Protein AF-A0AAD3D1R9-F1 (afdb_monomer_lite)

Radius of gyration: 35.79 Å; chains: 1; bounding box: 88×107×90 Å

InterPro domains:
  IPR001841 Zinc finger, RING-type [PS50089] (328-414)
  IPR001841 Zinc finger, RING-type [SM00184] (328-413)
  IPR013083 Zinc finger, RING/FYVE/PHD-type [G3DSA:3.30.40.10] (314-422)

pLDDT: mean 73.77, std 19.17, range [31.97, 97.19]

Organism: NCBI:txid426638

Sequence (422 aa):
MFNSDSSNQNRDSNSTNEAVETVLVRDETSRLLDETVQNYTEDTTEENIHIREIIRDIERGLDDVHVIPVGNNDTADQAATTFNSISYDDDDISRSVHRIRFIFYSLFIPLVPITIYLTLTFISLVINAMKSDSCSHPLRWFVLTMVTLLTYIPNHQRIKVYFFEEGDRYSPLAAKLFDNIFYFSILMFCFYELTLKQICAEDLTSFQDKDVSTCQVTCPDLYESFLNFDFLVRLFILMLLTPLILMPFVVLYLMRRIQIDGVDFRVRDRHEYMAGGALVKDVMKGLREVTFRTINVDGEAKLEVTEKNKGGDGSEEKLVDGDFVKECCICMMEFDLENGSKTENRKRFRNPFANPRDINGNSITATNDCIVMTKCGHFFHKACIGGWVGGRNWEYETSTENARARRNCCPLCREDLIEPES

Foldseek 3Di:
DDDDDDDDDDDDDPPVPVVVVVVVVVVVVVVVVVVVVVVLVVDPDPVSVVVVVVVVVVVVVVVVPPPDPDPDDDCVVVVVVVVVVPPPPVVVVVVVVVVVVVVVCVLCVVLVVLVVVLVVLLVQLLVLLVPCPQPPDCLSVLNVVVVVCVVCVVCVVVVLCVVQVPDPDDDVVVSVVSVVVNVVVVVVSVVVVVVSVVQQVVQFDCDPNDGHGPCCVRRVSNVVSVVSSVVSVVVSVVSVVVCVVCVVVVVVVVVVVCVVVVVVVLVVVVVVCVPDFDFLLQLLVLWWWWAWEFDQDPNDTFIFIFTDDPDDPDGDRDGDRCPDDQAAPQQRDGQDYPPPPPDPDPPPDDRPLQPPDDPPPDDPPPPFSTWIAAPVGDIHRSVRVSCQQQNSPRDVPDPRRRPGTPAQADPPPRHGRRDPDD

Structure (mmCIF, N/CA/C/O backbone):
data_AF-A0AAD3D1R9-F1
#
_entry.id   AF-A0AAD3D1R9-F1
#
loop_
_atom_site.group_PDB
_atom_site.id
_atom_site.type_symbol
_atom_site.label_atom_id
_atom_site.label_alt_id
_atom_site.label_comp_id
_atom_site.label_asym_id
_atom_site.label_entity_id
_atom_site.label_seq_id
_atom_site.pdbx_PDB_ins_code
_atom_site.Cartn_x
_atom_site.Cartn_y
_atom_site.Cartn_z
_atom_site.occupancy
_atom_site.B_iso_or_equiv
_atom_site.auth_seq_id
_atom_site.auth_comp_id
_atom_site.auth_asym_id
_atom_site.auth_atom_id
_atom_site.pdbx_PDB_model_num
ATOM 1 N N . MET A 1 1 ? 6.794 76.095 14.545 1.00 34.56 1 MET A N 1
ATOM 2 C CA . MET A 1 1 ? 8.099 75.975 15.226 1.00 34.56 1 MET A CA 1
ATOM 3 C C . MET A 1 1 ? 8.687 74.626 14.829 1.00 34.56 1 MET A C 1
ATOM 5 O O . MET A 1 1 ? 8.022 73.632 15.064 1.00 34.56 1 MET A O 1
ATOM 9 N N . PHE A 1 2 ? 9.865 74.674 14.196 1.00 32.69 2 PHE A N 1
ATOM 10 C CA . PHE A 1 2 ? 10.802 73.616 13.769 1.00 32.69 2 PHE A CA 1
ATOM 11 C C . PHE A 1 2 ? 10.448 72.596 12.656 1.00 32.69 2 PHE A C 1
ATOM 13 O O . PHE A 1 2 ? 9.549 71.774 12.783 1.00 32.69 2 PHE A O 1
ATOM 20 N N . ASN A 1 3 ? 11.274 72.691 11.596 1.00 37.50 3 ASN A N 1
ATOM 21 C CA . ASN A 1 3 ? 11.689 71.701 10.582 1.00 37.50 3 ASN A CA 1
ATOM 22 C C . ASN A 1 3 ? 12.232 70.404 11.256 1.00 37.50 3 ASN A C 1
ATOM 24 O O . ASN A 1 3 ? 12.453 70.414 12.462 1.00 37.50 3 ASN A O 1
ATOM 28 N N . SER A 1 4 ? 12.549 69.267 10.620 1.00 38.22 4 SER A N 1
ATOM 29 C CA . SER A 1 4 ? 13.162 68.996 9.304 1.00 38.22 4 SER A CA 1
ATOM 30 C C . SER A 1 4 ? 13.265 67.469 9.092 1.00 38.22 4 SER A C 1
ATOM 32 O O . SER A 1 4 ? 13.394 66.737 10.066 1.00 38.22 4 SER A O 1
ATOM 34 N N . ASP A 1 5 ? 13.275 67.061 7.821 1.00 40.81 5 ASP A N 1
ATOM 35 C CA . ASP A 1 5 ? 14.106 66.045 7.144 1.00 40.81 5 ASP A CA 1
ATOM 36 C C . ASP A 1 5 ? 14.375 64.612 7.663 1.00 40.81 5 ASP A C 1
ATOM 38 O O . ASP A 1 5 ? 14.822 64.356 8.776 1.00 40.81 5 ASP A O 1
ATOM 42 N N . SER A 1 6 ? 14.359 63.732 6.648 1.00 39.41 6 SER A N 1
ATOM 43 C CA . SER A 1 6 ? 15.202 62.547 6.397 1.00 39.41 6 SER A CA 1
ATOM 44 C C . SER A 1 6 ? 14.738 61.164 6.881 1.00 39.41 6 SER A C 1
ATOM 46 O O . SER A 1 6 ? 14.691 60.851 8.063 1.00 39.41 6 SER A O 1
ATOM 48 N N . SER A 1 7 ? 14.489 60.271 5.917 1.00 31.97 7 SER A N 1
ATOM 49 C CA . SER A 1 7 ? 15.114 58.936 5.880 1.00 31.97 7 SER A CA 1
ATOM 50 C C . SER A 1 7 ? 14.788 58.220 4.566 1.00 31.97 7 SER A C 1
ATOM 52 O O . SER A 1 7 ? 13.658 57.850 4.267 1.00 31.97 7 SER A O 1
ATOM 54 N N . ASN A 1 8 ? 15.842 58.048 3.777 1.00 42.78 8 ASN A N 1
ATOM 55 C CA . ASN A 1 8 ? 15.955 57.167 2.631 1.00 42.78 8 ASN A CA 1
ATOM 56 C C . ASN A 1 8 ? 17.060 56.176 3.022 1.00 42.78 8 ASN A C 1
ATOM 58 O O . ASN A 1 8 ? 18.161 56.656 3.277 1.00 42.78 8 ASN A O 1
ATOM 62 N N . GLN A 1 9 ? 16.769 54.873 3.150 1.00 40.47 9 GLN A N 1
ATOM 63 C CA . GLN A 1 9 ? 17.690 53.728 2.962 1.00 40.47 9 GLN A CA 1
ATOM 64 C C . GLN A 1 9 ? 17.132 52.416 3.552 1.00 40.47 9 GLN A C 1
ATOM 66 O O . GLN A 1 9 ? 16.494 52.411 4.600 1.00 40.47 9 GLN A O 1
ATOM 71 N N . ASN A 1 10 ? 17.493 51.315 2.883 1.00 36.78 10 ASN A N 1
ATOM 72 C CA . ASN A 1 10 ? 17.459 49.904 3.295 1.00 36.78 10 ASN A CA 1
ATOM 73 C C . ASN A 1 10 ? 16.172 49.096 3.062 1.00 36.78 10 ASN A C 1
ATOM 75 O O . ASN A 1 10 ? 15.409 48.779 3.972 1.00 36.78 10 ASN A O 1
ATOM 79 N N . ARG A 1 11 ? 16.041 48.614 1.824 1.00 43.62 11 ARG A N 1
ATOM 80 C CA . ARG A 1 11 ? 15.469 47.303 1.497 1.00 43.62 11 ARG A CA 1
ATOM 81 C C . ARG A 1 11 ? 16.503 46.602 0.626 1.00 43.62 11 ARG A C 1
ATOM 83 O O . ARG A 1 11 ? 16.672 47.058 -0.490 1.00 43.62 11 ARG A O 1
ATOM 90 N N . ASP A 1 12 ? 17.221 45.630 1.190 1.00 44.50 12 ASP A N 1
ATOM 91 C CA . ASP A 1 12 ? 17.898 44.512 0.505 1.00 44.50 12 ASP A CA 1
ATOM 92 C C . ASP A 1 12 ? 18.728 43.728 1.539 1.00 44.50 12 ASP A C 1
ATOM 94 O O . ASP A 1 12 ? 19.914 43.978 1.737 1.00 44.50 12 ASP A O 1
ATOM 98 N N . SER A 1 13 ? 18.090 42.805 2.268 1.00 45.66 13 SER A N 1
ATOM 99 C CA . SER A 1 13 ? 18.801 41.882 3.176 1.00 45.66 13 SER A CA 1
ATOM 100 C C . SER A 1 13 ? 18.066 40.566 3.482 1.00 45.66 13 SER A C 1
ATOM 102 O O . SER A 1 13 ? 18.458 39.854 4.398 1.00 45.66 13 SER A O 1
ATOM 104 N N . ASN A 1 14 ? 17.039 40.185 2.706 1.00 45.72 14 ASN A N 1
ATOM 105 C CA . ASN A 1 14 ? 16.250 38.972 2.985 1.00 45.72 14 ASN A CA 1
ATOM 106 C C . ASN A 1 14 ? 16.492 37.773 2.045 1.00 45.72 14 ASN A C 1
ATOM 108 O O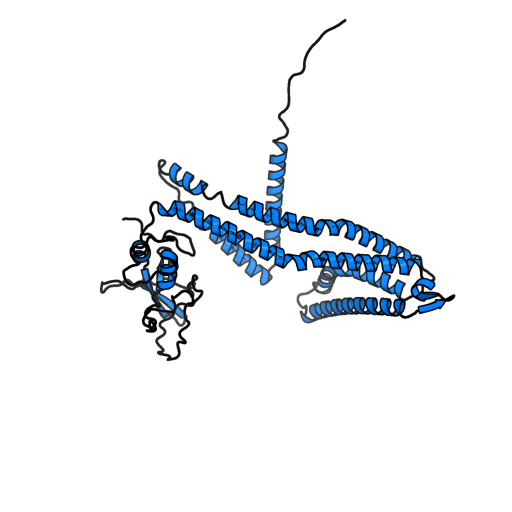 . ASN A 1 14 ? 15.925 36.721 2.306 1.00 45.72 14 ASN A O 1
ATOM 112 N N . SER A 1 15 ? 17.325 37.865 0.999 1.00 45.44 15 SER A N 1
ATOM 113 C CA . SER A 1 15 ? 17.552 36.731 0.073 1.00 45.44 15 SER A CA 1
ATOM 114 C C . SER A 1 15 ? 18.752 35.840 0.420 1.00 45.44 15 SER A C 1
ATOM 116 O O . SER A 1 15 ? 18.894 34.760 -0.145 1.00 45.44 15 SER A O 1
ATOM 118 N N . THR A 1 16 ? 19.615 36.246 1.354 1.00 46.03 16 THR A N 1
ATOM 119 C CA . THR A 1 16 ? 20.814 35.475 1.725 1.00 46.03 16 THR A CA 1
ATOM 120 C C . THR A 1 16 ? 20.561 34.426 2.808 1.00 46.03 16 THR A C 1
ATOM 122 O O . THR A 1 16 ? 21.351 33.498 2.932 1.00 46.03 16 THR A O 1
ATOM 125 N N . ASN A 1 17 ? 19.463 34.522 3.566 1.00 42.97 17 ASN A N 1
ATOM 126 C CA . ASN A 1 17 ? 19.202 33.597 4.676 1.00 42.97 17 ASN A CA 1
ATOM 127 C C . ASN A 1 17 ? 18.567 32.266 4.224 1.00 42.97 17 ASN A C 1
ATOM 129 O O . ASN A 1 17 ? 18.918 31.230 4.776 1.00 42.97 17 ASN A O 1
ATOM 133 N N . GLU A 1 18 ? 17.740 32.247 3.170 1.00 44.84 18 GLU A N 1
ATOM 134 C CA . GLU A 1 18 ? 17.166 30.994 2.628 1.00 44.84 18 GLU A CA 1
ATOM 135 C C . GLU A 1 18 ? 18.213 30.111 1.919 1.00 44.84 18 GLU A C 1
ATOM 137 O O . GLU A 1 18 ? 18.127 28.882 1.948 1.00 44.84 18 GLU A O 1
ATOM 142 N N . ALA A 1 19 ? 19.241 30.720 1.318 1.00 44.38 19 ALA A N 1
ATOM 143 C CA . ALA A 1 19 ? 20.332 29.989 0.672 1.00 44.38 19 ALA A CA 1
ATOM 144 C C . ALA A 1 19 ? 21.275 29.314 1.687 1.00 44.38 19 ALA A C 1
ATOM 146 O O . ALA A 1 19 ? 21.849 28.270 1.397 1.00 44.38 19 ALA A O 1
ATOM 147 N N . VAL A 1 20 ? 21.426 29.883 2.888 1.00 45.50 20 VAL A N 1
ATOM 148 C CA . VAL A 1 20 ? 22.268 29.298 3.947 1.00 45.50 20 VAL A CA 1
ATOM 149 C C . VAL A 1 20 ? 21.544 28.147 4.651 1.00 45.50 20 VAL A C 1
ATOM 151 O O . VAL A 1 20 ? 22.162 27.133 4.969 1.00 45.50 20 VAL A O 1
ATOM 154 N N . GLU A 1 21 ? 20.226 28.253 4.827 1.00 42.41 21 GLU A N 1
ATOM 155 C CA . GLU A 1 21 ? 19.416 27.212 5.470 1.00 42.41 21 GLU A CA 1
ATOM 156 C C . GLU A 1 21 ? 19.272 25.959 4.582 1.00 42.41 21 GLU A C 1
ATOM 158 O O . GLU A 1 21 ? 19.353 24.832 5.068 1.00 42.41 21 GLU A O 1
ATOM 163 N N . THR A 1 22 ? 19.182 26.128 3.259 1.00 43.22 22 THR A N 1
ATOM 164 C CA . THR A 1 22 ? 19.143 25.005 2.300 1.00 43.22 22 THR A CA 1
ATOM 165 C C . THR A 1 22 ? 20.480 24.271 2.148 1.00 43.22 22 THR A C 1
ATOM 167 O O . THR A 1 22 ? 20.484 23.064 1.898 1.00 43.22 22 THR A O 1
ATOM 170 N N . VAL A 1 23 ? 21.612 24.954 2.343 1.00 41.94 23 VAL A N 1
ATOM 171 C CA . VAL A 1 23 ? 22.947 24.327 2.335 1.00 41.94 23 VAL A CA 1
ATOM 172 C C . VAL A 1 23 ? 23.183 23.509 3.608 1.00 41.94 23 VAL A C 1
ATOM 174 O O . VAL A 1 23 ? 23.689 22.393 3.516 1.00 41.94 23 VAL A O 1
ATOM 177 N N . LEU A 1 24 ? 22.743 24.002 4.771 1.00 43.62 24 LEU A N 1
ATOM 178 C CA . LEU A 1 24 ? 22.872 23.278 6.043 1.00 43.62 24 LEU A CA 1
ATOM 179 C C . LEU A 1 24 ? 22.027 21.996 6.083 1.00 43.62 24 LEU A C 1
ATOM 181 O O . LEU A 1 24 ? 22.507 20.964 6.547 1.00 43.62 24 LEU A O 1
ATOM 185 N N . VAL A 1 25 ? 20.810 22.021 5.527 1.00 47.47 25 VAL A N 1
ATOM 186 C CA . VAL A 1 25 ? 19.957 20.819 5.454 1.00 47.47 25 VAL A CA 1
ATOM 187 C C . VAL A 1 25 ? 20.572 19.750 4.547 1.00 47.47 25 VAL A C 1
ATOM 189 O O . VAL A 1 25 ? 20.484 18.566 4.861 1.00 47.47 25 VAL A O 1
ATOM 192 N N . ARG A 1 26 ? 21.230 20.152 3.448 1.00 45.44 26 ARG A N 1
ATOM 193 C CA . ARG A 1 26 ? 21.881 19.219 2.517 1.00 45.44 26 ARG A CA 1
ATOM 194 C C . ARG A 1 26 ? 23.069 18.504 3.166 1.00 45.44 26 ARG A C 1
ATOM 196 O O . ARG A 1 26 ? 23.186 17.287 3.008 1.00 45.44 26 ARG A O 1
ATOM 203 N N . ASP A 1 27 ? 23.885 19.235 3.920 1.00 56.38 27 ASP A N 1
ATOM 204 C CA . ASP A 1 27 ? 25.045 18.690 4.636 1.00 56.38 27 ASP A CA 1
ATOM 205 C C . ASP A 1 27 ? 24.617 17.693 5.725 1.00 56.38 27 ASP A C 1
ATOM 207 O O . ASP A 1 27 ? 25.198 16.616 5.861 1.00 56.38 27 ASP A O 1
ATOM 211 N N . GLU A 1 28 ? 23.524 17.985 6.435 1.00 60.53 28 GLU A N 1
ATOM 212 C CA . GLU A 1 28 ? 23.005 17.105 7.485 1.00 60.53 28 GLU A CA 1
ATOM 213 C C . GLU A 1 28 ? 22.354 15.832 6.920 1.00 60.53 28 GLU A C 1
ATOM 215 O O . GLU A 1 28 ? 22.561 14.745 7.462 1.00 60.53 28 GLU A O 1
ATOM 220 N N . THR A 1 29 ? 21.665 15.909 5.773 1.00 54.97 29 THR A N 1
ATOM 221 C CA . THR A 1 29 ? 21.208 14.699 5.062 1.00 54.97 29 THR A CA 1
ATOM 222 C C . THR A 1 29 ? 22.351 13.851 4.518 1.00 54.97 29 THR A C 1
ATOM 224 O O . THR A 1 29 ? 22.242 12.628 4.556 1.00 54.97 29 THR A O 1
ATOM 227 N N . SER A 1 30 ? 23.441 14.462 4.039 1.00 60.06 30 SER A N 1
ATOM 228 C CA . SER A 1 30 ? 24.607 13.710 3.560 1.00 60.06 30 SER A CA 1
ATOM 229 C C . SER A 1 30 ? 25.298 12.993 4.719 1.00 60.06 30 SER A C 1
ATOM 231 O O . SER A 1 30 ? 25.608 11.811 4.618 1.00 60.06 30 SER A O 1
ATOM 233 N N . ARG A 1 31 ? 25.419 13.667 5.870 1.00 71.12 31 ARG A N 1
ATOM 234 C CA . ARG A 1 31 ? 25.980 13.079 7.089 1.00 71.12 31 ARG A CA 1
ATOM 235 C C . ARG A 1 31 ? 25.130 11.928 7.632 1.00 71.12 31 ARG A C 1
ATOM 237 O O . ARG A 1 31 ? 25.678 10.910 8.035 1.00 71.12 31 ARG A O 1
ATOM 244 N N . LEU A 1 32 ? 23.802 12.070 7.634 1.00 63.97 32 LEU A N 1
ATOM 245 C CA . LEU A 1 32 ? 22.886 11.002 8.054 1.00 63.97 32 LEU A CA 1
ATOM 246 C C . LEU A 1 32 ? 22.906 9.813 7.088 1.00 63.97 32 LEU A C 1
ATOM 248 O O . LEU A 1 32 ? 22.731 8.676 7.525 1.00 63.97 32 LEU A O 1
ATOM 252 N N . LEU A 1 33 ? 23.128 10.055 5.793 1.00 64.94 33 LEU A N 1
ATOM 253 C CA . LEU A 1 33 ? 23.292 8.993 4.805 1.00 64.94 33 LEU A CA 1
ATOM 254 C C . LEU A 1 33 ? 24.594 8.222 5.050 1.00 64.94 33 LEU A C 1
ATOM 256 O O . LEU A 1 33 ? 24.542 6.998 5.133 1.00 64.94 33 LEU A O 1
ATOM 260 N N . ASP A 1 34 ? 25.710 8.919 5.276 1.00 66.81 34 ASP A N 1
ATOM 261 C CA . ASP A 1 34 ? 27.001 8.300 5.608 1.00 66.81 34 ASP A CA 1
ATOM 262 C C . ASP A 1 34 ? 26.930 7.508 6.922 1.00 66.81 34 ASP A C 1
ATOM 264 O O . ASP A 1 34 ? 27.383 6.368 6.988 1.00 66.81 34 ASP A O 1
ATOM 268 N N . GLU A 1 35 ? 26.278 8.055 7.951 1.00 68.31 35 GLU A N 1
ATOM 269 C CA . GLU A 1 35 ? 26.090 7.398 9.254 1.00 68.31 35 GLU A CA 1
ATOM 270 C C . GLU A 1 35 ? 25.168 6.164 9.142 1.00 68.31 35 GLU A C 1
ATOM 272 O O . GLU A 1 35 ? 25.376 5.151 9.814 1.00 68.31 35 GLU A O 1
ATOM 277 N N . THR A 1 36 ? 24.182 6.195 8.236 1.00 60.88 36 THR A N 1
ATOM 278 C CA . THR A 1 36 ? 23.315 5.040 7.944 1.00 60.88 36 THR A CA 1
ATOM 279 C C . THR A 1 36 ? 24.064 3.966 7.156 1.00 60.88 36 THR A C 1
ATOM 281 O O . THR A 1 36 ? 23.976 2.790 7.501 1.00 60.88 36 THR A O 1
ATOM 284 N N . VAL A 1 37 ? 24.841 4.348 6.139 1.00 65.50 37 VAL A N 1
ATOM 285 C CA . VAL A 1 37 ? 25.687 3.421 5.370 1.00 65.50 37 VAL A CA 1
ATOM 286 C C . VAL A 1 37 ? 26.721 2.765 6.286 1.00 65.50 37 VAL A C 1
ATOM 288 O O . VAL A 1 37 ? 26.893 1.547 6.239 1.00 65.50 37 VAL A O 1
ATOM 291 N N . GLN A 1 38 ? 27.332 3.533 7.189 1.00 66.88 38 GLN A N 1
ATOM 292 C CA . GLN A 1 38 ? 28.323 3.027 8.133 1.00 66.88 38 GLN A CA 1
ATOM 293 C C . GLN A 1 38 ? 27.711 2.033 9.137 1.00 66.88 38 GLN A C 1
ATOM 295 O O . GLN A 1 38 ? 28.266 0.951 9.338 1.00 66.88 38 GLN A O 1
ATOM 300 N N . ASN A 1 39 ? 26.513 2.315 9.663 1.00 57.97 39 ASN A N 1
ATOM 301 C CA . ASN A 1 39 ? 25.787 1.380 10.532 1.00 57.97 39 ASN A CA 1
ATOM 302 C C . ASN A 1 39 ? 25.361 0.085 9.809 1.00 57.97 39 ASN A C 1
ATOM 304 O O . ASN A 1 39 ? 25.365 -0.982 10.417 1.00 57.97 39 ASN A O 1
ATOM 308 N N . TYR A 1 40 ? 25.054 0.136 8.507 1.00 51.97 40 TYR A N 1
ATOM 309 C CA . TYR A 1 40 ? 24.771 -1.067 7.705 1.00 51.97 40 TYR A CA 1
ATOM 310 C C . TYR A 1 40 ? 26.035 -1.874 7.349 1.00 51.97 40 TYR A C 1
ATOM 312 O O . TYR A 1 40 ? 25.955 -3.070 7.054 1.00 51.97 40 TYR A O 1
ATOM 320 N N . THR A 1 41 ? 27.224 -1.262 7.390 1.00 53.16 41 THR A N 1
ATOM 321 C CA . THR A 1 41 ? 28.493 -1.957 7.109 1.00 53.16 41 THR A CA 1
ATOM 322 C C . THR A 1 41 ? 29.071 -2.758 8.281 1.00 53.16 41 THR A C 1
ATOM 324 O O . THR A 1 41 ? 29.982 -3.560 8.057 1.00 53.16 41 THR A O 1
ATOM 327 N N . GLU A 1 42 ? 28.540 -2.635 9.497 1.00 54.47 42 GLU A N 1
ATOM 328 C CA . GLU A 1 42 ? 29.009 -3.434 10.645 1.00 54.47 42 GLU A CA 1
ATOM 329 C C . GLU A 1 42 ? 28.232 -4.745 10.852 1.00 54.47 42 GLU A C 1
ATOM 331 O O . GLU A 1 42 ? 28.746 -5.663 11.488 1.00 54.47 42 GLU A O 1
ATOM 336 N N . ASP A 1 43 ? 27.052 -4.895 10.243 1.00 47.97 43 ASP A N 1
ATOM 337 C CA . ASP A 1 43 ? 26.195 -6.067 10.435 1.00 47.97 43 ASP A CA 1
ATOM 338 C C . ASP A 1 43 ? 26.412 -7.123 9.327 1.00 47.97 43 ASP A C 1
ATOM 340 O O . ASP A 1 43 ? 26.145 -6.887 8.141 1.00 47.97 43 ASP A O 1
ATOM 344 N N . THR A 1 44 ? 26.963 -8.286 9.695 1.00 49.59 44 THR A N 1
ATOM 345 C CA . THR A 1 44 ? 27.395 -9.367 8.784 1.00 49.59 44 THR A CA 1
ATOM 346 C C . THR A 1 44 ? 26.300 -10.405 8.530 1.00 49.59 44 THR A C 1
ATOM 348 O O . THR A 1 44 ? 26.503 -11.603 8.733 1.00 49.59 44 THR A O 1
ATOM 351 N N . THR A 1 45 ? 25.127 -9.964 8.088 1.00 70.81 45 THR A N 1
ATOM 352 C CA . THR A 1 45 ? 24.066 -10.853 7.592 1.00 70.81 45 THR A CA 1
ATOM 353 C C . THR A 1 45 ? 24.191 -11.040 6.070 1.00 70.81 45 THR A C 1
ATOM 355 O O . THR A 1 45 ? 24.654 -10.145 5.363 1.00 70.81 45 THR A O 1
ATOM 358 N N . GLU A 1 46 ? 23.804 -12.208 5.536 1.00 58.12 46 GLU A N 1
ATOM 359 C CA . GLU A 1 46 ? 23.863 -12.520 4.087 1.00 58.12 46 GLU A CA 1
ATOM 360 C C . GLU A 1 46 ? 23.118 -11.488 3.217 1.00 58.12 46 GLU A C 1
ATOM 362 O O . GLU A 1 46 ? 23.529 -11.207 2.093 1.00 58.12 46 GLU A O 1
ATOM 367 N N . GLU A 1 47 ? 22.066 -10.862 3.750 1.00 55.88 47 GLU A N 1
ATOM 368 C CA . GLU A 1 47 ? 21.307 -9.802 3.072 1.00 55.88 47 GLU A CA 1
ATOM 369 C C . GLU A 1 47 ? 22.133 -8.511 2.897 1.00 55.88 47 GLU A C 1
ATOM 371 O O . GLU A 1 47 ? 22.081 -7.869 1.845 1.00 55.88 47 GLU A O 1
ATOM 376 N N . ASN A 1 48 ? 22.990 -8.176 3.869 1.00 54.75 48 ASN A N 1
ATOM 377 C CA . ASN A 1 48 ? 23.878 -7.011 3.796 1.00 54.75 48 ASN A CA 1
ATOM 378 C C . ASN A 1 48 ? 25.064 -7.217 2.843 1.00 54.75 48 ASN A C 1
ATOM 380 O O . ASN A 1 48 ? 25.627 -6.240 2.344 1.00 54.75 48 ASN A O 1
ATOM 384 N N . ILE A 1 49 ? 25.434 -8.467 2.544 1.00 68.56 49 ILE A N 1
ATOM 385 C CA . ILE A 1 49 ? 26.449 -8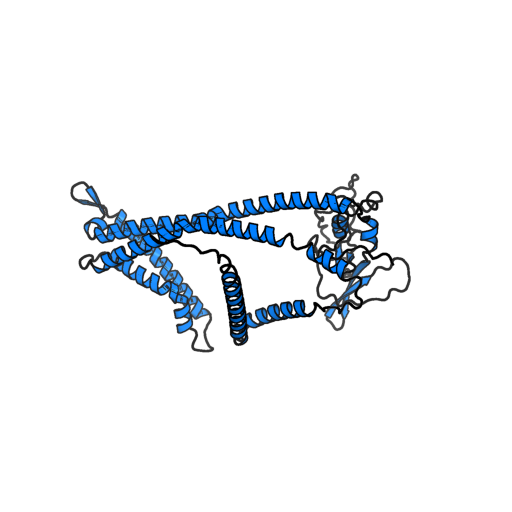.776 1.525 1.00 68.56 49 ILE A CA 1
ATOM 386 C C . ILE A 1 49 ? 25.931 -8.373 0.141 1.00 68.56 49 ILE A C 1
ATOM 388 O O . ILE A 1 49 ? 26.644 -7.697 -0.600 1.00 68.56 49 ILE A O 1
ATOM 392 N N . HIS A 1 50 ? 24.669 -8.686 -0.161 1.00 58.12 50 HIS A N 1
ATOM 393 C CA . HIS A 1 50 ? 24.064 -8.375 -1.455 1.00 58.12 50 HIS A CA 1
ATOM 394 C C . HIS A 1 50 ? 23.874 -6.863 -1.664 1.00 58.12 50 HIS A C 1
ATOM 396 O O . HIS A 1 50 ? 24.078 -6.359 -2.769 1.00 58.12 50 HIS A O 1
ATOM 402 N N . ILE A 1 51 ? 23.547 -6.122 -0.597 1.00 65.56 51 ILE A N 1
ATOM 403 C CA . ILE A 1 51 ? 23.468 -4.651 -0.623 1.00 65.56 51 ILE A CA 1
ATOM 404 C C . ILE A 1 51 ? 24.863 -4.031 -0.801 1.00 65.56 51 ILE A C 1
ATOM 406 O O . ILE A 1 51 ? 25.015 -3.104 -1.596 1.00 65.56 51 ILE A O 1
ATOM 410 N N . ARG A 1 52 ? 25.904 -4.563 -0.138 1.00 61.03 52 ARG A N 1
ATOM 411 C CA . ARG A 1 52 ? 27.293 -4.111 -0.361 1.00 61.03 52 ARG A CA 1
ATOM 412 C C . ARG A 1 52 ? 27.761 -4.353 -1.785 1.00 61.03 52 ARG A C 1
ATOM 414 O O . ARG A 1 52 ? 28.532 -3.551 -2.293 1.00 61.03 52 ARG A O 1
ATOM 421 N N . GLU A 1 53 ? 27.345 -5.445 -2.411 1.00 67.81 53 GLU A N 1
ATOM 422 C CA . GLU A 1 53 ? 27.717 -5.749 -3.793 1.00 67.81 53 GLU A CA 1
ATOM 423 C C . GLU A 1 53 ? 27.069 -4.758 -4.768 1.00 67.81 53 GLU A C 1
ATOM 425 O O . GLU A 1 53 ? 27.766 -4.191 -5.603 1.00 67.81 53 GLU A O 1
ATOM 430 N N . ILE A 1 54 ? 25.794 -4.415 -4.549 1.00 66.81 54 ILE A N 1
ATOM 431 C CA . ILE A 1 54 ? 25.081 -3.387 -5.326 1.00 66.81 54 ILE A CA 1
ATOM 432 C C . ILE A 1 54 ? 25.716 -1.999 -5.148 1.00 66.81 54 ILE A C 1
ATOM 434 O O . ILE A 1 54 ? 25.917 -1.293 -6.132 1.00 66.81 54 ILE A O 1
ATOM 438 N N . ILE A 1 55 ? 26.060 -1.600 -3.917 1.00 68.75 55 ILE A N 1
ATOM 439 C CA . ILE A 1 55 ? 26.722 -0.306 -3.661 1.00 68.75 55 ILE A CA 1
ATOM 440 C C . ILE A 1 55 ? 28.103 -0.271 -4.324 1.00 68.75 55 ILE A C 1
ATOM 442 O O . ILE A 1 55 ? 28.441 0.708 -4.983 1.00 68.75 55 ILE A O 1
ATOM 446 N N . ARG A 1 56 ? 28.872 -1.360 -4.227 1.00 68.69 56 ARG A N 1
ATOM 447 C CA . ARG A 1 56 ? 30.213 -1.455 -4.815 1.00 68.69 56 ARG A CA 1
ATOM 448 C C . ARG A 1 56 ? 30.179 -1.446 -6.348 1.00 68.69 56 ARG A C 1
ATOM 450 O O . ARG A 1 56 ? 31.096 -0.917 -6.966 1.00 68.69 56 ARG A O 1
ATOM 457 N N . ASP A 1 57 ? 29.131 -1.988 -6.965 1.00 61.59 57 ASP A N 1
ATOM 458 C CA . ASP A 1 57 ? 28.934 -1.918 -8.418 1.00 61.59 57 ASP A CA 1
ATOM 459 C C . ASP A 1 57 ? 28.468 -0.528 -8.879 1.00 61.59 57 ASP A C 1
ATOM 461 O O . ASP A 1 57 ? 28.863 -0.077 -9.955 1.00 61.59 57 ASP A O 1
ATOM 465 N N . ILE A 1 58 ? 27.709 0.197 -8.047 1.00 58.88 58 ILE A N 1
ATOM 466 C CA . ILE A 1 58 ? 27.375 1.610 -8.286 1.00 58.88 58 ILE A CA 1
ATOM 467 C C . ILE A 1 58 ? 28.634 2.485 -8.191 1.00 58.88 58 ILE A C 1
ATOM 469 O O . ILE A 1 58 ? 28.858 3.313 -9.071 1.00 58.88 58 ILE A O 1
ATOM 473 N N . GLU A 1 59 ? 29.479 2.280 -7.176 1.00 60.22 59 GLU A N 1
ATOM 474 C CA . GLU A 1 59 ? 30.743 3.014 -7.006 1.00 60.22 59 GLU A CA 1
ATOM 475 C C . GLU A 1 59 ? 31.724 2.740 -8.155 1.00 60.22 59 GLU A C 1
ATOM 477 O O . GLU A 1 59 ? 32.277 3.679 -8.722 1.00 60.22 59 GLU A O 1
ATOM 482 N N . ARG A 1 60 ? 31.865 1.480 -8.596 1.00 61.03 60 ARG A N 1
ATOM 483 C CA . ARG A 1 60 ? 32.671 1.144 -9.787 1.00 61.03 60 ARG A CA 1
ATOM 484 C C . ARG A 1 60 ? 32.126 1.781 -11.066 1.00 61.03 60 ARG A C 1
ATOM 486 O O . ARG A 1 60 ? 32.907 2.246 -11.888 1.00 61.03 60 ARG A O 1
ATOM 493 N N . GLY A 1 61 ? 30.802 1.847 -11.221 1.00 46.31 61 GLY A N 1
ATOM 494 C CA . GLY A 1 61 ? 30.169 2.536 -12.349 1.00 46.31 61 GLY A CA 1
ATOM 495 C C . GLY A 1 61 ? 30.364 4.059 -12.342 1.00 46.31 61 GLY A C 1
ATOM 496 O O . GLY A 1 61 ? 30.248 4.689 -13.392 1.00 46.31 61 GLY A O 1
ATOM 497 N N . LEU A 1 62 ? 30.667 4.650 -11.181 1.00 43.12 62 LEU A N 1
ATOM 498 C CA . LEU A 1 62 ? 30.956 6.078 -11.013 1.00 43.12 62 LEU A CA 1
ATOM 499 C C . LEU A 1 62 ? 32.448 6.406 -11.195 1.00 43.12 62 LEU A C 1
ATOM 501 O O . LEU A 1 62 ? 32.758 7.447 -11.775 1.00 43.12 62 LEU A O 1
ATOM 505 N N . ASP A 1 63 ? 33.353 5.518 -10.779 1.00 44.16 63 ASP A N 1
ATOM 506 C CA . ASP A 1 63 ? 34.806 5.701 -10.933 1.00 44.16 63 ASP A CA 1
ATOM 507 C C . ASP A 1 63 ? 35.311 5.443 -12.369 1.00 44.16 63 ASP A C 1
ATOM 509 O O . ASP A 1 63 ? 36.325 6.017 -12.774 1.00 44.16 63 ASP A O 1
ATOM 513 N N . ASP A 1 64 ? 34.579 4.673 -13.186 1.00 40.47 64 ASP A N 1
ATOM 514 C CA . ASP A 1 64 ? 34.882 4.483 -14.618 1.00 40.47 64 ASP A CA 1
ATOM 515 C C . ASP A 1 64 ? 34.512 5.697 -15.498 1.00 40.47 64 ASP A C 1
ATOM 517 O O . ASP A 1 64 ? 34.781 5.715 -16.706 1.00 40.47 64 ASP A O 1
ATOM 521 N N . VAL A 1 65 ? 33.979 6.776 -14.910 1.00 39.22 65 VAL A N 1
ATOM 522 C CA . VAL A 1 65 ? 33.922 8.091 -15.565 1.00 39.22 65 VAL A CA 1
ATOM 523 C C . VAL A 1 65 ? 35.308 8.736 -15.481 1.00 39.22 65 VAL A C 1
ATOM 525 O O . VAL A 1 65 ? 35.552 9.713 -14.772 1.00 39.22 65 VAL A O 1
ATOM 528 N N . HIS A 1 66 ? 36.250 8.178 -16.241 1.00 36.25 66 HIS A N 1
ATOM 529 C CA . HIS A 1 66 ? 37.548 8.792 -16.469 1.00 36.25 66 HIS A CA 1
ATOM 530 C C . HIS A 1 66 ? 37.350 10.171 -17.112 1.00 36.25 66 HIS A C 1
ATOM 532 O O . HIS A 1 66 ? 37.041 10.301 -18.298 1.00 36.25 66 HIS A O 1
ATOM 538 N N . VAL A 1 67 ? 37.570 11.221 -16.320 1.00 40.91 67 VAL A N 1
ATOM 539 C CA . VAL A 1 67 ? 37.777 12.586 -16.805 1.00 40.91 67 VAL A CA 1
ATOM 540 C C . VAL A 1 67 ? 39.027 12.569 -17.683 1.00 40.91 67 VAL A C 1
ATOM 542 O O . VAL A 1 67 ? 40.154 12.616 -17.192 1.00 40.91 67 VAL A O 1
ATOM 545 N N . ILE A 1 68 ? 38.831 12.456 -18.997 1.00 35.84 68 ILE A N 1
ATOM 546 C CA . ILE A 1 68 ? 39.895 12.622 -19.986 1.00 35.84 68 ILE A CA 1
ATOM 547 C C . ILE A 1 68 ? 40.381 14.074 -19.865 1.00 35.84 68 ILE A C 1
ATOM 549 O O . ILE A 1 68 ? 39.580 14.990 -20.073 1.00 35.84 68 ILE A O 1
ATOM 553 N N . PRO A 1 69 ? 41.660 14.336 -19.537 1.00 40.28 69 PRO A N 1
ATOM 554 C CA . PRO A 1 69 ? 42.182 15.692 -19.563 1.00 40.28 69 PRO A CA 1
ATOM 555 C C . PRO A 1 69 ? 42.231 16.150 -21.024 1.00 40.28 69 PRO A C 1
ATOM 557 O O . PRO A 1 69 ? 43.097 15.739 -21.796 1.00 40.28 69 PRO A O 1
ATOM 560 N N . VAL A 1 70 ? 41.263 16.978 -21.417 1.00 40.09 70 VAL A N 1
ATOM 561 C CA . VAL A 1 70 ? 41.215 17.594 -22.744 1.00 40.09 70 VAL A CA 1
ATOM 562 C C . VAL A 1 70 ? 42.344 18.615 -22.830 1.00 40.09 70 VAL A C 1
ATOM 564 O O . VAL A 1 70 ? 42.280 19.704 -22.262 1.00 40.09 70 VAL A O 1
ATOM 567 N N . GLY A 1 71 ? 43.409 18.232 -23.527 1.00 44.34 71 GLY A N 1
ATOM 568 C CA . GLY A 1 71 ? 44.430 19.151 -23.997 1.00 44.34 71 GLY A CA 1
ATOM 569 C C . GLY A 1 71 ? 43.928 19.953 -25.200 1.00 44.34 71 GLY A C 1
ATOM 570 O O . GLY A 1 71 ? 43.407 19.382 -26.154 1.00 44.34 71 GLY A O 1
ATOM 571 N N . ASN A 1 72 ? 44.205 21.258 -25.152 1.00 46.19 72 ASN A N 1
ATOM 572 C CA . ASN A 1 72 ? 44.091 22.296 -26.186 1.00 46.19 72 ASN A CA 1
ATOM 573 C C . ASN A 1 72 ? 42.764 23.082 -26.254 1.00 46.19 72 ASN A C 1
ATOM 575 O O . ASN A 1 72 ? 41.676 22.563 -26.481 1.00 46.19 72 ASN A O 1
ATOM 579 N N . ASN A 1 73 ? 42.927 24.399 -26.087 1.00 52.34 73 ASN A N 1
ATOM 580 C CA . ASN A 1 73 ? 41.951 25.388 -25.620 1.00 52.34 73 ASN A CA 1
ATOM 581 C C . ASN A 1 73 ? 40.921 25.903 -26.642 1.00 52.34 73 ASN A C 1
ATOM 583 O O . ASN A 1 73 ? 40.190 26.824 -26.305 1.00 52.34 73 ASN A O 1
ATOM 587 N N . ASP A 1 74 ? 40.794 25.323 -27.838 1.00 52.22 74 ASP A N 1
ATOM 588 C CA . ASP A 1 74 ? 39.964 25.938 -28.896 1.00 52.22 74 ASP A CA 1
ATOM 589 C C . ASP A 1 74 ? 38.743 25.099 -29.329 1.00 52.22 74 ASP A C 1
ATOM 591 O O . ASP A 1 74 ? 37.989 25.504 -30.210 1.00 52.22 74 ASP A O 1
ATOM 595 N N . THR A 1 75 ? 38.493 23.945 -28.696 1.00 50.75 75 THR A N 1
ATOM 596 C CA . THR A 1 75 ? 37.304 23.091 -28.961 1.00 50.75 75 THR A CA 1
ATOM 597 C C . THR A 1 75 ? 36.394 22.875 -27.743 1.00 50.75 75 THR A C 1
ATOM 599 O O . THR A 1 75 ? 35.294 22.336 -27.880 1.00 50.75 75 THR A O 1
ATOM 602 N N . ALA A 1 76 ? 36.789 23.361 -26.561 1.00 46.69 76 ALA A N 1
ATOM 603 C CA . ALA A 1 76 ? 36.032 23.206 -25.316 1.00 46.69 76 ALA A CA 1
ATOM 604 C C . ALA A 1 76 ? 34.702 23.991 -25.301 1.00 46.69 76 ALA A C 1
ATOM 606 O O . ALA A 1 76 ? 33.715 23.509 -24.745 1.00 46.69 76 ALA A O 1
ATOM 607 N N . ASP A 1 77 ? 34.626 25.136 -25.988 1.00 47.69 77 ASP A N 1
ATOM 608 C CA . ASP A 1 77 ? 33.410 25.967 -26.015 1.00 47.69 77 ASP A CA 1
ATOM 609 C C . ASP A 1 77 ? 32.266 25.361 -26.857 1.00 47.69 77 ASP A C 1
ATOM 611 O O . ASP A 1 77 ? 31.093 25.656 -26.613 1.00 47.69 77 ASP A O 1
ATOM 615 N N . GLN A 1 78 ? 32.563 24.459 -27.804 1.00 48.59 78 GLN A N 1
ATOM 616 C CA . GLN A 1 78 ? 31.539 23.759 -28.603 1.00 48.59 78 GLN A CA 1
ATOM 617 C C . GLN A 1 78 ? 31.053 22.449 -27.955 1.00 48.59 78 GLN A C 1
ATOM 619 O O . GLN A 1 78 ? 29.882 22.083 -28.088 1.00 48.59 78 GLN A O 1
ATOM 624 N N . ALA A 1 79 ? 31.900 21.766 -27.179 1.00 47.41 79 ALA A N 1
ATOM 625 C CA . ALA A 1 79 ? 31.484 20.592 -26.406 1.00 47.41 79 ALA A CA 1
ATOM 626 C C . ALA A 1 79 ? 30.665 20.983 -25.157 1.00 47.41 79 ALA A C 1
ATOM 628 O O . ALA A 1 79 ? 29.657 20.340 -24.852 1.00 47.41 79 ALA A O 1
ATOM 629 N N . ALA A 1 80 ? 31.024 22.087 -24.487 1.00 45.38 80 ALA A N 1
ATOM 630 C CA . ALA A 1 80 ? 30.298 22.601 -23.322 1.00 45.38 80 ALA A CA 1
ATOM 631 C C . ALA A 1 80 ? 28.907 23.176 -23.667 1.00 45.38 80 ALA A C 1
ATOM 633 O O . ALA A 1 80 ? 27.996 23.147 -22.839 1.00 45.38 80 ALA A O 1
ATOM 634 N N . THR A 1 81 ? 28.698 23.655 -24.897 1.00 48.78 81 THR A N 1
ATOM 635 C CA . THR A 1 81 ? 27.377 24.121 -25.362 1.00 48.78 81 THR A CA 1
ATOM 636 C C . THR A 1 81 ? 26.445 22.979 -25.769 1.00 48.78 81 THR A C 1
ATOM 638 O O . THR A 1 81 ? 25.231 23.116 -25.634 1.00 48.78 81 THR A O 1
ATOM 641 N N . THR A 1 82 ? 26.982 21.824 -26.176 1.00 47.12 82 THR A N 1
ATOM 642 C CA . THR A 1 82 ? 26.165 20.661 -26.562 1.00 47.12 82 THR A CA 1
ATOM 643 C C . THR A 1 82 ? 25.644 19.898 -25.332 1.00 47.12 82 THR A C 1
ATOM 645 O O . THR A 1 82 ? 24.478 19.504 -25.305 1.00 47.12 82 THR A O 1
ATOM 648 N N . PHE A 1 83 ? 26.438 19.790 -24.257 1.00 40.03 83 PHE A N 1
ATOM 649 C CA . PHE A 1 83 ? 26.017 19.131 -23.007 1.00 40.03 83 PHE A CA 1
ATOM 650 C C . PHE A 1 83 ? 25.034 19.948 -22.148 1.00 40.03 83 PHE A C 1
ATOM 652 O O . PHE A 1 83 ? 24.233 19.365 -21.423 1.00 40.03 83 PHE A O 1
ATOM 659 N N . ASN A 1 84 ? 25.008 21.277 -22.282 1.00 41.69 84 ASN A N 1
ATOM 660 C CA . ASN A 1 84 ? 24.046 22.137 -21.576 1.00 41.69 84 ASN A CA 1
ATOM 661 C C . ASN A 1 84 ? 22.636 22.156 -22.204 1.00 41.69 84 ASN A C 1
ATOM 663 O O . ASN A 1 84 ? 21.749 22.838 -21.696 1.00 41.69 84 ASN A O 1
ATOM 667 N N . SER A 1 85 ? 22.402 21.421 -23.297 1.00 46.44 85 SER A N 1
ATOM 668 C CA . SER A 1 85 ? 21.091 21.364 -23.965 1.00 46.44 85 SER A CA 1
ATOM 669 C C . SER A 1 85 ? 20.196 20.202 -23.507 1.00 46.44 85 SER A C 1
ATOM 671 O O . SER A 1 85 ? 19.010 20.184 -23.828 1.00 46.44 85 SER A O 1
ATOM 673 N N . ILE A 1 86 ? 20.715 19.285 -22.679 1.00 45.81 86 ILE A N 1
ATOM 674 C CA . ILE A 1 86 ? 19.963 18.156 -22.096 1.00 45.81 86 ILE A CA 1
ATOM 675 C C . ILE A 1 86 ? 19.503 18.494 -20.661 1.00 45.81 86 ILE A C 1
ATOM 677 O O . ILE A 1 86 ? 19.446 17.636 -19.792 1.00 45.81 86 ILE A O 1
ATOM 681 N N . SER A 1 87 ? 19.190 19.762 -20.368 1.00 51.00 87 SER A N 1
ATOM 682 C CA . SER A 1 87 ? 18.633 20.171 -19.063 1.00 51.00 87 SER A CA 1
ATOM 683 C C . SER A 1 87 ? 17.109 20.367 -19.086 1.00 51.00 87 SER A C 1
ATOM 685 O O . SER A 1 87 ? 16.547 20.904 -18.136 1.00 51.00 87 SER A O 1
ATOM 687 N N . TYR A 1 88 ? 16.435 19.994 -20.180 1.00 51.28 88 TYR A N 1
ATOM 688 C CA . TYR A 1 88 ? 15.012 20.296 -20.389 1.00 51.28 88 TYR A CA 1
ATOM 689 C C . TYR A 1 88 ? 14.038 19.197 -19.920 1.00 51.28 88 TYR A C 1
ATOM 691 O O . TYR A 1 88 ? 12.847 19.480 -19.826 1.00 51.28 88 TYR A O 1
ATOM 699 N N . ASP A 1 89 ? 14.505 17.991 -19.571 1.00 58.41 89 ASP A N 1
ATOM 700 C CA . ASP A 1 89 ? 13.622 16.874 -19.170 1.00 58.41 89 ASP A CA 1
ATOM 701 C C . ASP A 1 89 ? 13.386 16.760 -17.648 1.00 58.41 89 ASP A C 1
ATOM 703 O O . ASP A 1 89 ? 12.323 16.300 -17.217 1.00 58.41 89 ASP A O 1
ATOM 707 N N . ASP A 1 90 ? 14.314 17.231 -16.810 1.00 65.56 90 ASP A N 1
ATOM 708 C CA . ASP A 1 90 ? 14.177 17.107 -15.349 1.00 65.56 90 ASP A CA 1
ATOM 709 C C . ASP A 1 90 ? 13.049 17.985 -14.782 1.00 65.56 90 ASP A C 1
ATOM 711 O O . ASP A 1 90 ? 12.340 17.583 -13.852 1.00 65.56 90 ASP A O 1
ATOM 715 N N . ASP A 1 91 ? 12.805 19.151 -15.384 1.00 75.88 91 ASP A N 1
ATOM 716 C CA . ASP A 1 91 ? 11.757 20.079 -14.951 1.00 75.88 91 ASP A CA 1
ATOM 717 C C . ASP A 1 91 ? 10.345 19.511 -15.157 1.00 75.88 91 ASP A C 1
ATOM 719 O O . ASP A 1 91 ? 9.459 19.700 -14.313 1.00 75.88 91 ASP A O 1
ATOM 723 N N . ASP A 1 92 ? 10.105 18.790 -16.253 1.00 72.81 92 ASP A N 1
ATOM 724 C CA . ASP A 1 92 ? 8.780 18.249 -16.564 1.00 72.81 92 ASP A CA 1
ATOM 725 C C . ASP A 1 92 ? 8.478 16.959 -15.791 1.00 72.81 92 ASP A C 1
ATOM 727 O O . ASP A 1 92 ? 7.333 16.753 -15.345 1.00 72.81 92 ASP A O 1
ATOM 731 N N . ILE A 1 93 ? 9.501 16.138 -15.529 1.00 73.19 93 ILE A N 1
ATOM 732 C CA . ILE A 1 93 ? 9.400 15.009 -14.595 1.00 73.19 93 ILE A CA 1
ATOM 733 C C . ILE A 1 93 ? 9.127 15.540 -13.182 1.00 73.19 93 ILE A C 1
ATOM 735 O O . ILE A 1 93 ? 8.161 15.106 -12.543 1.00 73.19 93 ILE A O 1
ATOM 739 N N . SER A 1 94 ? 9.892 16.536 -12.724 1.00 77.56 94 SER A N 1
ATOM 740 C CA . SER A 1 94 ? 9.718 17.172 -11.412 1.00 77.56 94 SER A CA 1
ATOM 741 C C . SER A 1 94 ? 8.309 17.753 -11.233 1.00 77.56 94 SER A C 1
ATOM 743 O O . SER A 1 94 ? 7.616 17.440 -10.255 1.00 77.56 94 SER A O 1
ATOM 745 N N . ARG A 1 95 ? 7.796 18.500 -12.223 1.00 81.75 95 ARG A N 1
ATOM 746 C CA . ARG A 1 95 ? 6.408 19.007 -12.208 1.00 81.75 95 ARG A CA 1
ATOM 747 C C . ARG A 1 95 ? 5.376 17.887 -12.162 1.00 81.75 95 ARG A C 1
ATOM 749 O O . ARG A 1 95 ? 4.349 18.029 -11.493 1.00 81.75 95 ARG A O 1
ATOM 756 N N . SER A 1 96 ? 5.603 16.789 -12.878 1.00 76.81 96 SER A N 1
ATOM 757 C CA . SER A 1 96 ? 4.675 15.654 -12.902 1.00 76.81 96 SER A CA 1
ATOM 758 C C . SER A 1 96 ? 4.633 14.937 -11.555 1.00 76.81 96 SER A C 1
ATOM 760 O O . SER A 1 96 ? 3.543 14.711 -11.024 1.00 76.81 96 SER A O 1
ATOM 762 N N . VAL A 1 97 ? 5.792 14.685 -10.946 1.00 80.75 97 VAL A N 1
ATOM 763 C CA . VAL A 1 97 ? 5.897 14.128 -9.590 1.00 80.75 97 VAL A CA 1
ATOM 764 C C . VAL A 1 97 ? 5.228 15.053 -8.572 1.00 80.75 97 VAL A C 1
ATOM 766 O O . VAL A 1 97 ? 4.446 14.585 -7.743 1.00 80.75 97 VAL A O 1
ATOM 769 N N . HIS A 1 98 ? 5.449 16.367 -8.664 1.00 86.12 98 HIS A N 1
ATOM 770 C CA . HIS A 1 98 ? 4.822 17.333 -7.761 1.00 86.12 98 HIS A CA 1
ATOM 771 C C . HIS A 1 98 ? 3.290 17.338 -7.885 1.00 86.12 98 HIS A C 1
ATOM 773 O O . HIS A 1 98 ? 2.582 17.397 -6.877 1.00 86.12 98 HIS A O 1
ATOM 779 N N . ARG A 1 99 ? 2.747 17.234 -9.105 1.00 85.94 99 ARG A N 1
ATOM 780 C CA . ARG A 1 99 ? 1.293 17.120 -9.325 1.00 85.94 99 ARG A CA 1
ATOM 781 C C . ARG A 1 99 ? 0.730 15.829 -8.738 1.00 85.94 99 ARG A C 1
ATOM 783 O O . ARG A 1 99 ? -0.322 15.869 -8.108 1.00 85.94 99 ARG A O 1
ATOM 790 N N . ILE A 1 100 ? 1.431 14.706 -8.903 1.00 84.00 100 ILE A N 1
ATOM 791 C CA . ILE A 1 100 ? 1.028 13.418 -8.321 1.00 84.00 100 ILE A CA 1
ATOM 792 C C . ILE A 1 100 ? 1.012 13.511 -6.794 1.00 84.00 100 ILE A C 1
ATOM 794 O O . ILE A 1 100 ? 0.000 13.184 -6.175 1.00 84.00 100 ILE A O 1
ATOM 798 N N . ARG A 1 101 ? 2.089 14.028 -6.189 1.00 87.88 101 ARG A N 1
ATOM 799 C CA . ARG A 1 101 ? 2.169 14.261 -4.740 1.00 87.88 101 ARG A CA 1
ATOM 800 C C . ARG A 1 101 ? 1.016 15.138 -4.259 1.00 87.88 101 ARG A C 1
ATOM 802 O O . ARG A 1 101 ? 0.359 14.780 -3.291 1.00 87.88 101 ARG A O 1
ATOM 809 N N . PHE A 1 102 ? 0.709 16.227 -4.965 1.00 91.81 102 PHE A N 1
ATOM 810 C CA . PHE A 1 102 ? -0.406 17.114 -4.621 1.00 91.81 102 PHE A CA 1
ATOM 811 C C . PHE A 1 102 ? -1.775 16.416 -4.674 1.00 91.81 102 PHE A C 1
ATOM 813 O O . PHE A 1 102 ? -2.605 16.632 -3.790 1.00 91.81 102 PHE A O 1
ATOM 820 N N . ILE A 1 103 ? -2.009 15.550 -5.668 1.00 88.56 103 ILE A N 1
ATOM 821 C CA . ILE A 1 103 ? -3.240 14.746 -5.758 1.00 88.56 103 ILE A CA 1
ATOM 822 C C . ILE A 1 103 ? -3.338 13.799 -4.562 1.00 88.56 103 ILE A C 1
ATOM 824 O O . ILE A 1 103 ? -4.382 13.750 -3.915 1.00 88.56 103 ILE A O 1
ATOM 828 N N . PHE A 1 104 ? -2.253 13.097 -4.226 1.00 87.06 104 PHE A N 1
ATOM 829 C CA . PHE A 1 104 ? -2.226 12.236 -3.046 1.00 87.06 104 PHE A CA 1
ATOM 830 C C . PHE A 1 104 ? -2.474 13.038 -1.767 1.00 87.06 104 PHE A C 1
ATOM 832 O O . PHE A 1 104 ? -3.386 12.694 -1.023 1.00 87.06 104 PHE A O 1
ATOM 839 N N . TYR A 1 105 ? -1.766 14.146 -1.537 1.00 91.62 105 TYR A N 1
ATOM 840 C CA . TYR A 1 105 ? -2.016 15.005 -0.375 1.00 91.62 105 TYR A CA 1
ATOM 841 C C . TYR A 1 105 ? -3.476 15.452 -0.298 1.00 91.62 105 TYR A C 1
ATOM 843 O O . TYR A 1 105 ? -4.082 15.347 0.761 1.00 91.62 105 TYR A O 1
ATOM 851 N N . SER A 1 106 ? -4.078 15.854 -1.418 1.00 91.31 106 SER A N 1
ATOM 852 C CA . SER A 1 106 ? -5.491 16.252 -1.468 1.00 91.31 106 SER A CA 1
ATOM 853 C C . SER A 1 106 ? -6.443 15.116 -1.084 1.00 91.31 106 SER A C 1
ATOM 855 O O . SER A 1 106 ? -7.445 15.360 -0.415 1.00 91.31 106 SER A O 1
ATOM 857 N N . LEU A 1 107 ? -6.117 13.874 -1.454 1.00 89.12 107 LEU A N 1
ATOM 858 C CA . LEU A 1 107 ? -6.869 12.687 -1.040 1.00 89.12 107 LEU A CA 1
ATOM 859 C C . LEU A 1 107 ? -6.675 12.357 0.449 1.00 89.12 107 LEU A C 1
ATOM 861 O O . LEU A 1 107 ? -7.594 11.831 1.073 1.00 89.12 107 LEU A O 1
ATOM 865 N N . PHE A 1 108 ? -5.510 12.677 1.024 1.00 90.12 108 PHE A N 1
ATOM 866 C CA . PHE A 1 108 ? -5.189 12.398 2.428 1.00 90.12 108 PHE A CA 1
ATOM 867 C C . PHE A 1 108 ? -5.585 13.519 3.406 1.00 90.12 108 PHE A C 1
ATOM 869 O O . PHE A 1 108 ? -5.743 13.247 4.593 1.00 90.12 108 PHE A O 1
ATOM 876 N N . ILE A 1 109 ? -5.806 14.758 2.954 1.00 94.31 109 ILE A N 1
ATOM 877 C CA . ILE A 1 109 ? -6.200 15.887 3.824 1.00 94.31 109 ILE A CA 1
ATOM 878 C C . ILE A 1 109 ? -7.427 15.568 4.707 1.00 94.31 109 ILE A C 1
ATOM 880 O O . ILE A 1 109 ? -7.362 15.843 5.907 1.00 94.31 109 ILE A O 1
ATOM 884 N N . PRO A 1 110 ? -8.514 14.948 4.200 1.00 92.62 110 PRO A N 1
ATOM 885 C CA . PRO A 1 110 ? -9.677 14.601 5.024 1.00 92.62 110 PRO A CA 1
ATOM 886 C C . PRO A 1 110 ? -9.394 13.580 6.138 1.00 92.62 110 PRO A C 1
ATOM 888 O O . PRO A 1 110 ? -10.143 13.523 7.115 1.00 92.62 110 PRO A O 1
ATOM 891 N N . LEU A 1 111 ? -8.311 12.795 6.041 1.00 92.44 111 LEU A N 1
ATOM 892 C CA . LEU A 1 111 ? -7.940 11.830 7.081 1.00 92.44 111 LEU A CA 1
ATOM 893 C C . LEU A 1 111 ? -7.480 12.515 8.366 1.00 92.44 111 LEU A C 1
ATOM 895 O O . LEU A 1 111 ? -7.714 11.967 9.441 1.00 92.44 111 LEU A O 1
ATOM 899 N N . VAL A 1 112 ? -6.895 13.713 8.293 1.00 94.06 112 VAL A N 1
ATOM 900 C CA . VAL A 1 112 ? -6.413 14.440 9.479 1.00 94.06 112 VAL A CA 1
ATOM 901 C C . VAL A 1 112 ? -7.547 14.766 10.464 1.00 94.06 112 VAL A C 1
ATOM 903 O O . VAL A 1 112 ? -7.474 14.299 11.603 1.00 94.06 112 VAL A O 1
ATOM 906 N N . PRO A 1 113 ? -8.619 15.496 10.086 1.00 96.06 113 PRO A N 1
ATOM 907 C CA . PRO A 1 113 ? -9.699 15.800 11.020 1.00 96.06 113 PRO A CA 1
ATOM 908 C C . PRO A 1 113 ? -10.395 14.531 11.518 1.00 96.06 113 PRO A C 1
ATOM 910 O O . PRO A 1 113 ? -10.701 14.438 12.703 1.00 96.06 113 PRO A O 1
ATOM 913 N N . ILE A 1 114 ? -10.595 13.524 10.663 1.00 94.50 114 ILE A N 1
ATOM 914 C CA . ILE A 1 114 ? -11.253 12.278 11.082 1.00 94.50 114 ILE A CA 1
ATOM 915 C C . ILE A 1 114 ? -10.385 11.484 12.056 1.00 94.50 114 ILE A C 1
ATOM 917 O O . ILE A 1 114 ? -10.924 10.928 13.004 1.00 94.50 114 ILE A O 1
ATOM 921 N N . THR A 1 115 ? -9.059 11.503 11.914 1.00 93.56 115 THR A N 1
ATOM 922 C CA . THR A 1 115 ? -8.148 10.910 12.907 1.00 93.56 115 THR A CA 1
ATOM 923 C C . THR A 1 115 ? -8.249 11.634 14.253 1.00 93.56 115 THR A C 1
ATOM 925 O O . THR A 1 115 ? -8.295 10.993 15.303 1.00 93.56 115 THR A O 1
ATOM 928 N N . ILE A 1 116 ? -8.363 12.966 14.249 1.00 96.31 116 ILE A N 1
ATOM 929 C CA . ILE A 1 116 ? -8.581 13.744 15.479 1.00 96.31 116 ILE A CA 1
ATOM 930 C C . ILE A 1 116 ? -9.931 13.373 16.118 1.00 96.31 116 ILE A C 1
ATOM 932 O O . ILE A 1 116 ? -9.987 13.063 17.304 1.00 96.31 116 ILE A O 1
ATOM 936 N N . TYR A 1 117 ? -11.021 13.309 15.351 1.00 97.00 117 TYR A N 1
ATOM 937 C CA . TYR A 1 117 ? -12.323 12.880 15.883 1.00 97.00 117 TYR A CA 1
ATOM 938 C C . TYR A 1 117 ? -12.318 11.428 16.381 1.00 97.00 117 TYR A C 1
ATOM 940 O O . TYR A 1 117 ? -12.909 11.125 17.420 1.00 97.00 117 TYR A O 1
ATOM 948 N N . LEU A 1 118 ? -11.626 10.530 15.681 1.00 95.81 118 LEU A N 1
ATOM 949 C CA . LEU A 1 118 ? -11.484 9.129 16.068 1.00 95.81 118 LEU A CA 1
ATOM 950 C C . LEU A 1 118 ? -10.733 8.991 17.399 1.00 95.81 118 LEU A C 1
ATOM 952 O O . LEU A 1 118 ? -11.155 8.239 18.273 1.00 95.81 118 LEU A O 1
ATOM 956 N N . THR A 1 119 ? -9.656 9.754 17.591 1.00 95.38 119 THR A N 1
ATOM 957 C CA . THR A 1 119 ? -8.909 9.749 18.860 1.00 95.38 119 THR A CA 1
ATOM 958 C C . THR A 1 119 ? -9.731 10.334 20.009 1.00 95.38 119 THR A C 1
ATOM 960 O O . THR A 1 119 ? -9.753 9.751 21.091 1.00 95.38 119 THR A O 1
ATOM 963 N N . LEU A 1 120 ? -10.474 11.422 19.784 1.00 97.19 120 LEU A N 1
ATOM 964 C CA . LEU A 1 120 ? -11.360 12.005 20.800 1.00 97.19 120 LEU A CA 1
ATOM 965 C C . LEU A 1 120 ? -12.490 11.049 21.212 1.00 97.19 120 LEU A C 1
ATOM 967 O O . LEU A 1 120 ? -12.747 10.876 22.405 1.00 97.19 120 LEU A O 1
ATOM 971 N N . THR A 1 121 ? -13.142 10.394 20.248 1.00 96.69 121 THR A N 1
ATOM 972 C CA . THR A 1 121 ? -14.201 9.409 20.538 1.00 96.69 121 THR A CA 1
ATOM 973 C C . THR A 1 121 ? -13.654 8.152 21.200 1.00 96.69 121 THR A C 1
ATOM 975 O O . THR A 1 121 ? -14.284 7.640 22.123 1.00 96.69 121 THR A O 1
ATOM 978 N N . PHE A 1 122 ? -12.453 7.706 20.826 1.00 96.69 122 PHE A N 1
ATOM 979 C CA . PHE A 1 122 ? -11.758 6.625 21.521 1.00 96.69 122 PHE A CA 1
ATOM 980 C C . PHE A 1 122 ? -11.448 6.978 22.983 1.00 96.69 122 PHE A C 1
ATOM 982 O O . PHE A 1 122 ? -11.745 6.194 23.882 1.00 96.69 122 PHE A O 1
ATOM 989 N N . ILE A 1 123 ? -10.913 8.174 23.251 1.00 96.81 123 ILE A N 1
ATOM 990 C CA . ILE A 1 123 ? -10.662 8.639 24.625 1.00 96.81 123 ILE A CA 1
ATOM 991 C C . ILE A 1 123 ? -11.973 8.686 25.416 1.00 96.81 123 ILE A C 1
ATOM 993 O O . ILE A 1 123 ? -12.027 8.205 26.549 1.00 96.81 123 ILE A O 1
ATOM 997 N N . SER A 1 124 ? -13.047 9.208 24.817 1.00 96.81 124 SER A N 1
ATOM 998 C CA . SER A 1 124 ? -14.365 9.235 25.455 1.00 96.81 124 SER A CA 1
ATOM 999 C C . SER A 1 124 ? -14.891 7.829 25.764 1.00 96.81 124 SER A C 1
ATOM 1001 O O . SER A 1 124 ? -15.420 7.604 26.853 1.00 96.81 124 SER A O 1
ATOM 1003 N N . LEU A 1 125 ? -14.713 6.876 24.844 1.00 96.12 125 LEU A N 1
ATOM 1004 C CA . LEU A 1 125 ? -15.077 5.471 25.029 1.00 96.12 125 LEU A CA 1
ATOM 1005 C C . LEU A 1 125 ? -14.329 4.851 26.218 1.00 96.12 125 LEU A C 1
ATOM 1007 O O . LEU A 1 125 ? -14.947 4.208 27.066 1.00 96.12 125 LEU A O 1
ATOM 1011 N N . VAL A 1 126 ? -13.019 5.091 26.325 1.00 96.19 126 VAL A N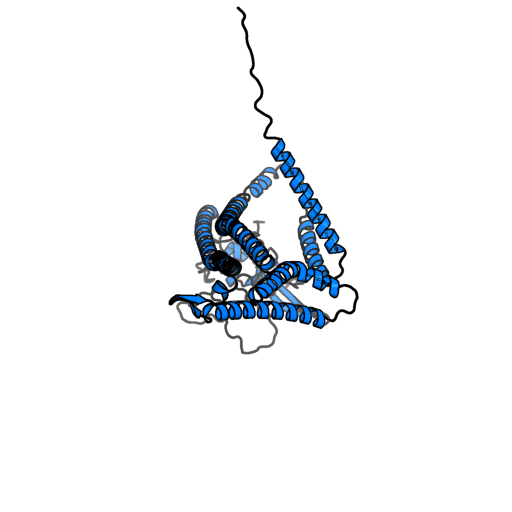 1
ATOM 1012 C CA . VAL A 1 126 ? -12.195 4.600 27.441 1.00 96.19 126 VAL A CA 1
ATOM 1013 C C . VAL A 1 126 ? -12.622 5.229 28.768 1.00 96.19 126 VAL A C 1
ATOM 1015 O O . VAL A 1 126 ? -12.790 4.512 29.754 1.00 96.19 126 VAL A O 1
ATOM 1018 N N . ILE A 1 127 ? -12.856 6.545 28.810 1.00 96.06 127 ILE A N 1
ATOM 1019 C CA . ILE A 1 127 ? -13.327 7.231 30.025 1.00 96.06 127 ILE A CA 1
ATOM 1020 C C . ILE A 1 127 ? -14.658 6.634 30.498 1.00 96.06 127 ILE A C 1
ATOM 1022 O O . ILE A 1 127 ? -14.816 6.357 31.689 1.00 96.06 127 ILE A O 1
ATOM 1026 N N . ASN A 1 128 ? -15.598 6.396 29.583 1.00 95.12 128 ASN A N 1
ATOM 1027 C CA . ASN A 1 128 ? -16.899 5.820 29.923 1.00 95.12 128 ASN A CA 1
ATOM 1028 C C . ASN A 1 128 ? -16.786 4.351 30.356 1.00 95.12 128 ASN A C 1
ATOM 1030 O O . ASN A 1 128 ? -17.477 3.940 31.288 1.00 95.12 128 ASN A O 1
ATOM 1034 N N . ALA A 1 129 ? -15.863 3.581 29.771 1.00 94.56 129 ALA A N 1
ATOM 1035 C CA . ALA A 1 129 ? -15.594 2.207 30.197 1.00 94.56 129 ALA A CA 1
ATOM 1036 C C . ALA A 1 129 ? -15.004 2.147 31.616 1.00 94.56 129 ALA A C 1
ATOM 1038 O O . ALA A 1 129 ? -15.312 1.228 32.375 1.00 94.56 129 ALA A O 1
ATOM 1039 N N . MET A 1 130 ? -14.186 3.136 31.987 1.00 94.00 130 MET A N 1
ATOM 1040 C CA . MET A 1 130 ? -13.572 3.227 33.314 1.00 94.00 130 MET A CA 1
ATOM 1041 C C . MET A 1 130 ? -14.530 3.753 34.388 1.00 94.00 130 MET A C 1
ATOM 1043 O O . MET A 1 130 ? -14.424 3.331 35.532 1.00 94.00 130 MET A O 1
ATOM 1047 N N . LYS A 1 131 ? -15.465 4.649 34.041 1.00 94.12 131 LYS A N 1
ATOM 1048 C CA . LYS A 1 131 ? -16.470 5.188 34.982 1.00 94.12 131 LYS A CA 1
ATOM 1049 C C . LYS A 1 131 ? -17.573 4.193 35.339 1.00 94.12 131 LYS A C 1
ATOM 1051 O O . LYS A 1 131 ? -18.241 4.355 36.356 1.00 94.12 131 LYS A O 1
ATOM 1056 N N . SER A 1 132 ? -17.823 3.213 34.477 1.00 86.19 132 SER A N 1
ATOM 1057 C CA . SER A 1 132 ? -18.969 2.323 34.612 1.00 86.19 132 SER A CA 1
ATOM 1058 C C . SER A 1 132 ? -18.658 1.138 35.533 1.00 86.19 132 SER A C 1
ATOM 1060 O O . SER A 1 132 ? -18.414 0.014 35.089 1.00 86.19 132 SER A O 1
ATOM 1062 N N . ASP A 1 133 ? -18.655 1.393 36.842 1.00 83.31 133 ASP A N 1
ATOM 1063 C CA . ASP A 1 133 ? -18.426 0.359 37.863 1.00 83.31 133 ASP A CA 1
ATOM 1064 C C . ASP A 1 133 ? -19.567 -0.664 37.941 1.00 83.31 133 ASP A C 1
ATOM 1066 O O . ASP A 1 133 ? -19.344 -1.822 38.289 1.00 83.31 133 ASP A O 1
ATOM 1070 N N . SER A 1 134 ? -20.782 -0.262 37.563 1.00 76.56 134 SER A N 1
ATOM 1071 C CA . SER A 1 134 ? -21.982 -1.104 37.564 1.00 76.56 134 SER A CA 1
ATOM 1072 C C . SER A 1 134 ? -22.206 -1.882 36.264 1.00 76.56 134 SER A C 1
ATOM 1074 O O . SER A 1 134 ? -23.042 -2.784 36.229 1.00 76.56 134 SER A O 1
ATOM 1076 N N . CYS A 1 135 ? -21.470 -1.572 35.196 1.00 76.88 135 CYS A N 1
ATOM 1077 C CA . CYS A 1 135 ? -21.609 -2.255 33.917 1.00 76.88 135 CYS A CA 1
ATOM 1078 C C . CYS A 1 135 ? -20.737 -3.517 33.911 1.00 76.88 135 CYS A C 1
ATOM 1080 O O . CYS A 1 135 ? -19.576 -3.495 33.501 1.00 76.88 135 CYS A O 1
ATOM 1082 N N . SER A 1 136 ? -21.309 -4.646 34.340 1.00 67.94 136 SER A N 1
ATOM 1083 C CA . SER A 1 136 ? -20.721 -5.990 34.176 1.00 67.94 136 SER A CA 1
ATOM 1084 C C . SER A 1 136 ? -20.754 -6.488 32.721 1.00 67.94 136 SER A C 1
ATOM 1086 O O . SER A 1 136 ? -20.430 -7.641 32.441 1.00 67.94 136 SER A O 1
ATOM 1088 N N . HIS A 1 137 ? -21.149 -5.623 31.786 1.00 78.38 137 HIS A N 1
ATOM 1089 C CA . HIS A 1 137 ? -21.375 -5.964 30.394 1.00 78.38 137 HIS A CA 1
ATOM 1090 C C . HIS A 1 137 ? -20.054 -6.310 29.673 1.00 78.38 137 HIS A C 1
ATOM 1092 O O . HIS A 1 137 ? -19.040 -5.634 29.892 1.00 78.38 137 HIS A O 1
ATOM 1098 N N . PRO A 1 138 ? -20.051 -7.285 28.740 1.00 89.62 138 PRO A N 1
ATOM 1099 C CA . PRO A 1 138 ? -18.887 -7.634 27.909 1.00 89.62 138 PRO A CA 1
ATOM 1100 C C . PRO A 1 138 ? -18.259 -6.445 27.157 1.00 89.62 138 PRO A C 1
ATOM 1102 O O . PRO A 1 138 ? -17.084 -6.479 26.801 1.00 89.62 138 PRO A O 1
ATOM 1105 N N . LEU A 1 139 ? -19.008 -5.352 26.984 1.00 89.12 139 LEU A N 1
ATOM 1106 C CA . LEU A 1 139 ? -18.545 -4.123 26.337 1.00 89.12 139 LEU A CA 1
ATOM 1107 C C . LEU A 1 139 ? -17.377 -3.453 27.083 1.00 89.12 139 LEU A C 1
ATOM 1109 O O . LEU A 1 139 ? -16.472 -2.921 26.445 1.00 89.12 139 LEU A O 1
ATOM 1113 N N . ARG A 1 140 ? -17.339 -3.515 28.420 1.00 90.94 140 ARG A N 1
ATOM 1114 C CA . ARG A 1 140 ? -16.210 -2.968 29.192 1.00 90.94 140 ARG A CA 1
ATOM 1115 C C . ARG A 1 140 ? -14.922 -3.745 28.917 1.00 90.94 140 ARG A C 1
ATOM 1117 O O . ARG A 1 140 ? -13.882 -3.143 28.664 1.00 90.94 140 ARG A O 1
ATOM 1124 N N . TRP A 1 141 ? -15.004 -5.076 28.931 1.00 91.25 141 TRP A N 1
ATOM 1125 C CA . TRP A 1 141 ? -13.873 -5.952 28.620 1.00 91.25 141 TRP A CA 1
ATOM 1126 C C . TRP A 1 141 ? -13.385 -5.754 27.192 1.00 91.25 141 TRP A C 1
ATOM 1128 O O . TRP A 1 141 ? -12.183 -5.635 26.984 1.00 91.25 141 TRP A O 1
ATOM 1138 N N . PHE A 1 142 ? -14.310 -5.613 26.240 1.00 93.06 142 PHE A N 1
ATOM 1139 C CA . PHE A 1 142 ? -13.981 -5.278 24.859 1.00 93.06 142 PHE A CA 1
ATOM 1140 C C . PHE A 1 142 ? -13.110 -4.019 24.759 1.00 93.06 142 PHE A C 1
ATOM 1142 O O . PHE A 1 142 ? -12.047 -4.057 24.142 1.00 93.06 142 PHE A O 1
ATOM 1149 N N . VAL A 1 143 ? -13.517 -2.920 25.408 1.00 94.00 143 VAL A N 1
ATOM 1150 C CA . VAL A 1 143 ? -12.760 -1.657 25.380 1.00 94.00 143 VAL A CA 1
ATOM 1151 C C . VAL A 1 143 ? -11.379 -1.818 26.018 1.00 94.00 143 VAL A C 1
ATOM 1153 O O . VAL A 1 143 ? -10.396 -1.323 25.470 1.00 94.00 143 VAL A O 1
ATOM 1156 N N . LEU A 1 144 ? -11.271 -2.543 27.136 1.00 93.06 144 LEU A N 1
ATOM 1157 C CA . LEU A 1 144 ? -9.979 -2.806 27.779 1.00 93.06 144 LEU A CA 1
ATOM 1158 C C . LEU A 1 144 ? -9.051 -3.631 26.878 1.00 93.06 144 LEU A C 1
ATOM 1160 O O . LEU A 1 144 ? -7.895 -3.254 26.690 1.00 93.06 144 LEU A O 1
ATOM 1164 N N . THR A 1 145 ? -9.560 -4.703 26.265 1.00 94.06 145 THR A N 1
ATOM 1165 C CA . THR A 1 145 ? -8.806 -5.502 25.291 1.00 94.06 145 THR A CA 1
ATOM 1166 C C . THR A 1 145 ? -8.389 -4.657 24.089 1.00 94.06 145 THR A C 1
ATOM 1168 O O . THR A 1 145 ? -7.254 -4.775 23.633 1.00 94.06 145 THR A O 1
ATOM 1171 N N . MET A 1 146 ? -9.253 -3.754 23.618 1.00 94.75 146 MET A N 1
ATOM 1172 C CA . MET A 1 146 ? -8.931 -2.831 22.530 1.00 94.75 146 MET A CA 1
ATOM 1173 C C . MET A 1 146 ? -7.773 -1.898 22.900 1.00 94.75 146 MET A C 1
ATOM 1175 O O . MET A 1 146 ? -6.851 -1.733 22.106 1.00 94.75 146 MET A O 1
ATOM 1179 N N . VAL A 1 147 ? -7.768 -1.335 24.115 1.00 96.06 147 VAL A N 1
ATOM 1180 C CA . VAL A 1 147 ? -6.648 -0.518 24.621 1.00 96.06 147 VAL A CA 1
ATOM 1181 C C . VAL A 1 147 ? -5.359 -1.341 24.681 1.00 96.06 147 VAL A C 1
ATOM 1183 O O . VAL A 1 147 ? -4.318 -0.866 24.232 1.00 96.06 147 VAL A O 1
ATOM 1186 N N . THR A 1 148 ? -5.414 -2.576 25.193 1.00 95.19 148 THR A N 1
ATOM 1187 C CA . THR A 1 148 ? -4.247 -3.474 25.239 1.00 95.19 148 THR A CA 1
ATOM 1188 C C . THR A 1 148 ? -3.718 -3.796 23.842 1.00 95.19 148 THR A C 1
ATOM 1190 O O . THR A 1 148 ? -2.510 -3.784 23.628 1.00 95.19 148 THR A O 1
ATOM 1193 N N . LEU A 1 149 ? -4.595 -4.045 22.869 1.00 94.25 149 LEU A N 1
ATOM 1194 C CA . LEU A 1 149 ? -4.181 -4.298 21.489 1.00 94.25 149 LEU A CA 1
ATOM 1195 C C . LEU A 1 149 ? -3.586 -3.048 20.837 1.00 94.25 149 LEU A C 1
ATOM 1197 O O . LEU A 1 149 ? -2.552 -3.148 20.184 1.00 94.25 149 LEU A O 1
ATOM 1201 N N . LEU A 1 150 ? -4.177 -1.870 21.048 1.00 92.62 150 LEU A N 1
ATOM 1202 C CA . LEU A 1 150 ? -3.668 -0.612 20.494 1.00 92.62 150 LEU A CA 1
ATOM 1203 C C . LEU A 1 150 ? -2.283 -0.242 21.034 1.00 92.62 150 LEU A C 1
ATOM 1205 O O . LEU A 1 150 ? -1.482 0.333 20.300 1.00 92.62 150 LEU A O 1
ATOM 1209 N N . THR A 1 151 ? -1.974 -0.583 22.285 1.00 94.31 151 THR A N 1
ATOM 1210 C CA . THR A 1 151 ? -0.625 -0.393 22.838 1.00 94.31 151 THR A CA 1
ATOM 1211 C C . THR A 1 151 ? 0.336 -1.498 22.406 1.00 94.31 151 THR A C 1
ATOM 1213 O O . THR A 1 151 ? 1.519 -1.229 22.194 1.00 94.31 151 THR A O 1
ATOM 1216 N N . TYR A 1 152 ? -0.152 -2.729 22.236 1.00 94.56 152 TYR A N 1
ATOM 1217 C CA . TYR A 1 152 ? 0.670 -3.873 21.854 1.00 94.56 152 TYR A CA 1
ATOM 1218 C C . TYR A 1 152 ? 1.062 -3.869 20.369 1.00 94.56 152 TYR A C 1
ATOM 1220 O O . TYR A 1 152 ? 2.233 -4.077 20.065 1.00 94.56 152 TYR A O 1
ATOM 1228 N N . ILE A 1 153 ? 0.131 -3.602 19.442 1.00 93.31 153 ILE A N 1
ATOM 1229 C CA . ILE A 1 153 ? 0.350 -3.704 17.984 1.00 93.31 153 ILE A CA 1
ATOM 1230 C C . ILE A 1 153 ? 1.584 -2.907 17.514 1.00 93.31 153 ILE A C 1
ATOM 1232 O O . ILE A 1 153 ? 2.442 -3.507 16.865 1.00 93.31 153 ILE A O 1
ATOM 1236 N N . PRO A 1 154 ? 1.762 -1.613 17.864 1.00 92.94 154 PRO A N 1
ATOM 1237 C CA . PRO A 1 154 ? 2.943 -0.847 17.449 1.00 92.94 154 PRO A CA 1
ATOM 1238 C C . PRO A 1 154 ? 4.253 -1.382 18.040 1.00 92.94 154 PRO A C 1
ATOM 1240 O O . PRO A 1 154 ? 5.325 -1.169 17.482 1.00 92.94 154 PRO A O 1
ATOM 1243 N N . ASN A 1 155 ? 4.171 -2.074 19.179 1.00 93.69 155 ASN A N 1
ATOM 1244 C CA . ASN A 1 155 ? 5.318 -2.615 19.898 1.00 93.69 155 ASN A CA 1
ATOM 1245 C C . ASN A 1 155 ? 5.574 -4.097 19.594 1.00 93.69 155 ASN A C 1
ATOM 1247 O O . ASN A 1 155 ? 6.584 -4.623 20.051 1.00 93.69 155 ASN A O 1
ATOM 1251 N N . HIS A 1 156 ? 4.721 -4.771 18.814 1.00 93.06 156 HIS A N 1
ATOM 1252 C CA . HIS A 1 156 ? 4.806 -6.215 18.583 1.00 93.06 156 HIS A CA 1
ATOM 1253 C C . HIS A 1 156 ? 6.180 -6.642 18.048 1.00 93.06 156 HIS A C 1
ATOM 1255 O O . HIS A 1 156 ? 6.758 -7.586 18.572 1.00 93.06 156 HIS A O 1
ATOM 1261 N N . GLN A 1 157 ? 6.745 -5.904 17.084 1.00 91.31 157 GLN A N 1
ATOM 1262 C CA . GLN A 1 157 ? 8.079 -6.198 16.543 1.00 91.31 157 GLN A CA 1
ATOM 1263 C C . GLN A 1 157 ? 9.183 -6.019 17.588 1.00 91.31 157 GLN A C 1
ATOM 1265 O O . GLN A 1 157 ? 10.039 -6.881 17.720 1.00 91.31 157 GLN A O 1
ATOM 1270 N N . ARG A 1 158 ? 9.139 -4.946 18.388 1.00 93.19 158 ARG A N 1
ATOM 1271 C CA . ARG A 1 158 ? 10.121 -4.725 19.464 1.00 93.19 158 ARG A CA 1
ATOM 1272 C C . ARG A 1 158 ? 10.035 -5.803 20.535 1.00 93.19 158 ARG A C 1
ATOM 1274 O O . ARG A 1 158 ? 11.054 -6.274 21.013 1.00 93.19 158 ARG A O 1
ATOM 1281 N N . ILE A 1 159 ? 8.816 -6.200 20.893 1.00 92.94 159 ILE A N 1
ATOM 1282 C CA . ILE A 1 159 ? 8.560 -7.270 21.857 1.00 92.94 159 ILE A CA 1
ATOM 1283 C C . ILE A 1 159 ? 9.061 -8.605 21.300 1.00 92.94 159 ILE A C 1
ATOM 1285 O O . ILE A 1 159 ? 9.714 -9.355 22.016 1.00 92.94 159 ILE A O 1
ATOM 1289 N N . LYS A 1 160 ? 8.796 -8.890 20.023 1.00 92.50 160 LYS A N 1
ATOM 1290 C CA . LYS A 1 160 ? 9.299 -10.077 19.329 1.00 92.50 160 LYS A CA 1
ATOM 1291 C C . LYS A 1 160 ? 10.824 -10.113 19.355 1.00 92.50 160 LYS A C 1
ATOM 1293 O O . LYS A 1 160 ? 11.385 -11.101 19.801 1.00 92.50 160 LYS A O 1
ATOM 1298 N N . VAL A 1 161 ? 11.473 -9.035 18.929 1.00 90.94 161 VAL A N 1
ATOM 1299 C CA . VAL A 1 161 ? 12.932 -8.896 18.959 1.00 90.94 161 VAL A CA 1
ATOM 1300 C C . VAL A 1 161 ? 13.444 -9.115 20.387 1.00 90.94 161 VAL A C 1
ATOM 1302 O O . VAL A 1 161 ? 14.202 -10.043 20.615 1.00 90.94 161 VAL A O 1
ATOM 1305 N N . TYR A 1 162 ? 12.892 -8.427 21.387 1.00 91.81 162 TYR A N 1
ATOM 1306 C CA . TYR A 1 162 ? 13.265 -8.624 22.793 1.00 91.81 162 TYR A CA 1
ATOM 1307 C C . TYR A 1 162 ? 13.156 -10.084 23.280 1.00 91.81 162 TYR A C 1
ATOM 1309 O O . TYR A 1 162 ? 14.022 -10.554 24.009 1.00 91.81 162 TYR A O 1
ATOM 1317 N N . PHE A 1 163 ? 12.119 -10.826 22.874 1.00 90.38 163 PHE A N 1
ATOM 1318 C CA . PHE A 1 163 ? 11.958 -12.237 23.249 1.00 90.38 163 PHE A CA 1
ATOM 1319 C C . PHE A 1 163 ? 12.827 -13.212 22.440 1.00 90.38 163 PHE A C 1
ATOM 1321 O O . PHE A 1 163 ? 13.016 -14.345 22.886 1.00 90.38 163 PHE A O 1
ATOM 1328 N N . PHE A 1 164 ? 13.296 -12.817 21.252 1.00 89.44 164 PHE A N 1
ATOM 1329 C CA . PHE A 1 164 ? 13.950 -13.707 20.288 1.00 89.44 164 PHE A CA 1
ATOM 1330 C C . PHE A 1 164 ? 15.332 -13.224 19.801 1.00 89.44 164 PHE A C 1
ATOM 1332 O O . PHE A 1 164 ? 15.837 -13.774 18.829 1.00 89.44 164 PHE A O 1
ATOM 1339 N N . GLU A 1 165 ? 15.946 -12.216 20.425 1.00 82.31 165 GLU A N 1
ATOM 1340 C CA . GLU A 1 165 ? 17.256 -11.662 20.025 1.00 82.31 165 GLU A CA 1
ATOM 1341 C C . GLU A 1 165 ? 18.408 -12.132 20.940 1.00 82.31 165 GLU A C 1
ATOM 1343 O O . GLU A 1 165 ? 19.561 -12.175 20.520 1.00 82.31 165 GLU A O 1
ATOM 1348 N N . GLU A 1 166 ? 18.133 -12.616 22.159 1.00 70.19 166 GLU A N 1
ATOM 1349 C CA . GLU A 1 166 ? 19.178 -13.124 23.067 1.00 70.19 166 GLU A CA 1
ATOM 1350 C C . GLU A 1 166 ? 19.588 -14.578 22.746 1.00 70.19 166 GLU A C 1
ATOM 1352 O O . GLU A 1 166 ? 19.115 -15.522 23.381 1.00 70.19 166 GLU A O 1
ATOM 1357 N N . GLY A 1 167 ? 20.442 -14.784 21.731 1.00 67.38 167 GLY A N 1
ATOM 1358 C CA . GLY A 1 167 ? 21.198 -16.034 21.522 1.00 67.38 167 GLY A CA 1
ATOM 1359 C C . GLY A 1 167 ? 21.216 -16.628 20.102 1.00 67.38 167 GLY A C 1
ATOM 1360 O O . GLY A 1 167 ? 20.191 -16.758 19.448 1.00 67.38 167 GLY A O 1
ATOM 1361 N N . ASP A 1 168 ? 22.376 -17.135 19.668 1.00 64.94 168 ASP A N 1
ATOM 1362 C CA . ASP A 1 168 ? 22.652 -17.745 18.343 1.00 64.94 168 ASP A CA 1
ATOM 1363 C C . ASP A 1 168 ? 21.861 -19.034 17.999 1.00 64.94 168 ASP A C 1
ATOM 1365 O O . ASP A 1 168 ? 22.233 -19.799 17.106 1.00 64.94 168 ASP A O 1
ATOM 1369 N N . ARG A 1 169 ? 20.786 -19.358 18.725 1.00 62.28 169 ARG A N 1
ATOM 1370 C CA . ARG A 1 169 ? 20.015 -20.604 18.552 1.00 62.28 169 ARG A CA 1
ATOM 1371 C C . ARG A 1 169 ? 18.514 -20.379 18.455 1.00 62.28 169 ARG A C 1
ATOM 1373 O O . ARG A 1 169 ? 17.736 -21.183 18.974 1.00 62.28 169 ARG A O 1
ATOM 1380 N N . TYR A 1 170 ? 18.076 -19.323 17.782 1.00 72.19 170 TYR A N 1
ATOM 1381 C CA . TYR A 1 170 ? 16.647 -19.164 17.546 1.00 72.19 170 TYR A CA 1
ATOM 1382 C C . TYR A 1 170 ? 16.157 -20.044 16.408 1.00 72.19 170 TYR A C 1
ATOM 1384 O O . TYR A 1 170 ? 16.610 -19.970 15.268 1.00 72.19 170 TYR A O 1
ATOM 1392 N N . SER A 1 171 ? 15.171 -20.885 16.732 1.00 79.88 171 SER A N 1
ATOM 1393 C CA . SER A 1 171 ? 14.426 -21.605 15.711 1.00 79.88 171 SER A CA 1
ATOM 1394 C C . SER A 1 171 ? 13.509 -20.606 14.987 1.00 79.88 171 SER A C 1
ATOM 1396 O O . SER A 1 171 ? 12.644 -20.002 15.633 1.00 79.88 171 SER A O 1
ATOM 1398 N N . PRO A 1 172 ? 13.612 -20.453 13.656 1.00 85.06 172 PRO A N 1
ATOM 1399 C CA . PRO A 1 172 ? 12.707 -19.592 12.887 1.00 85.06 172 PRO A CA 1
ATOM 1400 C C . PRO A 1 172 ? 11.236 -20.024 13.027 1.00 85.06 172 PRO A C 1
ATOM 1402 O O . PRO A 1 172 ? 10.320 -19.253 12.751 1.00 85.06 172 PRO A O 1
ATOM 1405 N N . LEU A 1 173 ? 10.995 -21.255 13.489 1.00 89.25 173 LEU A N 1
ATOM 1406 C CA . LEU A 1 173 ? 9.675 -21.785 13.804 1.00 89.25 173 LEU A CA 1
ATOM 1407 C C . LEU A 1 173 ? 9.011 -21.059 14.987 1.00 89.25 173 LEU A C 1
ATOM 1409 O O . LEU A 1 173 ? 7.821 -20.767 14.916 1.00 89.25 173 LEU A O 1
ATOM 1413 N N . ALA A 1 174 ? 9.756 -20.752 16.055 1.00 88.38 174 ALA A N 1
ATOM 1414 C CA . ALA A 1 174 ? 9.205 -20.111 17.252 1.00 88.38 174 ALA A CA 1
ATOM 1415 C C . ALA A 1 174 ? 8.771 -18.664 16.973 1.00 88.38 174 ALA A C 1
ATOM 1417 O O . ALA A 1 174 ? 7.663 -18.274 17.340 1.00 88.38 174 ALA A O 1
ATOM 1418 N N . ALA A 1 175 ? 9.593 -17.909 16.238 1.00 88.81 175 ALA A N 1
ATOM 1419 C CA . ALA A 1 175 ? 9.255 -16.557 15.798 1.00 88.81 175 ALA A CA 1
ATOM 1420 C C . ALA A 1 175 ? 8.009 -16.547 14.891 1.00 88.81 175 ALA A C 1
ATOM 1422 O O . ALA A 1 175 ? 7.109 -15.735 15.087 1.00 88.81 175 ALA A O 1
ATOM 1423 N N . LYS A 1 176 ? 7.905 -17.501 13.951 1.00 91.56 176 LYS A N 1
ATOM 1424 C CA . LYS A 1 176 ? 6.707 -17.666 13.106 1.00 91.56 176 LYS A CA 1
ATOM 1425 C C . LYS A 1 176 ? 5.466 -18.052 13.911 1.00 91.56 176 LYS A C 1
ATOM 1427 O O . LYS A 1 176 ? 4.375 -17.566 13.628 1.00 91.56 176 LYS A O 1
ATOM 1432 N N . LEU A 1 177 ? 5.604 -18.930 14.907 1.00 93.31 177 LEU A N 1
ATOM 1433 C CA . LEU A 1 177 ? 4.496 -19.299 15.789 1.00 93.31 177 LEU A CA 1
ATOM 1434 C C . LEU A 1 177 ? 4.004 -18.087 16.591 1.00 93.31 177 LEU A C 1
ATOM 1436 O O . LEU A 1 177 ? 2.797 -17.912 16.731 1.00 93.31 177 LEU A O 1
ATOM 1440 N N . PHE A 1 178 ? 4.918 -17.239 17.066 1.00 92.75 178 PHE A N 1
ATOM 1441 C CA . PHE A 1 178 ? 4.581 -16.002 17.769 1.00 92.75 178 PHE A CA 1
ATOM 1442 C C . PHE A 1 178 ? 3.779 -15.036 16.888 1.00 92.75 178 PHE A C 1
ATOM 1444 O O . PHE A 1 178 ? 2.725 -14.559 17.313 1.00 92.75 178 PHE A O 1
ATOM 1451 N N . ASP A 1 179 ? 4.212 -14.830 15.640 1.00 92.81 179 ASP A N 1
ATOM 1452 C CA . ASP A 1 179 ? 3.466 -14.031 14.660 1.00 92.81 179 ASP A CA 1
ATOM 1453 C C . ASP A 1 179 ? 2.066 -14.627 14.420 1.00 92.81 179 ASP A C 1
ATOM 1455 O O . ASP A 1 179 ? 1.061 -13.919 14.461 1.00 92.81 179 ASP A O 1
ATOM 1459 N N . ASN A 1 180 ? 1.969 -15.949 14.243 1.00 94.31 180 ASN A N 1
ATOM 1460 C CA . ASN A 1 180 ? 0.690 -16.631 14.026 1.00 94.31 180 ASN A CA 1
ATOM 1461 C C . ASN A 1 180 ? -0.268 -16.494 15.219 1.00 94.31 180 ASN A C 1
ATOM 1463 O O . ASN A 1 180 ? -1.464 -16.290 15.013 1.00 94.31 180 ASN A O 1
ATOM 1467 N N . ILE A 1 181 ? 0.232 -16.581 16.457 1.00 93.62 181 ILE A N 1
ATOM 1468 C CA . ILE A 1 181 ? -0.575 -16.361 17.668 1.00 93.62 181 ILE A CA 1
ATOM 1469 C C . ILE A 1 181 ? -1.081 -14.917 17.713 1.00 93.62 181 ILE A C 1
ATOM 1471 O O . ILE A 1 181 ? -2.245 -14.685 18.051 1.00 93.62 181 ILE A O 1
ATOM 1475 N N . PHE A 1 182 ? -0.244 -13.947 17.345 1.00 93.69 182 PHE A N 1
ATOM 1476 C CA . PHE A 1 182 ? -0.646 -12.547 17.258 1.00 93.69 182 PHE A CA 1
ATOM 1477 C C . PHE A 1 182 ? -1.745 -12.331 16.210 1.00 93.69 182 PHE A C 1
ATOM 1479 O O . PHE A 1 182 ? -2.794 -11.770 16.537 1.00 93.69 182 PHE A O 1
ATOM 1486 N N . TYR A 1 183 ? -1.570 -12.843 14.988 1.00 91.94 183 TYR A N 1
ATOM 1487 C CA . TYR A 1 183 ? -2.592 -12.746 13.942 1.00 91.94 183 TYR A CA 1
ATOM 1488 C C . TYR A 1 183 ? -3.894 -13.449 14.337 1.00 91.94 183 TYR A C 1
ATOM 1490 O O . TYR A 1 183 ? -4.977 -12.898 14.136 1.00 91.94 183 TYR A O 1
ATOM 1498 N N . PHE A 1 184 ? -3.803 -14.629 14.957 1.00 92.75 184 PHE A N 1
ATOM 1499 C CA . PHE A 1 184 ? -4.963 -15.334 15.497 1.00 92.75 184 PHE A CA 1
ATOM 1500 C C . PHE A 1 184 ? -5.679 -14.508 16.575 1.00 92.75 184 PHE A C 1
ATOM 1502 O O . PHE A 1 184 ? -6.904 -14.418 16.567 1.00 92.75 184 PHE A O 1
ATOM 1509 N N . SER A 1 185 ? -4.932 -13.842 17.460 1.00 91.06 185 SER A N 1
ATOM 1510 C CA . SER A 1 185 ? -5.492 -12.977 18.506 1.00 91.06 185 SER A CA 1
ATOM 1511 C C . SER A 1 185 ? -6.226 -11.766 17.924 1.00 91.06 185 SER A C 1
ATOM 1513 O O . SER A 1 185 ? -7.321 -11.441 18.381 1.00 91.06 185 SER A O 1
ATOM 1515 N N . ILE A 1 186 ? -5.674 -11.133 16.881 1.00 92.69 186 ILE A N 1
ATOM 1516 C CA . ILE A 1 186 ? -6.356 -10.049 16.154 1.00 92.69 186 ILE A CA 1
ATOM 1517 C C . ILE A 1 186 ? -7.649 -10.561 15.515 1.00 92.69 186 ILE A C 1
ATOM 1519 O O . ILE A 1 186 ? -8.695 -9.930 15.651 1.00 92.69 186 ILE A O 1
ATOM 1523 N N . LEU A 1 187 ? -7.604 -11.718 14.851 1.00 90.06 187 LEU A N 1
ATOM 1524 C CA . LEU A 1 187 ? -8.781 -12.294 14.201 1.00 90.06 187 LEU A CA 1
ATOM 1525 C C . LEU A 1 187 ? -9.880 -12.633 15.218 1.00 90.06 187 LEU A C 1
ATOM 1527 O O . LEU A 1 187 ? -11.051 -12.330 14.982 1.00 90.06 187 LEU A O 1
ATOM 1531 N N . MET A 1 188 ? -9.507 -13.192 16.371 1.00 90.62 188 MET A N 1
ATOM 1532 C CA . MET A 1 188 ? -10.433 -13.444 17.477 1.00 90.62 188 MET A CA 1
ATOM 1533 C C . MET A 1 188 ? -11.026 -12.150 18.042 1.00 90.62 188 MET A C 1
ATOM 1535 O O . MET A 1 188 ? -12.215 -12.122 18.353 1.00 90.62 188 MET A O 1
ATOM 1539 N N . PHE A 1 189 ? -10.242 -11.071 18.134 1.00 92.62 189 PHE A N 1
ATOM 1540 C CA . PHE A 1 189 ? -10.741 -9.761 18.557 1.00 92.62 189 PHE A CA 1
ATOM 1541 C C . PHE A 1 189 ? -11.782 -9.202 17.576 1.00 92.62 189 PHE A C 1
ATOM 1543 O O . PHE A 1 189 ? -12.859 -8.789 18.007 1.00 92.62 189 PHE A O 1
ATOM 1550 N N . CYS A 1 190 ? -11.524 -9.268 16.267 1.00 90.19 190 CYS A N 1
ATOM 1551 C CA . CYS A 1 190 ? -12.495 -8.857 15.248 1.00 90.19 190 CYS A CA 1
ATOM 1552 C C . CYS A 1 190 ? -13.771 -9.715 15.281 1.00 90.19 190 CYS A C 1
ATOM 1554 O O . CYS A 1 190 ? -14.881 -9.195 15.170 1.00 90.19 190 CYS A O 1
ATOM 1556 N N . PHE A 1 191 ? -13.637 -11.032 15.459 1.00 90.56 191 PHE A N 1
ATOM 1557 C CA . PHE A 1 191 ? -14.788 -11.925 15.600 1.00 90.56 191 PHE A CA 1
ATOM 1558 C C . PHE A 1 191 ? -15.621 -11.595 16.848 1.00 90.56 191 PHE A C 1
ATOM 1560 O O . PHE A 1 191 ? -16.855 -11.571 16.799 1.00 90.56 191 PHE A O 1
ATOM 1567 N N . TYR A 1 192 ? -14.949 -11.300 17.962 1.00 92.00 192 TYR A N 1
ATOM 1568 C CA . TYR A 1 192 ? -15.595 -10.900 19.205 1.00 92.00 192 TYR A CA 1
ATOM 1569 C C . TYR A 1 192 ? -16.333 -9.561 19.064 1.00 92.00 192 TYR A C 1
ATOM 1571 O O . TYR A 1 192 ? -17.464 -9.449 19.530 1.00 92.00 192 TYR A O 1
ATOM 1579 N N . GLU A 1 193 ? -15.763 -8.583 18.352 1.00 91.38 193 GLU A N 1
ATOM 1580 C CA . GLU A 1 193 ? -16.435 -7.319 18.019 1.00 91.38 193 GLU A CA 1
ATOM 1581 C C . GLU A 1 193 ? -17.746 -7.544 17.248 1.00 91.38 193 GLU A C 1
ATOM 1583 O O . GLU A 1 193 ? -18.786 -6.989 17.610 1.00 91.38 193 GLU A O 1
ATOM 1588 N N . LEU A 1 194 ? -17.712 -8.373 16.198 1.00 89.50 194 LEU A N 1
ATOM 1589 C CA . LEU A 1 194 ? -18.894 -8.697 15.391 1.00 89.50 194 LEU A CA 1
ATOM 1590 C C . LEU A 1 194 ? -19.973 -9.382 16.230 1.00 89.50 194 LEU A C 1
ATOM 1592 O O . LEU A 1 194 ? -21.140 -8.993 16.178 1.00 89.50 194 LEU A O 1
ATOM 1596 N N . THR A 1 195 ? -19.567 -10.358 17.042 1.00 90.38 195 THR A N 1
ATOM 1597 C CA . THR A 1 195 ? -20.472 -11.092 17.933 1.00 90.38 195 THR A CA 1
ATOM 1598 C C . THR A 1 195 ? -21.097 -10.158 18.969 1.00 90.38 195 THR A C 1
ATOM 1600 O O . THR A 1 195 ? -22.300 -10.214 19.203 1.00 90.38 195 THR A O 1
ATOM 1603 N N . LEU A 1 196 ? -20.312 -9.251 19.556 1.00 89.81 196 LEU A N 1
ATOM 1604 C CA . LEU A 1 196 ? -20.799 -8.271 20.525 1.00 89.81 196 LEU A CA 1
ATOM 1605 C C . LEU A 1 196 ? -21.825 -7.315 19.902 1.00 89.81 196 LEU A C 1
ATOM 1607 O O . LEU A 1 196 ? -22.864 -7.059 20.509 1.00 89.81 196 LEU A O 1
ATOM 1611 N N . LYS A 1 197 ? -21.563 -6.821 18.684 1.00 88.06 197 LYS A N 1
ATOM 1612 C CA . LYS A 1 197 ? -22.517 -5.987 17.935 1.00 88.06 197 LYS A CA 1
ATOM 1613 C C . LYS A 1 197 ? -23.811 -6.739 17.643 1.00 88.06 197 LYS A C 1
ATOM 1615 O O . LYS A 1 197 ? -24.881 -6.162 17.804 1.00 88.06 197 LYS A O 1
ATOM 1620 N N . GLN A 1 198 ? -23.715 -8.006 17.242 1.00 88.62 198 GLN A N 1
ATOM 1621 C CA . GLN A 1 198 ? -24.881 -8.839 16.966 1.00 88.62 198 GLN A CA 1
ATOM 1622 C C . GLN A 1 198 ? -25.708 -9.083 18.232 1.00 88.62 198 GLN A C 1
ATOM 1624 O O . GLN A 1 198 ? -26.909 -8.840 18.212 1.00 88.62 198 GLN A O 1
ATOM 1629 N N . ILE A 1 199 ? -25.070 -9.452 19.348 1.00 88.38 199 ILE A N 1
ATOM 1630 C CA . ILE A 1 199 ? -25.752 -9.643 20.637 1.00 88.38 199 ILE A CA 1
ATOM 1631 C C . ILE A 1 199 ? -26.454 -8.350 21.070 1.00 88.38 199 ILE A C 1
ATOM 1633 O O . ILE A 1 199 ? -27.628 -8.386 21.420 1.00 88.38 199 ILE A O 1
ATOM 1637 N N . CYS A 1 200 ? -25.782 -7.195 20.990 1.00 86.75 200 CYS A N 1
ATOM 1638 C CA . CYS A 1 200 ? -26.415 -5.918 21.329 1.00 86.75 200 CYS A CA 1
ATOM 1639 C C . CYS A 1 200 ? -27.561 -5.532 20.380 1.00 86.75 200 CYS A C 1
ATOM 1641 O O . CYS A 1 200 ? -28.469 -4.823 20.802 1.00 86.75 200 CYS A O 1
ATOM 1643 N N . ALA A 1 201 ? -27.524 -5.947 19.112 1.00 84.25 201 ALA A N 1
ATOM 1644 C CA . ALA A 1 201 ? -28.568 -5.629 18.141 1.00 84.25 201 ALA A CA 1
ATOM 1645 C C . ALA A 1 201 ? -29.790 -6.556 18.249 1.00 84.25 201 ALA A C 1
ATOM 1647 O O . ALA A 1 201 ? -30.913 -6.098 18.053 1.00 84.25 201 ALA A O 1
ATOM 1648 N N . GLU A 1 202 ? -29.575 -7.843 18.531 1.00 83.62 202 GLU A N 1
ATOM 1649 C CA . GLU A 1 202 ? -30.629 -8.864 18.594 1.00 83.62 202 GLU A CA 1
ATOM 1650 C C . GLU A 1 202 ? -31.334 -8.915 19.954 1.00 83.62 202 GLU A C 1
ATOM 1652 O O . GLU A 1 202 ? -32.504 -9.294 20.016 1.00 83.62 202 GLU A O 1
ATOM 1657 N N . ASP A 1 203 ? -30.661 -8.507 21.033 1.00 77.38 203 ASP A N 1
ATOM 1658 C CA . ASP A 1 203 ? -31.222 -8.495 22.387 1.00 77.38 203 ASP A CA 1
ATOM 1659 C C . ASP A 1 203 ? -32.115 -7.259 22.604 1.00 77.38 203 ASP A C 1
ATOM 1661 O O . ASP A 1 203 ? -31.794 -6.320 23.340 1.00 77.38 203 ASP A O 1
ATOM 1665 N N . LEU A 1 204 ? -33.227 -7.229 21.866 1.00 74.88 204 LEU A N 1
ATOM 1666 C CA . LEU A 1 204 ? -34.286 -6.235 21.996 1.00 74.88 204 LEU A CA 1
ATOM 1667 C C . LEU A 1 204 ? -35.185 -6.644 23.160 1.00 74.88 204 LEU A C 1
ATOM 1669 O O . LEU A 1 204 ? -35.917 -7.634 23.093 1.00 74.88 204 LEU A O 1
ATOM 1673 N N . THR A 1 205 ? -35.149 -5.861 24.233 1.00 65.75 205 THR A N 1
ATOM 1674 C CA . THR A 1 205 ? -36.086 -6.028 25.344 1.00 65.75 205 THR A CA 1
ATOM 1675 C C . THR A 1 205 ? -37.274 -5.100 25.128 1.00 65.75 205 THR A C 1
ATOM 1677 O O . THR A 1 205 ? -37.109 -3.904 24.881 1.00 65.75 205 THR A O 1
ATOM 1680 N N . SER A 1 206 ? -38.494 -5.639 25.213 1.00 59.56 206 SER A N 1
ATOM 1681 C CA . SER A 1 206 ? -39.710 -4.827 25.153 1.00 59.56 206 SER A CA 1
ATOM 1682 C C . SER A 1 206 ? -39.864 -4.065 26.474 1.00 59.56 206 SER A C 1
ATOM 1684 O O . SER A 1 206 ? -40.447 -4.577 27.436 1.00 59.56 206 SER A O 1
ATOM 1686 N N . PHE A 1 207 ? -39.316 -2.853 26.552 1.00 60.16 207 PHE A N 1
ATOM 1687 C CA . PHE A 1 207 ? -39.457 -1.977 27.714 1.00 60.16 207 PHE A CA 1
ATOM 1688 C C . PHE A 1 207 ? -40.398 -0.825 27.341 1.00 60.16 207 PHE A C 1
ATOM 1690 O O . PHE A 1 207 ? -40.058 0.023 26.522 1.00 60.16 207 PHE A O 1
ATOM 1697 N N . GLN A 1 208 ? -41.601 -0.793 27.929 1.00 66.25 208 GLN A N 1
ATOM 1698 C CA . GLN A 1 208 ? -42.616 0.250 27.673 1.00 66.25 208 GLN A CA 1
ATOM 1699 C C . GLN A 1 208 ? -42.980 0.435 26.179 1.00 66.25 208 GLN A C 1
ATOM 1701 O O . GLN A 1 208 ? -42.949 1.555 25.670 1.00 66.25 208 GLN A O 1
ATOM 1706 N N . ASP A 1 209 ? -43.306 -0.652 25.471 1.00 72.12 209 ASP A N 1
ATOM 1707 C CA . ASP A 1 209 ? -43.705 -0.654 24.046 1.00 72.12 209 ASP A CA 1
ATOM 1708 C C . ASP A 1 209 ? -42.670 -0.061 23.063 1.00 72.12 209 ASP A C 1
ATOM 1710 O O . ASP A 1 209 ? -42.991 0.213 21.905 1.00 72.12 209 ASP A O 1
ATOM 1714 N N . LYS A 1 210 ? -41.417 0.131 23.496 1.00 75.69 210 LYS A N 1
ATOM 1715 C CA . LYS A 1 210 ? -40.292 0.482 22.624 1.00 75.69 210 LYS A CA 1
ATOM 1716 C C . LYS A 1 210 ? -39.255 -0.629 22.663 1.00 75.69 210 LYS A C 1
ATOM 1718 O O . LYS A 1 210 ? -38.807 -1.027 23.737 1.00 75.69 210 LYS A O 1
ATOM 1723 N N . ASP A 1 211 ? -38.855 -1.086 21.484 1.00 78.94 211 ASP A N 1
ATOM 1724 C CA . ASP A 1 211 ? -37.770 -2.048 21.335 1.00 78.94 211 ASP A CA 1
ATOM 1725 C C . ASP A 1 211 ? -36.443 -1.323 21.594 1.00 78.94 211 ASP A C 1
ATOM 1727 O O . ASP A 1 211 ? -35.969 -0.539 20.766 1.00 78.94 211 ASP A O 1
ATOM 1731 N N . VAL A 1 212 ? -35.873 -1.526 22.785 1.00 82.62 212 VAL A N 1
ATOM 1732 C CA . VAL A 1 212 ? -34.582 -0.953 23.185 1.00 82.62 212 VAL A CA 1
ATOM 1733 C C . VAL A 1 212 ? -33.600 -2.097 23.418 1.00 82.62 212 VAL A C 1
ATOM 1735 O O . VAL A 1 212 ? -33.926 -3.089 24.073 1.00 82.62 212 VAL A O 1
ATOM 1738 N N . SER A 1 213 ? -32.388 -1.964 22.876 1.00 83.19 213 SER A N 1
ATOM 1739 C CA . SER A 1 213 ? -31.331 -2.955 23.106 1.00 83.19 213 SER A CA 1
ATOM 1740 C C . SER A 1 213 ? -30.954 -3.039 24.586 1.00 83.19 213 SER A C 1
ATOM 1742 O O . SER A 1 213 ? -30.816 -2.007 25.253 1.00 83.19 213 SER A O 1
ATOM 1744 N N . THR A 1 214 ? -30.708 -4.246 25.097 1.00 84.25 214 THR A N 1
ATOM 1745 C CA . THR A 1 214 ? -30.235 -4.454 26.477 1.00 84.25 214 THR A CA 1
ATOM 1746 C C . THR A 1 214 ? -28.985 -3.624 26.776 1.00 84.25 214 THR A C 1
ATOM 1748 O O . THR A 1 214 ? -28.902 -2.995 27.829 1.00 84.25 214 THR A O 1
ATOM 1751 N N . CYS A 1 215 ? -28.060 -3.521 25.813 1.00 86.69 215 CYS A N 1
ATOM 1752 C CA . CYS A 1 215 ? -26.831 -2.731 25.937 1.00 86.69 215 CYS A CA 1
ATOM 1753 C C . CYS A 1 215 ? -27.104 -1.238 26.194 1.00 86.69 215 CYS A C 1
ATOM 1755 O O . CYS A 1 215 ? -26.427 -0.616 27.018 1.00 86.69 215 CYS A O 1
ATOM 1757 N N . GLN A 1 216 ? -28.122 -0.676 25.534 1.00 89.62 216 GLN A N 1
ATOM 1758 C CA . GLN A 1 216 ? -28.542 0.712 25.727 1.00 89.62 216 GLN A CA 1
ATOM 1759 C C . GLN A 1 216 ? -29.197 0.935 27.095 1.00 89.62 216 GLN A C 1
ATOM 1761 O O . GLN A 1 216 ? -29.033 2.007 27.672 1.00 89.62 216 GLN A O 1
ATOM 1766 N N . VAL A 1 217 ? -29.904 -0.062 27.637 1.00 87.88 217 VAL A N 1
ATOM 1767 C CA . VAL A 1 217 ? -30.527 0.034 28.968 1.00 87.88 217 VAL A CA 1
ATOM 1768 C C . VAL A 1 217 ? -29.487 -0.110 30.080 1.00 87.88 217 VAL A C 1
ATOM 1770 O O . VAL A 1 217 ? -29.507 0.656 31.042 1.00 87.88 217 VAL A O 1
ATOM 1773 N N . THR A 1 218 ? -28.564 -1.069 29.964 1.00 89.19 218 THR A N 1
ATOM 1774 C CA . THR A 1 218 ? -27.588 -1.347 31.028 1.00 89.19 218 THR A CA 1
ATOM 1775 C C . THR A 1 218 ? -26.484 -0.300 31.105 1.00 89.19 218 THR A C 1
ATOM 1777 O O . THR A 1 218 ? -26.040 0.036 32.202 1.00 89.19 218 THR A O 1
ATOM 1780 N N . CYS A 1 219 ? -26.002 0.186 29.954 1.00 91.19 219 CYS A N 1
ATOM 1781 C CA . CYS A 1 219 ? -24.822 1.051 29.884 1.00 91.19 219 CYS A CA 1
ATOM 1782 C C . CYS A 1 219 ? -24.976 2.108 28.768 1.00 91.19 219 CYS A C 1
ATOM 1784 O O . CYS A 1 219 ? -24.219 2.069 27.794 1.00 91.19 219 CYS A O 1
ATOM 1786 N N . PRO A 1 220 ? -25.936 3.049 28.892 1.00 91.38 220 PRO A N 1
ATOM 1787 C CA . PRO A 1 220 ? -26.320 3.969 27.815 1.00 91.38 220 PRO A CA 1
ATOM 1788 C C . PRO A 1 220 ? -25.143 4.795 27.286 1.00 91.38 220 PRO A C 1
ATOM 1790 O O . PRO A 1 220 ? -24.866 4.757 26.091 1.00 91.38 220 PRO A O 1
ATOM 1793 N N . ASP A 1 221 ? -24.389 5.452 28.174 1.00 94.00 221 ASP A N 1
ATOM 1794 C CA . ASP A 1 221 ? -23.281 6.336 27.782 1.00 94.00 221 ASP A CA 1
ATOM 1795 C C . ASP A 1 221 ? -22.140 5.575 27.087 1.00 94.00 221 ASP A C 1
ATOM 1797 O O . ASP A 1 221 ? -21.524 6.057 26.130 1.00 94.00 221 ASP A O 1
ATOM 1801 N N . LEU A 1 222 ? -21.842 4.362 27.572 1.00 93.12 222 LEU A N 1
ATOM 1802 C CA . LEU A 1 222 ? -20.791 3.514 27.011 1.00 93.12 222 LEU A CA 1
ATOM 1803 C C . LEU A 1 222 ? -21.198 2.983 25.635 1.00 93.12 222 LEU A C 1
ATOM 1805 O O . LEU A 1 222 ? -20.383 2.987 24.712 1.00 93.12 222 LEU A O 1
ATOM 1809 N N . TYR A 1 223 ? -22.451 2.552 25.497 1.00 92.38 223 TYR A N 1
ATOM 1810 C CA . TYR A 1 223 ? -22.985 2.050 24.239 1.00 92.38 223 TYR A CA 1
ATOM 1811 C C . TYR A 1 223 ? -23.086 3.158 23.183 1.00 92.38 223 TYR A C 1
ATOM 1813 O O . TYR A 1 223 ? -22.648 2.958 22.052 1.00 92.38 223 TYR A O 1
ATOM 1821 N N . GLU A 1 224 ? -23.552 4.353 23.552 1.00 93.75 224 GLU A N 1
ATOM 1822 C CA . GLU A 1 224 ? -23.576 5.515 22.656 1.00 93.75 224 GLU A CA 1
ATOM 1823 C C . GLU A 1 224 ? -22.164 5.898 22.187 1.00 93.75 224 GLU A C 1
ATOM 1825 O O . GLU A 1 224 ? -21.923 6.094 20.993 1.00 93.75 224 GLU A O 1
ATOM 1830 N N . SER A 1 225 ? -21.197 5.928 23.109 1.00 95.25 225 SER A N 1
ATOM 1831 C CA . SER A 1 225 ? -19.791 6.192 22.769 1.00 95.25 225 SER A CA 1
ATOM 1832 C C . SER A 1 225 ? -19.224 5.136 21.822 1.00 95.25 225 SER A C 1
ATOM 1834 O O . SER A 1 225 ? -18.485 5.470 20.897 1.00 95.25 225 SER A O 1
ATOM 1836 N N . PHE A 1 226 ? -19.584 3.868 22.034 1.00 93.81 226 PHE A N 1
ATOM 1837 C CA . PHE A 1 226 ? -19.168 2.759 21.183 1.00 93.81 226 PHE A CA 1
ATOM 1838 C C . PHE A 1 226 ? -19.750 2.872 19.770 1.00 93.81 226 PHE A C 1
ATOM 1840 O O . PHE A 1 226 ? -19.005 2.717 18.805 1.00 93.81 226 PHE A O 1
ATOM 1847 N N . LEU A 1 227 ? -21.038 3.201 19.630 1.00 93.56 227 LEU A N 1
ATOM 1848 C CA . LEU A 1 227 ? -21.674 3.401 18.322 1.00 93.56 227 LEU A CA 1
ATOM 1849 C C . LEU A 1 227 ? -21.045 4.568 17.549 1.00 93.56 227 LEU A C 1
ATOM 1851 O O . LEU A 1 227 ? -20.768 4.436 16.355 1.00 93.56 227 LEU A O 1
ATOM 1855 N N . ASN A 1 228 ? -20.770 5.685 18.227 1.00 95.69 228 ASN A N 1
ATOM 1856 C CA . ASN A 1 228 ? -20.101 6.838 17.621 1.00 95.69 228 ASN A CA 1
ATOM 1857 C C . ASN A 1 228 ? -18.676 6.494 17.162 1.00 95.69 228 ASN A C 1
ATOM 1859 O O . ASN A 1 228 ? -18.273 6.863 16.057 1.00 95.69 228 ASN A O 1
ATOM 1863 N N . PHE A 1 229 ? -17.927 5.761 17.989 1.00 94.44 229 PHE A N 1
ATOM 1864 C CA . PHE A 1 229 ? -16.593 5.281 17.638 1.00 94.44 229 PHE A CA 1
ATOM 1865 C C . PHE A 1 229 ? -16.634 4.317 16.441 1.00 94.44 229 PHE A C 1
ATOM 1867 O O . PHE A 1 229 ? -15.911 4.531 15.471 1.00 94.44 229 PHE A O 1
ATOM 1874 N N . ASP A 1 230 ? -17.518 3.314 16.452 1.00 93.50 230 ASP A N 1
ATOM 1875 C CA . ASP A 1 230 ? -17.687 2.357 15.348 1.00 93.50 230 ASP A CA 1
ATOM 1876 C C . ASP A 1 230 ? -18.038 3.059 14.029 1.00 93.50 230 ASP A C 1
ATOM 1878 O O . ASP A 1 230 ? -17.436 2.789 12.988 1.00 93.50 230 ASP A O 1
ATOM 1882 N N . PHE A 1 231 ? -18.965 4.018 14.063 1.00 95.06 231 PHE A N 1
ATOM 1883 C CA . PHE A 1 231 ? -19.307 4.813 12.887 1.00 95.06 231 PHE A CA 1
ATOM 1884 C C . PHE A 1 231 ? -18.087 5.552 12.314 1.00 95.06 231 PHE A C 1
ATOM 1886 O O . PHE A 1 231 ? -17.846 5.499 11.103 1.00 95.06 231 PHE A O 1
ATOM 1893 N N . LEU A 1 232 ? -17.286 6.197 13.169 1.00 95.50 232 LEU A N 1
ATOM 1894 C CA . LEU A 1 232 ? -16.072 6.894 12.740 1.00 95.50 232 LEU A CA 1
ATOM 1895 C C . LEU A 1 232 ? -14.997 5.941 12.213 1.00 95.50 232 LEU A C 1
ATOM 1897 O O . LEU A 1 232 ? -14.346 6.277 11.225 1.00 95.50 232 LEU A O 1
ATOM 1901 N N . VAL A 1 233 ? -14.834 4.754 12.805 1.00 93.50 233 VAL A N 1
ATOM 1902 C CA . VAL A 1 233 ? -13.928 3.715 12.285 1.00 93.50 233 VAL A CA 1
ATOM 1903 C C . VAL A 1 233 ? -14.348 3.302 10.875 1.00 93.50 233 VAL A C 1
ATOM 1905 O O . VAL A 1 233 ? -13.514 3.271 9.971 1.00 93.50 233 VAL A O 1
ATOM 1908 N N . ARG A 1 234 ? -15.642 3.044 10.644 1.00 93.88 234 ARG A N 1
ATOM 1909 C CA . ARG A 1 234 ? -16.155 2.695 9.307 1.00 93.88 234 ARG A CA 1
ATOM 1910 C C . ARG A 1 234 ? -15.914 3.817 8.302 1.00 93.88 234 ARG A C 1
ATOM 1912 O O . ARG A 1 234 ? -15.460 3.550 7.190 1.00 93.88 234 ARG A O 1
ATOM 1919 N N . LEU A 1 235 ? -16.173 5.066 8.692 1.00 94.38 235 LEU A N 1
ATOM 1920 C CA . LEU A 1 235 ? -15.910 6.232 7.849 1.00 94.38 235 LEU A CA 1
ATOM 1921 C C . LEU A 1 235 ? -14.414 6.357 7.520 1.00 94.38 235 LEU A C 1
ATOM 1923 O O . LEU A 1 235 ? -14.053 6.568 6.364 1.00 94.38 235 LEU A O 1
ATOM 1927 N N . PHE A 1 236 ? -13.547 6.169 8.513 1.00 92.50 236 PHE A N 1
ATOM 1928 C CA . PHE A 1 236 ? -12.096 6.187 8.346 1.00 92.50 236 PHE A CA 1
ATOM 1929 C C . PHE A 1 236 ? -11.615 5.093 7.383 1.00 92.50 236 PHE A C 1
ATOM 1931 O O . PHE A 1 236 ? -10.845 5.383 6.469 1.00 92.50 236 PHE A O 1
ATOM 1938 N N . ILE A 1 237 ? -12.126 3.862 7.510 1.00 92.75 237 ILE A N 1
ATOM 1939 C CA . ILE A 1 237 ? -11.820 2.756 6.589 1.00 92.75 237 ILE A CA 1
ATOM 1940 C C . ILE A 1 237 ? -12.266 3.094 5.162 1.00 92.75 237 ILE A C 1
ATOM 1942 O O . ILE A 1 237 ? -11.488 2.919 4.226 1.00 92.75 237 ILE A O 1
ATOM 1946 N N . LEU A 1 238 ? -13.483 3.614 4.975 1.00 92.62 238 LEU A N 1
ATOM 1947 C CA . LEU A 1 238 ? -13.965 4.025 3.650 1.00 92.62 238 LEU A CA 1
ATOM 1948 C C . LEU A 1 238 ? -13.067 5.102 3.028 1.00 92.62 238 LEU A C 1
ATOM 1950 O O . LEU A 1 238 ? -12.763 5.045 1.833 1.00 92.62 238 LEU A O 1
ATOM 1954 N N . MET A 1 239 ? -12.587 6.051 3.833 1.00 92.75 239 MET A N 1
ATOM 1955 C CA . MET A 1 239 ? -11.634 7.054 3.366 1.00 92.75 239 MET A CA 1
ATOM 1956 C C . MET A 1 239 ? -10.262 6.473 3.035 1.00 92.75 239 MET A C 1
ATOM 1958 O O . MET A 1 239 ? -9.675 6.907 2.054 1.00 92.75 239 MET A O 1
ATOM 1962 N N . LEU A 1 240 ? -9.759 5.487 3.783 1.00 89.81 240 LEU A N 1
ATOM 1963 C CA . LEU A 1 240 ? -8.511 4.792 3.443 1.00 89.81 240 LEU A CA 1
ATOM 1964 C C . LEU A 1 240 ? -8.637 3.953 2.164 1.00 89.81 240 LEU A C 1
ATOM 1966 O O . LEU A 1 240 ? -7.700 3.889 1.368 1.00 89.81 240 LEU A O 1
ATOM 1970 N N . LEU A 1 241 ? -9.799 3.336 1.936 1.00 90.94 241 LEU A N 1
ATOM 1971 C CA . LEU A 1 241 ? -10.079 2.565 0.723 1.00 90.94 241 LEU A CA 1
ATOM 1972 C C . LEU A 1 241 ? -10.246 3.456 -0.511 1.00 90.94 241 LEU A C 1
ATOM 1974 O O . LEU A 1 241 ? -9.965 3.016 -1.623 1.00 90.94 241 LEU A O 1
ATOM 1978 N N . THR A 1 242 ? -10.672 4.707 -0.339 1.00 89.69 242 THR A N 1
ATOM 1979 C CA . THR A 1 242 ? -10.934 5.616 -1.461 1.00 89.69 242 THR A CA 1
ATOM 1980 C C . THR A 1 242 ? -9.685 5.849 -2.335 1.00 89.69 242 THR A C 1
ATOM 1982 O O . THR A 1 242 ? -9.773 5.607 -3.539 1.00 89.69 242 THR A O 1
ATOM 1985 N N . PRO A 1 243 ? -8.498 6.214 -1.802 1.00 89.19 243 PRO A N 1
ATOM 1986 C CA . PRO A 1 243 ? -7.263 6.291 -2.583 1.00 89.19 243 PRO A CA 1
ATOM 1987 C C . PRO A 1 243 ? -6.881 4.976 -3.264 1.00 89.19 243 PRO A C 1
ATOM 1989 O O . PRO A 1 243 ? -6.464 5.003 -4.416 1.00 89.19 243 PRO A O 1
ATOM 1992 N N . LEU A 1 244 ? -7.050 3.833 -2.588 1.00 88.31 244 LEU A N 1
ATOM 1993 C CA . LEU A 1 244 ? -6.753 2.508 -3.151 1.00 88.31 244 LEU A CA 1
ATOM 1994 C C . LEU A 1 244 ? -7.631 2.208 -4.373 1.00 88.31 244 LEU A C 1
ATOM 1996 O O . LEU A 1 244 ? -7.129 1.750 -5.397 1.00 88.31 244 LEU A O 1
ATOM 2000 N N . ILE A 1 245 ? -8.925 2.526 -4.294 1.00 91.75 245 ILE A N 1
ATOM 2001 C CA . ILE A 1 245 ? -9.881 2.359 -5.398 1.00 91.75 245 ILE A CA 1
ATOM 2002 C C . ILE A 1 245 ? -9.609 3.364 -6.526 1.00 91.75 245 ILE A C 1
ATOM 2004 O O . ILE A 1 245 ? -9.793 3.039 -7.699 1.00 91.75 245 ILE A O 1
ATOM 2008 N N . LEU A 1 246 ? -9.160 4.580 -6.198 1.00 91.62 246 LEU A N 1
ATOM 2009 C CA . LEU A 1 246 ? -8.850 5.623 -7.181 1.00 91.62 246 LEU A CA 1
ATOM 2010 C C . LEU A 1 246 ? -7.476 5.450 -7.845 1.00 91.62 246 LEU A C 1
ATOM 2012 O O . LEU A 1 246 ? -7.266 5.969 -8.943 1.00 91.62 246 LEU A O 1
ATOM 2016 N N . MET A 1 247 ? -6.552 4.706 -7.230 1.00 87.69 247 MET A N 1
ATOM 2017 C CA . MET A 1 247 ? -5.180 4.540 -7.716 1.00 87.69 247 MET A CA 1
ATOM 2018 C C . MET A 1 247 ? -5.104 4.009 -9.160 1.00 87.69 247 MET A C 1
ATOM 2020 O O . MET A 1 247 ? -4.388 4.620 -9.955 1.00 87.69 247 MET A O 1
ATOM 2024 N N . PRO A 1 248 ? -5.874 2.982 -9.580 1.00 90.38 248 PRO A N 1
ATOM 2025 C CA . PRO A 1 248 ? -5.889 2.540 -10.974 1.00 90.38 248 PRO A CA 1
ATOM 2026 C C . PRO A 1 248 ? -6.290 3.651 -11.950 1.00 90.38 248 PRO A C 1
ATOM 2028 O O . PRO A 1 248 ? -5.700 3.773 -13.020 1.00 90.38 248 PRO A O 1
ATOM 2031 N N . PHE A 1 249 ? -7.250 4.505 -11.583 1.00 91.62 249 PHE A N 1
ATOM 2032 C CA . PHE A 1 249 ? -7.678 5.624 -12.426 1.00 91.62 249 PHE A CA 1
ATOM 2033 C C . PHE A 1 249 ? -6.602 6.705 -12.526 1.00 91.62 249 PHE A C 1
ATOM 2035 O O . PHE A 1 249 ? -6.380 7.238 -13.612 1.00 91.62 249 PHE A O 1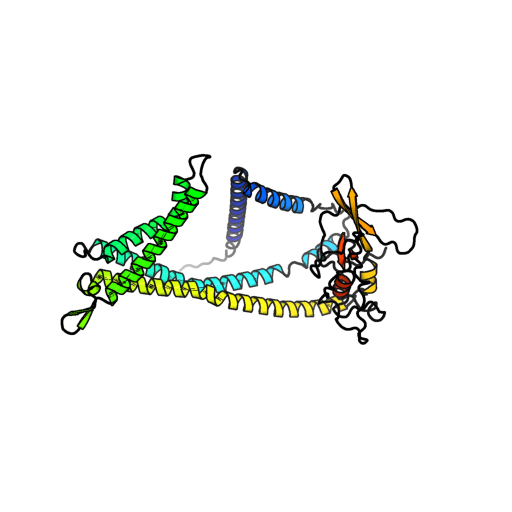
ATOM 2042 N N . VAL A 1 250 ? -5.899 6.993 -11.426 1.00 86.50 250 VAL A N 1
ATOM 2043 C CA . VAL A 1 250 ? -4.749 7.908 -11.426 1.00 86.50 250 VAL A CA 1
ATOM 2044 C C . VAL A 1 250 ? -3.630 7.355 -12.311 1.00 86.50 250 VAL A C 1
ATOM 2046 O O . VAL A 1 250 ? -3.097 8.088 -13.141 1.00 86.50 250 VAL A O 1
ATOM 2049 N N . VAL A 1 251 ? -3.319 6.060 -12.212 1.00 84.12 251 VAL A N 1
ATOM 2050 C CA . VAL A 1 251 ? -2.314 5.402 -13.064 1.00 84.12 251 VAL A CA 1
ATOM 2051 C C . VAL A 1 251 ? -2.723 5.448 -14.536 1.00 84.12 251 VAL A C 1
ATOM 2053 O O . VAL A 1 251 ? -1.912 5.819 -15.380 1.00 84.12 251 VAL A O 1
ATOM 2056 N N . LEU A 1 252 ? -3.982 5.144 -14.864 1.00 88.69 252 LEU A N 1
ATOM 2057 C CA . LEU A 1 252 ? -4.492 5.237 -16.236 1.00 88.69 252 LEU A CA 1
ATOM 2058 C C . LEU A 1 252 ? -4.445 6.672 -16.772 1.00 88.69 252 LEU A C 1
ATOM 2060 O O . LEU A 1 252 ? -4.084 6.885 -17.930 1.00 88.69 252 LEU A O 1
ATOM 2064 N N . TYR A 1 253 ? -4.776 7.657 -15.938 1.00 87.50 253 TYR A N 1
ATOM 2065 C CA . TYR A 1 253 ? -4.664 9.071 -16.281 1.00 87.50 253 TYR A CA 1
ATOM 2066 C C . TYR A 1 253 ? -3.211 9.464 -16.583 1.00 87.50 253 TYR A C 1
ATOM 2068 O O . TYR A 1 253 ? -2.950 10.105 -17.602 1.00 87.50 253 TYR A O 1
ATOM 2076 N N . LEU A 1 254 ? -2.260 9.026 -15.753 1.00 81.00 254 LEU A N 1
ATOM 2077 C CA . LEU A 1 254 ? -0.832 9.265 -15.964 1.00 81.00 254 LEU A CA 1
ATOM 2078 C C . LEU A 1 254 ? -0.319 8.576 -17.229 1.00 81.00 254 LEU A C 1
ATOM 2080 O O . LEU A 1 254 ? 0.326 9.224 -18.045 1.00 81.00 254 LEU A O 1
ATOM 2084 N N . MET A 1 255 ? -0.666 7.307 -17.442 1.00 79.81 255 MET A N 1
ATOM 2085 C CA . MET A 1 255 ? -0.299 6.558 -18.647 1.00 79.81 255 MET A CA 1
ATOM 2086 C C . MET A 1 255 ? -0.830 7.230 -19.912 1.00 79.81 255 MET A C 1
ATOM 2088 O O . MET A 1 255 ? -0.088 7.403 -20.878 1.00 79.81 255 MET A O 1
ATOM 2092 N N . ARG A 1 256 ? -2.096 7.664 -19.904 1.00 85.19 256 ARG A N 1
ATOM 2093 C CA . ARG A 1 256 ? -2.688 8.400 -21.026 1.00 85.19 256 ARG A CA 1
ATOM 2094 C C . ARG A 1 256 ? -1.948 9.709 -21.278 1.00 85.19 256 ARG A C 1
ATOM 2096 O O . ARG A 1 256 ? -1.717 10.059 -22.430 1.00 85.19 256 ARG A O 1
ATOM 2103 N N . ARG A 1 257 ? -1.576 10.426 -20.221 1.00 80.50 257 ARG A N 1
ATOM 2104 C CA . ARG A 1 257 ? -0.857 11.691 -20.344 1.00 80.50 257 ARG A CA 1
ATOM 2105 C C . ARG A 1 257 ? 0.559 11.498 -20.887 1.00 80.50 257 ARG A C 1
ATOM 2107 O O . ARG A 1 257 ? 0.911 12.170 -21.841 1.00 80.50 257 ARG A O 1
ATOM 2114 N N . ILE A 1 258 ? 1.305 10.514 -20.384 1.00 75.44 258 ILE A N 1
ATOM 2115 C CA . ILE A 1 258 ? 2.630 10.141 -20.909 1.00 75.44 258 ILE A CA 1
ATOM 2116 C C . ILE A 1 258 ? 2.534 9.735 -22.384 1.00 75.44 258 ILE A C 1
ATOM 2118 O O . ILE A 1 258 ? 3.410 10.063 -23.177 1.00 75.44 258 ILE A O 1
ATOM 2122 N N . GLN A 1 259 ? 1.467 9.038 -22.781 1.00 75.69 259 GLN A N 1
ATOM 2123 C CA . GLN A 1 259 ? 1.247 8.698 -24.186 1.00 75.69 259 GLN A CA 1
ATOM 2124 C C . GLN A 1 259 ? 0.975 9.929 -25.054 1.00 75.69 259 GLN A C 1
ATOM 2126 O O . GLN A 1 259 ? 1.487 9.981 -26.165 1.00 75.69 259 GLN A O 1
ATOM 2131 N N . ILE A 1 260 ? 0.189 10.898 -24.581 1.00 76.62 260 ILE A N 1
ATOM 2132 C CA . ILE A 1 260 ? -0.100 12.134 -25.326 1.00 76.62 260 ILE A CA 1
ATOM 2133 C C . ILE A 1 260 ? 1.162 12.998 -25.419 1.00 76.62 260 ILE A C 1
ATOM 2135 O O . ILE A 1 260 ? 1.599 13.315 -26.523 1.00 76.62 260 ILE A O 1
ATOM 2139 N N . ASP A 1 261 ? 1.793 13.280 -24.280 1.00 68.88 261 ASP A N 1
ATOM 2140 C CA . ASP A 1 261 ? 2.993 14.116 -24.194 1.00 68.88 261 ASP A CA 1
ATOM 2141 C C . ASP A 1 261 ? 4.168 13.451 -24.949 1.00 68.88 261 ASP A C 1
ATOM 2143 O O . ASP A 1 261 ? 4.901 14.100 -25.692 1.00 68.88 261 ASP A O 1
ATOM 2147 N N . GLY A 1 262 ? 4.287 12.120 -24.878 1.00 60.41 262 GLY A N 1
ATOM 2148 C CA . GLY A 1 262 ? 5.271 11.346 -25.639 1.00 60.41 262 GLY A CA 1
ATOM 2149 C C . GLY A 1 262 ? 4.970 11.235 -27.139 1.00 60.41 262 GLY A C 1
ATOM 2150 O O . GLY A 1 262 ? 5.887 11.008 -27.931 1.00 60.41 262 GLY A O 1
ATOM 2151 N N . VAL A 1 263 ? 3.713 11.385 -27.568 1.00 57.25 263 VAL A N 1
ATOM 2152 C CA . VAL A 1 263 ? 3.365 11.495 -28.994 1.00 57.25 263 VAL A CA 1
ATOM 2153 C C . VAL A 1 263 ? 3.749 12.874 -29.521 1.00 57.25 263 VAL A C 1
ATOM 2155 O O . VAL A 1 263 ? 4.365 12.930 -30.585 1.00 57.25 263 VAL A O 1
ATOM 2158 N N . ASP A 1 264 ? 3.485 13.945 -28.773 1.00 54.50 264 ASP A N 1
ATOM 2159 C CA . ASP A 1 264 ? 3.890 15.304 -29.156 1.00 54.50 264 ASP A CA 1
ATOM 2160 C C . ASP A 1 264 ? 5.417 15.455 -29.199 1.00 54.50 264 ASP A C 1
ATOM 2162 O O . ASP A 1 264 ? 5.954 15.989 -30.175 1.00 54.50 264 ASP A O 1
ATOM 2166 N N . PHE A 1 265 ? 6.141 14.873 -28.236 1.00 51.91 265 PHE A N 1
ATOM 2167 C CA . PHE A 1 265 ? 7.607 14.833 -28.264 1.00 51.91 265 PHE A CA 1
ATOM 2168 C C . PHE A 1 265 ? 8.136 14.106 -29.516 1.00 51.91 265 PHE A C 1
ATOM 2170 O O . PHE A 1 265 ? 8.979 14.623 -30.247 1.00 51.91 265 PHE A O 1
ATOM 2177 N N . ARG A 1 266 ? 7.549 12.950 -29.866 1.00 52.66 266 ARG A N 1
ATOM 2178 C CA . ARG A 1 266 ? 7.906 12.180 -31.080 1.00 52.66 266 ARG A CA 1
ATOM 2179 C C . ARG A 1 266 ? 7.531 12.861 -32.400 1.00 52.66 266 ARG A C 1
ATOM 2181 O O . ARG A 1 266 ? 7.994 12.412 -33.456 1.00 52.66 266 ARG A O 1
ATOM 2188 N N . VAL A 1 267 ? 6.632 13.842 -32.384 1.00 53.66 267 VAL A N 1
ATOM 2189 C CA . VAL A 1 267 ? 6.282 14.654 -33.560 1.00 53.66 267 VAL A CA 1
ATOM 2190 C C . VAL A 1 267 ? 7.252 15.826 -33.694 1.00 53.66 267 VAL A C 1
ATOM 2192 O O . VAL A 1 267 ? 7.660 16.132 -34.815 1.00 53.66 267 VAL A O 1
ATOM 2195 N N . ARG A 1 268 ? 7.684 16.414 -32.573 1.00 48.81 268 ARG A N 1
ATOM 2196 C CA . ARG A 1 268 ? 8.640 17.526 -32.543 1.00 48.81 268 ARG A CA 1
ATOM 2197 C C . ARG A 1 268 ? 10.063 17.096 -32.914 1.00 48.81 268 ARG A C 1
ATOM 2199 O O . ARG A 1 268 ? 10.624 17.687 -33.833 1.00 48.81 268 ARG A O 1
ATOM 2206 N N . ASP A 1 269 ? 10.567 15.994 -32.351 1.00 51.41 269 ASP A N 1
ATOM 2207 C CA . ASP A 1 269 ? 11.853 15.399 -32.766 1.00 51.41 269 ASP A CA 1
ATOM 2208 C C . ASP A 1 269 ? 11.859 15.087 -34.267 1.00 51.41 269 ASP A C 1
ATOM 2210 O O . ASP A 1 269 ? 12.823 15.331 -34.991 1.00 51.41 269 ASP A O 1
ATOM 2214 N N . ARG A 1 270 ? 10.728 14.602 -34.794 1.00 48.62 270 ARG A N 1
ATOM 2215 C CA . ARG A 1 270 ? 10.619 14.266 -36.216 1.00 48.62 270 ARG A CA 1
ATOM 2216 C C . ARG A 1 270 ? 10.834 15.457 -37.147 1.00 48.62 270 ARG A C 1
ATOM 2218 O O . ARG A 1 270 ? 11.157 15.217 -38.305 1.00 48.62 270 ARG A O 1
ATOM 2225 N N . HIS A 1 271 ? 10.654 16.692 -36.685 1.00 48.72 271 HIS A N 1
ATOM 2226 C CA . HIS A 1 271 ? 10.879 17.878 -37.505 1.00 48.72 271 HIS A CA 1
ATOM 2227 C C . HIS A 1 271 ? 12.333 18.366 -37.487 1.00 48.72 271 HIS A C 1
ATOM 2229 O O . HIS A 1 271 ? 12.787 18.868 -38.514 1.00 48.72 271 HIS A O 1
ATOM 2235 N N . GLU A 1 272 ? 13.082 18.162 -36.401 1.00 50.12 272 GLU A N 1
ATOM 2236 C CA . GLU A 1 272 ? 14.494 18.574 -36.319 1.00 50.12 272 GLU A CA 1
ATOM 2237 C C . GLU A 1 272 ? 15.451 17.551 -36.959 1.00 50.12 272 GLU A C 1
ATOM 2239 O O . GLU A 1 272 ? 16.351 17.938 -37.703 1.00 50.12 272 GLU A O 1
ATOM 2244 N N . TYR A 1 273 ? 15.197 16.241 -36.833 1.00 49.25 273 TYR A N 1
ATOM 2245 C CA . TYR A 1 273 ? 16.054 15.206 -37.450 1.00 49.25 273 TYR A CA 1
ATOM 2246 C C . TYR A 1 273 ? 15.868 15.038 -38.976 1.00 49.25 273 TYR A C 1
ATOM 2248 O O . TYR A 1 273 ? 16.653 14.358 -39.642 1.00 49.25 273 TYR A O 1
ATOM 2256 N N . MET A 1 274 ? 14.851 15.667 -39.581 1.00 48.50 274 MET A N 1
ATOM 2257 C CA . MET A 1 274 ? 14.606 15.597 -41.033 1.00 48.50 274 MET A CA 1
ATOM 2258 C C . MET A 1 274 ? 15.529 16.510 -41.861 1.00 48.50 274 MET A C 1
ATOM 2260 O O . MET A 1 274 ? 15.534 16.400 -43.090 1.00 48.50 274 MET A O 1
ATOM 2264 N N . ALA A 1 275 ? 16.337 17.375 -41.240 1.00 48.81 275 ALA A N 1
ATOM 2265 C CA . ALA A 1 275 ? 17.190 18.312 -41.973 1.00 48.81 275 ALA A CA 1
ATOM 2266 C C . ALA A 1 275 ? 18.522 17.708 -42.484 1.00 48.81 275 ALA A C 1
ATOM 2268 O O . ALA A 1 275 ? 19.111 18.279 -43.397 1.00 48.81 275 ALA A O 1
ATOM 2269 N N . GLY A 1 276 ? 18.961 16.531 -42.004 1.00 55.69 276 GLY A N 1
ATOM 2270 C CA . GLY A 1 276 ? 20.258 15.946 -42.407 1.00 55.69 276 GLY A CA 1
ATOM 2271 C C . GLY A 1 276 ? 20.464 14.439 -42.174 1.00 55.69 276 GLY A C 1
ATOM 2272 O O . GLY A 1 276 ? 21.601 13.999 -42.082 1.00 55.69 276 GLY A O 1
ATOM 2273 N N . GLY A 1 277 ? 19.401 13.636 -42.040 1.00 71.38 277 GLY A N 1
ATOM 2274 C CA . GLY A 1 277 ? 19.516 12.235 -41.598 1.00 71.38 277 GLY A CA 1
ATOM 2275 C C . GLY A 1 277 ? 20.239 11.279 -42.565 1.00 71.38 277 GLY A C 1
ATOM 2276 O O . GLY A 1 277 ? 19.959 11.276 -43.766 1.00 71.38 277 GLY A O 1
ATOM 2277 N N . ALA A 1 278 ? 21.107 10.424 -42.008 1.00 83.50 278 ALA A N 1
ATOM 2278 C CA . ALA A 1 278 ? 21.787 9.327 -42.703 1.00 83.50 278 ALA A CA 1
ATOM 2279 C C . ALA A 1 278 ? 20.806 8.307 -43.301 1.00 83.50 278 ALA A C 1
ATOM 2281 O O . ALA A 1 278 ? 19.664 8.165 -42.845 1.00 83.50 278 ALA A O 1
ATOM 2282 N N . LEU A 1 279 ? 21.236 7.574 -44.329 1.00 88.69 279 LEU A N 1
ATOM 2283 C CA . LEU A 1 279 ? 20.412 6.526 -44.926 1.00 88.69 279 LEU A CA 1
ATOM 2284 C C . LEU A 1 279 ? 20.470 5.262 -44.065 1.00 88.69 279 LEU A C 1
ATOM 2286 O O . LEU A 1 279 ? 21.486 4.965 -43.437 1.00 88.69 279 LEU A O 1
ATOM 2290 N N . VAL A 1 280 ? 19.385 4.483 -44.054 1.00 88.00 280 VAL A N 1
ATOM 2291 C CA . VAL A 1 280 ? 19.329 3.215 -43.306 1.00 88.00 280 VAL A CA 1
ATOM 2292 C C . VAL A 1 280 ? 20.472 2.294 -43.725 1.00 88.00 280 VAL A C 1
ATOM 2294 O O . VAL A 1 280 ? 21.082 1.663 -42.868 1.00 88.00 280 VAL A O 1
ATOM 2297 N N . LYS A 1 281 ? 20.808 2.242 -45.020 1.00 90.00 281 LYS A N 1
ATOM 2298 C CA . LYS A 1 281 ? 21.947 1.451 -45.504 1.00 90.00 281 LYS A CA 1
ATOM 2299 C C . LYS A 1 281 ? 23.282 1.874 -44.890 1.00 90.00 281 LYS A C 1
ATOM 2301 O O . LYS A 1 281 ? 24.104 1.003 -44.642 1.00 90.00 281 LYS A O 1
ATOM 2306 N N . ASP A 1 282 ? 23.489 3.165 -44.632 1.00 90.19 282 ASP A N 1
ATOM 2307 C CA . ASP A 1 282 ? 24.756 3.679 -44.107 1.00 90.19 282 ASP A CA 1
ATOM 2308 C C . ASP A 1 282 ? 24.895 3.266 -42.638 1.00 90.19 282 ASP A C 1
ATOM 2310 O O . ASP A 1 282 ? 25.915 2.711 -42.238 1.00 90.19 282 ASP A O 1
ATOM 2314 N N . VAL A 1 283 ? 23.805 3.398 -41.874 1.00 90.06 283 VAL A N 1
ATOM 2315 C CA . VAL A 1 283 ? 23.718 2.927 -40.483 1.00 90.06 283 VAL A CA 1
ATOM 2316 C C . VAL A 1 283 ? 23.894 1.407 -40.394 1.00 90.06 283 VAL A C 1
ATOM 2318 O O . VAL A 1 283 ? 24.668 0.910 -39.583 1.00 90.06 283 VAL A O 1
ATOM 2321 N N . MET A 1 284 ? 23.198 0.646 -41.243 1.00 91.44 284 MET A N 1
ATOM 2322 C CA . MET A 1 284 ? 23.260 -0.821 -41.235 1.00 91.44 284 MET A CA 1
ATOM 2323 C C . MET A 1 284 ? 24.605 -1.359 -41.745 1.00 91.44 284 MET A C 1
ATOM 2325 O O . MET A 1 284 ? 24.963 -2.488 -41.413 1.00 91.44 284 MET A O 1
ATOM 2329 N N . LYS A 1 285 ? 25.352 -0.583 -42.542 1.00 90.12 285 LYS A N 1
ATOM 2330 C CA . LYS A 1 285 ? 26.690 -0.953 -43.029 1.00 90.12 285 LYS A CA 1
ATOM 2331 C C . LYS A 1 285 ? 27.736 -0.932 -41.911 1.00 90.12 285 LYS A C 1
ATOM 2333 O O . LYS A 1 285 ? 28.626 -1.776 -41.955 1.00 90.12 285 LYS A O 1
ATOM 2338 N N . GLY A 1 286 ? 27.594 -0.038 -40.929 1.00 88.12 286 GLY A N 1
ATOM 2339 C CA . GLY A 1 286 ? 28.458 0.032 -39.741 1.00 88.12 286 GLY A CA 1
ATOM 2340 C C . GLY A 1 286 ? 28.201 -1.068 -38.701 1.00 88.12 286 GLY A C 1
ATOM 2341 O O . GLY A 1 286 ? 28.898 -1.155 -37.694 1.00 88.12 286 GLY A O 1
ATOM 2342 N N . LEU A 1 287 ? 27.194 -1.924 -38.913 1.00 92.81 287 LEU A N 1
ATOM 2343 C CA . LEU A 1 287 ? 26.922 -3.060 -38.037 1.00 92.81 287 LEU A CA 1
ATOM 2344 C C . LEU A 1 287 ? 27.738 -4.281 -38.476 1.00 92.81 287 LEU A C 1
ATOM 2346 O O . LEU A 1 287 ? 27.705 -4.680 -39.645 1.00 92.81 287 LEU A O 1
ATOM 2350 N N . ARG A 1 288 ? 28.432 -4.910 -37.524 1.00 92.19 288 ARG A N 1
ATOM 2351 C CA . ARG A 1 288 ? 29.249 -6.105 -37.774 1.00 92.19 288 ARG A CA 1
ATOM 2352 C C . ARG A 1 288 ? 28.381 -7.349 -37.648 1.00 92.19 288 ARG A C 1
ATOM 2354 O O . ARG A 1 288 ? 27.747 -7.552 -36.620 1.00 92.19 288 ARG A O 1
ATOM 2361 N N . GLU A 1 289 ? 28.309 -8.172 -38.690 1.00 92.06 289 GLU A N 1
ATOM 2362 C CA . GLU A 1 289 ? 27.593 -9.452 -38.617 1.00 92.06 289 GLU A CA 1
ATOM 2363 C C . GLU A 1 289 ? 28.413 -10.446 -37.798 1.00 92.06 289 GLU A C 1
ATOM 2365 O O . GLU A 1 289 ? 29.589 -10.668 -38.088 1.00 92.06 289 GLU A O 1
ATOM 2370 N N . VAL A 1 290 ? 27.786 -11.044 -36.789 1.00 90.44 290 VAL A N 1
ATOM 2371 C CA . VAL A 1 290 ? 28.424 -11.978 -35.861 1.00 90.44 290 VAL A CA 1
ATOM 2372 C C . VAL A 1 290 ? 27.662 -13.294 -35.804 1.00 90.44 290 VAL A C 1
ATOM 2374 O O . VAL A 1 290 ? 26.444 -13.341 -35.995 1.00 90.44 290 VAL A O 1
ATOM 2377 N N . THR A 1 291 ? 28.385 -14.368 -35.518 1.00 88.44 291 THR A N 1
ATOM 2378 C CA . THR A 1 291 ? 27.832 -15.688 -35.213 1.00 88.44 291 THR A CA 1
ATOM 2379 C C . THR A 1 291 ? 28.295 -16.124 -33.835 1.00 88.44 291 THR A C 1
ATOM 2381 O O . THR A 1 291 ? 29.467 -15.956 -33.499 1.00 88.44 291 THR A O 1
ATOM 2384 N N . PHE A 1 292 ? 27.383 -16.698 -33.054 1.00 86.44 292 PHE A N 1
ATOM 2385 C CA . PHE A 1 292 ? 27.698 -17.254 -31.746 1.00 86.44 292 PHE A CA 1
ATOM 2386 C C . PHE A 1 292 ? 27.974 -18.750 -31.848 1.00 86.44 292 PHE A C 1
ATOM 2388 O O . PHE A 1 292 ? 27.147 -19.512 -32.357 1.00 86.44 292 PHE A O 1
ATOM 2395 N N . ARG A 1 293 ? 29.113 -19.177 -31.307 1.00 84.62 293 ARG A N 1
ATOM 2396 C CA . ARG A 1 293 ? 29.481 -20.583 -31.159 1.00 84.62 293 ARG A CA 1
ATOM 2397 C C . ARG A 1 293 ? 29.725 -20.875 -29.686 1.00 84.62 293 ARG A C 1
ATOM 2399 O O . ARG A 1 293 ? 30.417 -20.132 -29.009 1.00 84.62 293 ARG A O 1
ATOM 2406 N N . THR A 1 294 ? 29.182 -21.972 -29.173 1.00 82.06 294 THR A N 1
ATOM 2407 C CA . THR A 1 294 ? 29.579 -22.456 -27.848 1.00 82.06 294 THR A CA 1
ATOM 2408 C C . THR A 1 294 ? 30.841 -23.301 -27.995 1.00 82.06 294 THR A C 1
ATOM 2410 O O . THR A 1 294 ? 30.819 -24.337 -28.662 1.00 82.06 294 THR A O 1
ATOM 2413 N N . ILE A 1 295 ? 31.936 -22.862 -27.383 1.00 85.50 295 ILE A N 1
ATOM 2414 C CA . ILE A 1 295 ? 33.182 -23.622 -27.274 1.00 85.50 295 ILE A CA 1
ATOM 2415 C C . ILE A 1 295 ? 33.323 -24.154 -25.851 1.00 85.50 295 ILE A C 1
ATOM 2417 O O . ILE A 1 295 ? 32.915 -23.515 -24.887 1.00 85.50 295 ILE A O 1
ATOM 2421 N N . ASN A 1 296 ? 33.870 -25.356 -25.710 1.00 83.94 296 ASN A N 1
ATOM 2422 C CA . ASN A 1 296 ? 34.174 -25.922 -24.402 1.00 83.94 296 ASN A CA 1
ATOM 2423 C C . ASN A 1 296 ? 35.663 -25.700 -24.129 1.00 83.94 296 ASN A C 1
ATOM 2425 O O . ASN A 1 296 ? 36.500 -26.322 -24.786 1.00 83.94 296 ASN A O 1
ATOM 2429 N N . VAL A 1 297 ? 35.974 -24.786 -23.211 1.00 86.81 297 VAL A N 1
ATOM 2430 C CA . VAL A 1 297 ? 37.342 -24.474 -22.781 1.00 86.81 297 VAL A CA 1
ATOM 2431 C C . VAL A 1 297 ? 37.454 -24.930 -21.332 1.00 86.81 297 VAL A C 1
ATOM 2433 O O . VAL A 1 297 ? 36.684 -24.490 -20.486 1.00 86.81 297 VAL A O 1
ATOM 2436 N N . ASP A 1 298 ? 38.357 -25.871 -21.055 1.00 89.12 298 ASP A N 1
ATOM 2437 C CA . ASP A 1 298 ? 38.623 -26.396 -19.706 1.00 89.12 298 ASP A CA 1
ATOM 2438 C C . ASP A 1 298 ? 37.407 -26.988 -18.956 1.00 89.12 298 ASP A C 1
ATOM 2440 O O . ASP A 1 298 ? 37.394 -27.071 -17.730 1.00 89.12 298 ASP A O 1
ATOM 2444 N N . GLY A 1 299 ? 36.393 -27.471 -19.684 1.00 84.75 299 GLY A N 1
ATOM 2445 C CA . GLY A 1 299 ? 35.175 -28.045 -19.103 1.00 84.75 299 GLY A CA 1
ATOM 2446 C C . GLY A 1 299 ? 34.049 -27.032 -18.887 1.00 84.75 299 GLY A C 1
ATOM 2447 O O . GLY A 1 299 ? 32.934 -27.441 -18.550 1.00 84.75 299 GLY A O 1
ATOM 2448 N N . GLU A 1 300 ? 34.301 -25.746 -19.134 1.00 80.12 300 GLU A N 1
ATOM 2449 C CA . GLU A 1 300 ? 33.305 -24.680 -19.091 1.00 80.12 300 GLU A CA 1
ATOM 2450 C C . GLU A 1 300 ? 32.833 -24.325 -20.508 1.00 80.12 300 GLU A C 1
ATOM 2452 O O . GLU A 1 300 ? 33.614 -24.178 -21.453 1.00 80.12 300 GLU A O 1
ATOM 2457 N N . ALA A 1 301 ? 31.514 -24.210 -20.676 1.00 77.31 301 ALA A N 1
ATOM 2458 C CA . ALA A 1 301 ? 30.913 -23.780 -21.931 1.00 77.31 301 ALA A CA 1
ATOM 2459 C C . ALA A 1 301 ? 31.040 -22.256 -22.055 1.00 77.31 301 ALA A C 1
ATOM 2461 O O . ALA A 1 301 ? 30.280 -21.521 -21.426 1.00 77.31 301 ALA A O 1
ATOM 2462 N N . LYS A 1 302 ? 31.981 -21.791 -22.879 1.00 81.19 302 LYS A N 1
ATOM 2463 C CA . LYS A 1 302 ? 32.175 -20.377 -23.208 1.00 81.19 302 LYS A CA 1
ATOM 2464 C C . LYS A 1 302 ? 31.509 -20.020 -24.535 1.00 81.19 302 LYS A C 1
ATOM 2466 O O . LYS A 1 302 ? 31.422 -20.841 -25.451 1.00 81.19 302 LYS A O 1
ATOM 2471 N N . LEU A 1 303 ? 31.023 -18.786 -24.635 1.00 78.12 303 LEU A N 1
ATOM 2472 C CA . LEU A 1 303 ? 30.446 -18.244 -25.860 1.00 78.12 303 LEU A CA 1
ATOM 2473 C C . LEU A 1 303 ? 31.538 -17.547 -26.675 1.00 78.12 303 LEU A C 1
ATOM 2475 O O . LEU A 1 303 ? 32.091 -16.539 -26.253 1.00 78.12 303 LEU A O 1
ATOM 2479 N N . GLU A 1 304 ? 31.831 -18.079 -27.850 1.00 84.81 304 GLU A N 1
ATOM 2480 C CA . GLU A 1 304 ? 32.712 -17.474 -28.838 1.00 84.81 304 GLU A CA 1
ATOM 2481 C C . GLU A 1 304 ? 31.887 -16.658 -29.838 1.00 84.81 304 GLU A C 1
ATOM 2483 O O . GLU A 1 304 ? 30.878 -17.126 -30.375 1.00 84.81 304 GLU A O 1
ATOM 2488 N N . VAL A 1 305 ? 32.324 -15.423 -30.087 1.00 85.75 305 VAL A N 1
ATOM 2489 C CA . VAL A 1 305 ? 31.720 -14.517 -31.066 1.00 85.75 305 VAL A CA 1
ATOM 2490 C C . VAL A 1 305 ? 32.650 -14.421 -32.265 1.00 85.75 305 VAL A C 1
ATOM 2492 O O . VAL A 1 305 ? 33.742 -13.869 -32.160 1.00 85.75 305 VAL A O 1
ATOM 2495 N N . THR A 1 306 ? 32.221 -14.930 -33.416 1.00 85.31 306 THR A N 1
ATOM 2496 C CA . THR A 1 306 ? 33.005 -14.843 -34.655 1.00 85.31 306 THR A CA 1
ATOM 2497 C C . THR A 1 306 ? 32.388 -13.803 -35.582 1.00 85.31 306 THR A C 1
ATOM 2499 O O . THR A 1 306 ? 31.194 -13.860 -35.881 1.00 85.31 306 THR A O 1
ATOM 2502 N N . GLU A 1 307 ? 33.186 -12.845 -36.055 1.00 85.62 307 GLU A N 1
ATOM 2503 C CA . GLU A 1 307 ? 32.746 -11.875 -37.062 1.00 85.62 307 GLU A CA 1
ATOM 2504 C C . GLU A 1 307 ? 32.739 -12.512 -38.459 1.00 85.62 307 GLU A C 1
ATOM 2506 O O . GLU A 1 307 ? 33.705 -13.142 -38.898 1.00 85.62 307 GLU A O 1
ATOM 2511 N N . LYS A 1 308 ? 31.635 -12.343 -39.192 1.00 83.25 308 LYS A N 1
ATOM 2512 C CA . LYS A 1 308 ? 31.489 -12.879 -40.546 1.00 83.25 308 LYS A CA 1
ATOM 2513 C C . LYS A 1 308 ? 32.174 -11.947 -41.547 1.00 83.25 308 LYS A C 1
ATOM 2515 O O . LYS A 1 308 ? 31.575 -10.990 -42.040 1.00 83.25 308 LYS A O 1
ATOM 2520 N N . ASN A 1 309 ? 33.432 -12.235 -41.875 1.00 73.12 309 ASN A N 1
ATOM 2521 C CA . ASN A 1 309 ? 34.184 -11.455 -42.859 1.00 73.12 309 ASN A CA 1
ATOM 2522 C C . ASN A 1 309 ? 33.549 -11.521 -44.257 1.00 73.12 309 ASN A C 1
ATOM 2524 O O . ASN A 1 309 ? 33.276 -12.592 -44.797 1.00 73.12 309 ASN A O 1
ATOM 2528 N N . LYS A 1 310 ? 33.356 -10.352 -44.881 1.00 66.25 310 LYS A N 1
ATOM 2529 C CA . LYS A 1 310 ? 32.684 -10.211 -46.187 1.00 66.25 310 LYS A CA 1
ATOM 2530 C C . LYS A 1 310 ? 33.537 -10.599 -47.412 1.00 66.25 310 LYS A C 1
ATOM 2532 O O . LYS A 1 310 ? 33.051 -10.434 -48.526 1.00 66.25 310 LYS A O 1
ATOM 2537 N N . GLY A 1 311 ? 34.752 -11.145 -47.261 1.00 59.84 311 GLY A N 1
ATOM 2538 C CA . GLY A 1 311 ? 35.500 -11.648 -48.429 1.00 59.84 311 GLY A CA 1
ATOM 2539 C C . GLY A 1 311 ? 37.023 -11.779 -48.329 1.00 59.84 311 GLY A C 1
ATOM 2540 O O . GLY A 1 311 ? 37.702 -11.406 -49.280 1.00 59.84 311 GLY A O 1
ATOM 2541 N N . GLY A 1 312 ? 37.580 -12.315 -47.240 1.00 56.69 312 GLY A N 1
ATOM 2542 C CA . GLY A 1 312 ? 39.024 -12.575 -47.144 1.00 56.69 312 GLY A CA 1
ATOM 2543 C C . GLY A 1 312 ? 39.327 -13.779 -46.256 1.00 56.69 312 GLY A C 1
ATOM 2544 O O . GLY A 1 312 ? 38.820 -13.849 -45.141 1.00 56.69 312 GLY A O 1
ATOM 2545 N N . ASP A 1 313 ? 40.128 -14.713 -46.772 1.00 52.59 313 ASP A N 1
ATOM 2546 C CA . ASP A 1 313 ? 40.456 -16.043 -46.218 1.00 52.59 313 ASP A CA 1
ATOM 2547 C C . ASP A 1 313 ? 41.425 -15.991 -45.012 1.00 52.59 313 ASP A C 1
ATOM 2549 O O . ASP A 1 313 ? 42.395 -16.735 -44.915 1.00 52.59 313 ASP A O 1
ATOM 2553 N N . GLY A 1 314 ? 41.202 -15.049 -44.098 1.00 59.59 314 GLY A N 1
ATOM 2554 C CA . GLY A 1 314 ? 42.041 -14.833 -42.922 1.00 59.59 314 GLY A CA 1
ATOM 2555 C C . GLY A 1 314 ? 41.330 -13.939 -41.918 1.00 59.59 314 GLY A C 1
ATOM 2556 O O . GLY A 1 314 ? 41.589 -12.740 -41.858 1.00 59.59 314 GLY A O 1
ATOM 2557 N N . SER A 1 315 ? 40.374 -14.499 -41.181 1.00 56.34 315 SER A N 1
ATOM 2558 C CA . SER A 1 315 ? 39.737 -13.824 -40.050 1.00 56.34 315 SER A CA 1
ATOM 2559 C C . SER A 1 315 ? 40.597 -13.985 -38.801 1.00 56.34 315 SER A C 1
ATOM 2561 O O . SER A 1 315 ? 40.827 -15.108 -38.360 1.00 56.34 315 SER A O 1
ATOM 2563 N N . GLU A 1 316 ? 41.053 -12.873 -38.222 1.00 59.69 316 GLU A N 1
ATOM 2564 C CA . GLU A 1 316 ? 41.517 -12.864 -36.834 1.00 59.69 316 GLU A CA 1
ATOM 2565 C C . GLU A 1 316 ? 40.312 -13.140 -35.927 1.00 59.69 316 GLU A C 1
ATOM 2567 O O . GLU A 1 316 ? 39.361 -12.359 -35.863 1.00 59.69 316 GLU A O 1
ATOM 2572 N N . GLU A 1 317 ? 40.331 -14.292 -35.263 1.00 60.41 317 GLU A N 1
ATOM 2573 C CA . GLU A 1 317 ? 39.335 -14.668 -34.266 1.00 60.41 317 GLU A CA 1
ATOM 2574 C C . GLU A 1 317 ? 39.572 -13.831 -33.006 1.00 60.41 317 GLU A C 1
ATOM 2576 O O . GLU A 1 317 ? 40.530 -14.038 -32.259 1.00 60.41 317 GLU A O 1
ATOM 2581 N N . LYS A 1 318 ? 38.709 -12.839 -32.773 1.00 63.91 318 LYS A N 1
ATOM 2582 C CA . LYS A 1 318 ? 38.717 -12.084 -31.523 1.00 63.91 318 LYS A CA 1
ATOM 2583 C C . LYS A 1 318 ? 37.803 -12.780 -30.522 1.00 63.91 318 LYS A C 1
ATOM 2585 O O . LYS A 1 318 ? 36.590 -12.605 -30.558 1.00 63.91 318 LYS A O 1
ATOM 2590 N N . LEU A 1 319 ? 38.401 -13.538 -29.605 1.00 60.38 319 LEU A N 1
ATOM 2591 C CA . LEU A 1 319 ? 37.707 -14.044 -28.424 1.00 60.38 319 LEU A CA 1
ATOM 2592 C C . LEU A 1 319 ? 37.288 -12.851 -27.557 1.00 60.38 319 LEU A C 1
ATOM 2594 O O . LEU A 1 319 ? 38.118 -12.189 -26.934 1.00 60.38 319 LEU A O 1
ATOM 2598 N N . VAL A 1 320 ? 35.995 -12.547 -27.558 1.00 63.03 320 VAL A N 1
ATOM 2599 C CA . VAL A 1 320 ? 35.381 -11.637 -26.591 1.00 63.03 320 VAL A CA 1
ATOM 2600 C C . VAL A 1 320 ? 34.806 -12.520 -25.488 1.00 63.03 320 VAL A C 1
ATOM 2602 O O . VAL A 1 320 ? 33.945 -13.344 -25.785 1.00 63.03 320 VAL A O 1
ATOM 2605 N N . ASP A 1 321 ? 35.290 -12.384 -24.247 1.00 57.69 321 ASP A N 1
ATOM 2606 C CA . ASP A 1 321 ? 34.720 -13.073 -23.074 1.00 57.69 321 ASP A CA 1
ATOM 2607 C C . ASP A 1 321 ? 33.284 -12.548 -22.874 1.00 57.69 321 ASP A C 1
ATOM 2609 O O . ASP A 1 321 ? 33.042 -11.470 -22.329 1.00 57.69 321 ASP A O 1
ATOM 2613 N N . GLY A 1 322 ? 32.325 -13.261 -23.464 1.00 55.25 322 GLY A N 1
ATOM 2614 C CA . GLY A 1 322 ? 30.938 -12.839 -23.623 1.00 55.25 322 GLY A CA 1
ATOM 2615 C C . GLY A 1 322 ? 30.027 -13.400 -22.542 1.00 55.25 322 GLY A C 1
ATOM 2616 O O . GLY A 1 322 ? 29.064 -14.091 -22.864 1.00 55.25 322 GLY A O 1
ATOM 2617 N N . ASP A 1 323 ? 30.298 -13.103 -21.272 1.00 56.34 323 ASP A N 1
ATOM 2618 C CA . ASP A 1 323 ? 29.498 -13.635 -20.158 1.00 56.34 323 ASP A CA 1
ATOM 2619 C C . ASP A 1 323 ? 28.067 -13.055 -20.060 1.00 56.34 323 ASP A C 1
ATOM 2621 O O . ASP A 1 323 ? 27.253 -13.563 -19.288 1.00 56.34 323 ASP A O 1
ATOM 2625 N N . PHE A 1 324 ? 27.688 -12.034 -20.847 1.00 62.12 324 PHE A N 1
ATOM 2626 C CA . PHE A 1 324 ? 26.565 -11.171 -20.438 1.00 62.12 324 PHE A CA 1
ATOM 2627 C C . PHE A 1 324 ? 25.412 -10.903 -21.416 1.00 62.12 324 PHE A C 1
ATOM 2629 O O . PHE A 1 324 ? 24.444 -10.274 -20.992 1.00 62.12 324 PHE A O 1
ATOM 2636 N N . VAL A 1 325 ? 25.395 -11.379 -22.671 1.00 69.31 325 VAL A N 1
ATOM 2637 C CA . VAL A 1 325 ? 24.266 -11.045 -23.576 1.00 69.31 325 VAL A CA 1
ATOM 2638 C C . VAL A 1 325 ? 23.666 -12.269 -24.258 1.00 69.31 325 VAL A C 1
ATOM 2640 O O . VAL A 1 325 ? 24.133 -12.725 -25.297 1.00 69.31 325 VAL A O 1
ATOM 2643 N N . LYS A 1 326 ? 22.582 -12.784 -23.666 1.00 78.94 326 LYS A N 1
ATOM 2644 C CA . LYS A 1 326 ? 21.860 -13.973 -24.153 1.00 78.94 326 LYS A CA 1
ATOM 2645 C C . LYS A 1 326 ? 20.650 -13.646 -25.023 1.00 78.94 326 LYS A C 1
ATOM 2647 O O . LYS A 1 326 ? 20.186 -14.518 -25.749 1.00 78.94 326 LYS A O 1
ATOM 2652 N N . GLU A 1 327 ? 20.155 -12.411 -24.983 1.00 89.56 327 GLU A N 1
ATOM 2653 C CA . GLU A 1 327 ? 18.911 -12.019 -25.646 1.00 89.56 327 GLU A CA 1
ATOM 2654 C C . GLU A 1 327 ? 19.002 -10.677 -26.379 1.00 89.56 327 GLU A C 1
ATOM 2656 O O . GLU A 1 327 ? 19.742 -9.767 -26.007 1.00 89.56 327 GLU A O 1
ATOM 2661 N N . CYS A 1 328 ? 18.197 -10.534 -27.431 1.00 90.12 328 CYS A N 1
ATOM 2662 C CA . CYS A 1 328 ? 18.023 -9.270 -28.132 1.00 90.12 328 CYS A CA 1
ATOM 2663 C C . CYS A 1 328 ? 17.010 -8.387 -27.390 1.00 90.12 328 CYS A C 1
ATOM 2665 O O . CYS A 1 328 ? 15.817 -8.682 -27.408 1.00 90.12 328 CYS A O 1
ATOM 2667 N N . CYS A 1 329 ? 17.434 -7.242 -26.850 1.00 89.31 329 CYS A N 1
ATOM 2668 C CA . CYS A 1 329 ? 16.574 -6.366 -26.035 1.00 89.31 329 CYS A CA 1
ATOM 2669 C C . CYS A 1 329 ? 15.403 -5.691 -26.791 1.00 89.31 329 CYS A C 1
ATOM 2671 O O . CYS A 1 329 ? 14.575 -5.016 -26.186 1.00 89.31 329 CYS A O 1
ATOM 2673 N N . ILE A 1 330 ? 15.339 -5.813 -28.123 1.00 87.25 330 ILE A N 1
ATOM 2674 C CA . ILE A 1 330 ? 14.231 -5.269 -28.927 1.00 87.25 330 ILE A CA 1
ATOM 2675 C C . ILE A 1 330 ? 13.059 -6.255 -28.959 1.00 87.25 330 ILE A C 1
ATOM 2677 O O . ILE A 1 330 ? 11.906 -5.849 -28.826 1.00 87.25 330 ILE A O 1
ATOM 2681 N N . CYS A 1 331 ? 13.342 -7.542 -29.174 1.00 86.75 331 CYS A N 1
ATOM 2682 C CA . CYS A 1 331 ? 12.315 -8.580 -29.262 1.00 86.75 331 CYS A CA 1
ATOM 2683 C C . CYS A 1 331 ? 12.234 -9.471 -28.019 1.00 86.75 331 CYS A C 1
ATOM 2685 O O . CYS A 1 331 ? 11.318 -10.286 -27.957 1.00 86.75 331 CYS A O 1
ATOM 2687 N N . MET A 1 332 ? 13.161 -9.320 -27.066 1.00 89.25 332 MET A N 1
ATOM 2688 C CA . MET A 1 332 ? 13.301 -10.148 -25.861 1.00 89.25 332 MET A CA 1
ATOM 2689 C C . MET A 1 332 ? 13.367 -11.647 -26.196 1.00 89.25 332 MET A C 1
ATOM 2691 O O . MET A 1 332 ? 12.718 -12.469 -25.557 1.00 89.25 332 MET A O 1
ATOM 2695 N N . MET A 1 333 ? 14.069 -11.993 -27.281 1.00 84.75 333 MET A N 1
ATOM 2696 C CA . MET A 1 333 ? 14.279 -13.385 -27.693 1.00 84.75 333 MET A CA 1
ATOM 2697 C C . MET A 1 333 ? 15.757 -13.724 -27.578 1.00 84.75 333 MET A C 1
ATOM 2699 O O . MET A 1 333 ? 16.602 -12.894 -27.935 1.00 84.75 333 MET A O 1
ATOM 2703 N N . GLU A 1 334 ? 16.035 -14.939 -27.110 1.00 86.81 334 GLU A N 1
ATOM 2704 C CA . GLU A 1 334 ? 17.384 -15.484 -27.023 1.00 86.81 334 GLU A CA 1
ATOM 2705 C C . GLU A 1 334 ? 18.034 -15.587 -28.404 1.00 86.81 334 GLU A C 1
ATOM 2707 O O . GLU A 1 334 ? 17.359 -15.809 -29.413 1.00 86.81 334 GLU A O 1
ATOM 2712 N N . PHE A 1 335 ? 19.352 -15.411 -28.441 1.00 88.06 335 PHE A N 1
ATOM 2713 C CA . PHE A 1 335 ? 20.127 -15.644 -29.647 1.00 88.06 335 PHE A CA 1
ATOM 2714 C C . PHE A 1 335 ? 20.278 -17.140 -29.895 1.00 88.06 335 PHE A C 1
ATOM 2716 O O . PHE A 1 335 ? 20.667 -17.904 -29.013 1.00 88.06 335 PHE A O 1
ATOM 2723 N N . ASP A 1 336 ? 19.991 -17.557 -31.122 1.00 81.56 336 ASP A N 1
ATOM 2724 C CA . ASP A 1 336 ? 20.137 -18.944 -31.522 1.00 81.56 336 ASP A CA 1
ATOM 2725 C C . ASP A 1 336 ? 21.615 -19.363 -31.523 1.00 81.56 336 ASP A C 1
ATOM 2727 O O . ASP A 1 336 ? 22.407 -18.915 -32.351 1.00 81.56 336 ASP A O 1
ATOM 2731 N N . LEU A 1 337 ? 21.979 -20.251 -30.596 1.00 76.75 337 LEU A N 1
ATOM 2732 C CA . LEU A 1 337 ? 23.304 -20.863 -30.542 1.00 76.75 337 LEU A CA 1
ATOM 2733 C C . LEU A 1 337 ? 23.372 -22.002 -31.561 1.00 76.75 337 LEU A C 1
ATOM 2735 O O . LEU A 1 337 ? 22.549 -22.922 -31.518 1.00 76.75 337 LEU A O 1
ATOM 2739 N N . GLU A 1 338 ? 24.362 -21.976 -32.456 1.00 67.44 338 GLU A N 1
ATOM 2740 C CA . GLU A 1 338 ? 24.643 -23.076 -33.389 1.00 67.44 338 GLU A CA 1
ATOM 2741 C C . GLU A 1 338 ? 25.237 -24.290 -32.648 1.00 67.44 338 GLU A C 1
ATOM 2743 O O . GLU A 1 338 ? 26.366 -24.717 -32.882 1.00 67.44 338 GLU A O 1
ATOM 2748 N N . ASN A 1 339 ? 24.478 -24.885 -31.731 1.00 58.50 339 ASN A N 1
ATOM 2749 C CA . ASN A 1 339 ? 24.835 -26.164 -31.137 1.00 58.50 339 ASN A CA 1
ATOM 2750 C C . ASN A 1 339 ? 24.418 -27.262 -32.115 1.00 58.50 339 ASN A C 1
ATOM 2752 O O . ASN A 1 339 ? 23.235 -27.450 -32.390 1.00 58.50 339 ASN A O 1
ATOM 2756 N N . GLY A 1 340 ? 25.409 -27.967 -32.664 1.00 51.94 340 GLY A N 1
ATOM 2757 C CA . GLY A 1 340 ? 25.317 -28.902 -33.794 1.00 51.94 340 GLY A CA 1
ATOM 2758 C C . GLY A 1 340 ? 24.370 -30.108 -33.672 1.00 51.94 340 GLY A C 1
ATOM 2759 O O . GLY A 1 340 ? 24.504 -31.055 -34.448 1.00 51.94 340 GLY A O 1
ATOM 2760 N N . SER A 1 341 ? 23.393 -30.117 -32.763 1.00 49.03 341 SER A N 1
ATOM 2761 C CA . SER A 1 341 ? 22.286 -31.067 -32.820 1.00 49.03 341 SER A CA 1
ATOM 2762 C C . SER A 1 341 ? 21.215 -30.544 -33.775 1.00 49.03 341 SER A C 1
ATOM 2764 O O . SER A 1 341 ? 20.427 -29.665 -33.436 1.00 49.03 341 SER A O 1
ATOM 2766 N N . LYS A 1 342 ? 21.165 -31.111 -34.982 1.00 48.34 342 LYS A N 1
ATOM 2767 C CA . LYS A 1 342 ? 20.024 -30.997 -35.900 1.00 48.34 342 LYS A CA 1
ATOM 2768 C C . LYS A 1 342 ? 18.778 -31.613 -35.243 1.00 48.34 342 LYS A C 1
ATOM 2770 O O . LYS A 1 342 ? 18.455 -32.766 -35.508 1.00 48.34 342 LYS A O 1
ATOM 2775 N N . THR A 1 343 ? 18.101 -30.895 -34.354 1.00 44.41 343 THR A N 1
ATOM 2776 C CA . THR A 1 343 ? 16.852 -31.350 -33.729 1.00 44.41 343 THR A CA 1
ATOM 2777 C C . THR A 1 343 ? 15.653 -30.662 -34.380 1.00 44.41 343 THR A C 1
ATOM 2779 O O . THR A 1 343 ? 15.428 -29.460 -34.274 1.00 44.41 343 THR A O 1
ATOM 2782 N N . GLU A 1 344 ? 14.877 -31.490 -35.077 1.00 50.34 344 GLU A N 1
ATOM 2783 C CA . GLU A 1 344 ? 13.730 -31.244 -35.963 1.00 50.34 344 GLU A CA 1
ATOM 2784 C C . GLU A 1 344 ? 12.495 -30.531 -35.368 1.00 50.34 344 GLU A C 1
ATOM 2786 O O . GLU A 1 344 ? 11.414 -30.608 -35.942 1.00 50.34 344 GLU A O 1
ATOM 2791 N N . ASN A 1 345 ? 12.588 -29.793 -34.260 1.00 43.03 345 ASN A N 1
ATOM 2792 C CA . ASN A 1 345 ? 11.401 -29.187 -33.633 1.00 43.03 345 ASN A CA 1
ATOM 2793 C C . ASN A 1 345 ? 11.562 -27.707 -33.255 1.00 43.03 345 ASN A C 1
ATOM 2795 O O . ASN A 1 345 ? 11.097 -27.267 -32.202 1.00 43.03 345 ASN A O 1
ATOM 2799 N N . ARG A 1 346 ? 12.129 -26.888 -34.152 1.00 49.19 346 ARG A N 1
ATOM 2800 C CA . ARG A 1 346 ? 11.960 -25.426 -34.074 1.00 49.19 346 ARG A CA 1
ATOM 2801 C C . ARG A 1 346 ? 10.516 -25.060 -34.419 1.00 49.19 346 ARG A C 1
ATOM 2803 O O . ARG A 1 346 ? 10.165 -24.830 -35.579 1.00 49.19 346 ARG A O 1
ATOM 2810 N N . LYS A 1 347 ? 9.656 -24.985 -33.398 1.00 46.62 347 LYS A N 1
ATOM 2811 C CA . LYS A 1 347 ? 8.398 -24.234 -33.487 1.00 46.62 347 LYS A CA 1
ATOM 2812 C C . LYS A 1 347 ? 8.766 -22.819 -33.926 1.00 46.62 347 LYS A C 1
ATOM 2814 O O . LYS A 1 347 ? 9.389 -22.088 -33.168 1.00 46.62 347 LYS A O 1
ATOM 2819 N N . ARG A 1 348 ? 8.420 -22.470 -35.167 1.00 49.44 348 ARG A N 1
ATOM 2820 C CA . ARG A 1 348 ? 8.606 -21.139 -35.757 1.00 49.44 348 ARG A CA 1
ATOM 2821 C C . ARG A 1 348 ? 7.867 -20.113 -34.896 1.00 49.44 348 ARG A C 1
ATOM 2823 O O . ARG A 1 348 ? 6.687 -19.851 -35.130 1.00 49.44 348 ARG A O 1
ATOM 2830 N N . PHE A 1 349 ? 8.527 -19.563 -33.885 1.00 47.09 349 PHE A N 1
ATOM 2831 C CA . PHE A 1 349 ? 8.000 -18.419 -33.162 1.00 47.09 349 PHE A CA 1
ATOM 2832 C C . PHE A 1 349 ? 8.052 -17.230 -34.117 1.00 47.09 349 PHE A C 1
ATOM 2834 O O . PHE A 1 349 ? 9.112 -16.773 -34.535 1.00 47.09 349 PHE A O 1
ATOM 2841 N N . ARG A 1 350 ? 6.869 -16.789 -34.555 1.00 52.44 350 ARG A N 1
ATOM 2842 C CA . ARG A 1 350 ? 6.730 -15.573 -35.353 1.00 52.44 350 ARG A CA 1
ATOM 2843 C C . ARG A 1 350 ? 7.125 -14.401 -34.471 1.00 52.44 350 ARG A C 1
ATOM 2845 O O . ARG A 1 350 ? 6.413 -14.104 -33.518 1.00 52.44 350 ARG A O 1
ATOM 2852 N N . ASN A 1 351 ? 8.205 -13.716 -34.830 1.00 50.41 351 ASN A N 1
ATOM 2853 C CA . ASN A 1 351 ? 8.470 -12.382 -34.320 1.00 50.41 351 ASN A CA 1
ATOM 2854 C C . ASN A 1 351 ? 7.248 -11.495 -34.657 1.00 50.41 351 ASN A C 1
ATOM 2856 O O . ASN A 1 351 ? 6.951 -11.324 -35.841 1.00 50.41 351 ASN A O 1
ATOM 2860 N N . PRO A 1 352 ? 6.514 -10.948 -33.670 1.00 50.62 352 PRO A N 1
ATOM 2861 C CA . PRO A 1 352 ? 5.327 -10.128 -33.922 1.00 50.62 352 PRO A CA 1
ATOM 2862 C C . PRO A 1 352 ? 5.650 -8.801 -34.631 1.00 50.62 352 PRO A C 1
ATOM 2864 O O . PRO A 1 352 ? 4.737 -8.133 -35.115 1.00 50.62 352 PRO A O 1
ATOM 2867 N N . PHE A 1 353 ? 6.933 -8.431 -34.719 1.00 47.88 353 PHE A N 1
ATOM 2868 C CA . PHE A 1 353 ? 7.424 -7.278 -35.475 1.00 47.88 353 PHE A CA 1
ATOM 2869 C C . PHE A 1 353 ? 7.906 -7.628 -36.888 1.00 47.88 353 PHE A C 1
ATOM 2871 O O . PHE A 1 353 ? 8.063 -6.722 -37.704 1.00 47.88 353 PHE A O 1
ATOM 2878 N N . ALA A 1 354 ? 8.120 -8.912 -37.199 1.00 49.88 354 ALA A N 1
ATOM 2879 C CA . ALA A 1 354 ? 8.362 -9.347 -38.567 1.00 49.88 354 ALA A CA 1
ATOM 2880 C C . ALA A 1 354 ? 7.017 -9.381 -39.295 1.00 49.88 354 ALA A C 1
ATOM 2882 O O . ALA A 1 354 ? 6.098 -10.097 -38.894 1.00 49.88 354 ALA A O 1
ATOM 2883 N N . ASN A 1 355 ? 6.895 -8.566 -40.339 1.00 47.34 355 ASN A N 1
ATOM 2884 C CA . ASN A 1 355 ? 5.672 -8.397 -41.109 1.00 47.34 355 ASN A CA 1
ATOM 2885 C C . ASN A 1 355 ? 5.119 -9.775 -41.537 1.00 47.34 355 ASN A C 1
ATOM 2887 O O . ASN A 1 355 ? 5.774 -10.497 -42.294 1.00 47.34 355 ASN A O 1
ATOM 2891 N N . PRO A 1 356 ? 3.938 -10.208 -41.060 1.00 40.50 356 PRO A N 1
ATOM 2892 C CA . PRO A 1 356 ? 3.410 -11.513 -41.401 1.00 40.50 356 PRO A CA 1
ATOM 2893 C C . PRO A 1 356 ? 2.592 -11.376 -42.679 1.00 40.50 356 PRO A C 1
ATOM 2895 O O . PRO A 1 356 ? 1.366 -11.390 -42.600 1.00 40.50 356 PRO A O 1
ATOM 2898 N N . ARG A 1 357 ? 3.261 -11.209 -43.824 1.00 41.38 357 ARG A N 1
ATOM 2899 C CA . ARG A 1 357 ? 2.795 -11.541 -45.186 1.00 41.38 357 ARG A CA 1
ATOM 2900 C C . ARG A 1 357 ? 3.667 -10.812 -46.194 1.00 41.38 357 ARG A C 1
ATOM 2902 O O . ARG A 1 357 ? 3.440 -9.647 -46.491 1.00 41.38 357 ARG A O 1
ATOM 2909 N N . ASP A 1 358 ? 4.587 -11.558 -46.773 1.00 43.62 358 ASP A N 1
ATOM 2910 C CA . ASP A 1 358 ? 4.941 -11.314 -48.157 1.00 43.62 358 ASP A CA 1
ATOM 2911 C C . ASP A 1 358 ? 3.692 -11.610 -49.019 1.00 43.62 358 ASP A C 1
ATOM 2913 O O . ASP A 1 358 ? 2.948 -12.561 -48.730 1.00 43.62 358 ASP A O 1
ATOM 2917 N N . ILE A 1 359 ? 3.409 -10.785 -50.030 1.00 46.69 359 ILE A N 1
ATOM 2918 C CA . ILE A 1 359 ? 2.145 -10.786 -50.811 1.00 46.69 359 ILE A CA 1
ATOM 2919 C C . ILE A 1 359 ? 1.889 -12.141 -51.510 1.00 46.69 359 ILE A C 1
ATOM 2921 O O . ILE A 1 359 ? 0.757 -12.455 -51.877 1.00 46.69 359 ILE A O 1
ATOM 2925 N N . ASN A 1 360 ? 2.909 -12.998 -51.590 1.00 45.97 360 ASN A N 1
ATOM 2926 C CA . ASN A 1 360 ? 2.871 -14.290 -52.271 1.00 45.97 360 ASN A CA 1
ATOM 2927 C C . ASN A 1 360 ? 2.731 -15.523 -51.359 1.00 45.97 360 ASN A C 1
ATOM 2929 O O . ASN A 1 360 ? 2.816 -16.645 -51.850 1.00 45.97 360 ASN A O 1
ATOM 2933 N N . GLY A 1 361 ? 2.508 -15.374 -50.047 1.00 44.69 361 GLY A N 1
ATOM 2934 C CA . GLY A 1 361 ? 2.170 -16.511 -49.171 1.00 44.69 361 GLY A CA 1
ATOM 2935 C C . GLY A 1 361 ? 3.284 -17.546 -48.944 1.00 44.69 361 GLY A C 1
ATOM 2936 O O . GLY A 1 361 ? 3.067 -18.522 -48.223 1.00 44.69 361 GLY A O 1
ATOM 2937 N N . ASN A 1 362 ? 4.486 -17.325 -49.480 1.00 42.81 362 ASN A N 1
ATOM 2938 C CA . ASN A 1 362 ? 5.651 -18.127 -49.140 1.00 42.81 362 ASN A CA 1
ATOM 2939 C C . ASN A 1 362 ? 6.111 -17.753 -47.732 1.00 42.81 362 ASN A C 1
ATOM 2941 O O . ASN A 1 362 ? 6.409 -16.596 -47.437 1.00 42.81 362 ASN A O 1
ATOM 2945 N N . SER A 1 363 ? 6.151 -18.737 -46.829 1.00 42.03 363 SER A N 1
ATOM 2946 C CA . SER A 1 363 ? 6.795 -18.532 -45.538 1.00 42.03 363 SER A CA 1
ATOM 2947 C C . SER A 1 363 ? 8.266 -18.256 -45.814 1.00 42.03 363 SER A C 1
ATOM 2949 O O . SER A 1 363 ? 8.957 -19.177 -46.248 1.00 42.03 363 SER A O 1
ATOM 2951 N N . ILE A 1 364 ? 8.724 -17.028 -45.569 1.00 46.19 364 ILE A N 1
ATOM 2952 C CA . ILE A 1 364 ? 10.148 -16.703 -45.496 1.00 46.19 364 ILE A CA 1
ATOM 2953 C C . ILE A 1 364 ? 10.733 -17.675 -44.470 1.00 46.19 364 ILE A C 1
ATOM 2955 O O . ILE A 1 364 ? 10.505 -17.564 -43.263 1.00 46.19 364 ILE A O 1
ATOM 2959 N N . THR A 1 365 ? 11.356 -18.740 -44.965 1.00 43.19 365 THR A N 1
ATOM 2960 C CA . THR A 1 365 ? 12.078 -19.699 -44.147 1.00 43.19 365 THR A CA 1
ATOM 2961 C C . THR A 1 365 ? 13.241 -18.932 -43.564 1.00 43.19 365 THR A C 1
ATOM 2963 O O . THR A 1 365 ? 14.080 -18.486 -44.330 1.00 43.19 365 THR A O 1
ATOM 2966 N N . ALA A 1 366 ? 13.210 -18.739 -42.246 1.00 45.94 366 ALA A N 1
ATOM 2967 C CA . ALA A 1 366 ? 14.258 -18.284 -41.336 1.00 45.94 366 ALA A CA 1
ATOM 2968 C C . ALA A 1 366 ? 15.713 -18.415 -41.848 1.00 45.94 366 ALA A C 1
ATOM 2970 O O . ALA A 1 366 ? 16.500 -19.193 -41.329 1.00 45.94 366 ALA A O 1
ATOM 2971 N N . THR A 1 367 ? 16.089 -17.612 -42.840 1.00 46.59 367 THR A N 1
ATOM 2972 C CA . THR A 1 367 ? 17.476 -17.277 -43.191 1.00 46.59 367 THR A CA 1
ATOM 2973 C C . THR A 1 367 ? 17.959 -16.069 -42.379 1.00 46.59 367 THR A C 1
ATOM 2975 O O . THR A 1 367 ? 19.007 -15.507 -42.670 1.00 46.59 367 THR A O 1
ATOM 2978 N N . ASN A 1 368 ? 17.173 -15.640 -41.382 1.00 50.66 368 ASN A N 1
ATOM 2979 C CA . ASN A 1 368 ? 17.202 -14.294 -40.810 1.00 50.66 368 ASN A CA 1
ATOM 2980 C C . ASN A 1 368 ? 17.544 -14.244 -39.312 1.00 50.66 368 ASN A C 1
ATOM 2982 O O . ASN A 1 368 ? 17.364 -13.189 -38.705 1.00 50.66 368 ASN A O 1
ATOM 2986 N N . ASP A 1 369 ? 18.125 -15.300 -38.741 1.00 66.06 369 ASP A N 1
ATOM 2987 C CA . ASP A 1 369 ? 18.778 -15.232 -37.420 1.00 66.06 369 ASP A CA 1
ATOM 2988 C C . ASP A 1 369 ? 20.208 -14.676 -37.563 1.00 66.06 369 ASP A C 1
ATOM 2990 O O . ASP A 1 369 ? 21.153 -15.115 -36.920 1.00 66.06 369 ASP A O 1
ATOM 2994 N N . CYS A 1 370 ? 20.394 -13.713 -38.472 1.00 84.31 370 CYS A N 1
ATOM 2995 C CA . CYS A 1 370 ? 21.645 -12.982 -38.574 1.00 84.31 370 CYS A CA 1
ATOM 2996 C C . CYS A 1 370 ? 21.722 -12.035 -37.379 1.00 84.31 370 CYS A C 1
ATOM 2998 O O . CYS A 1 370 ? 20.847 -11.181 -37.189 1.00 84.31 370 CYS A O 1
ATOM 3000 N N . ILE A 1 371 ? 22.757 -12.209 -36.573 1.00 91.00 371 ILE A N 1
ATOM 3001 C CA . ILE A 1 371 ? 23.020 -11.386 -35.405 1.00 91.00 371 ILE A CA 1
ATOM 3002 C C . ILE A 1 371 ? 24.030 -10.332 -35.825 1.00 91.00 371 ILE A C 1
ATOM 3004 O O . ILE A 1 371 ? 24.952 -10.591 -36.599 1.00 91.00 371 ILE A O 1
ATOM 3008 N N . VAL A 1 372 ? 23.81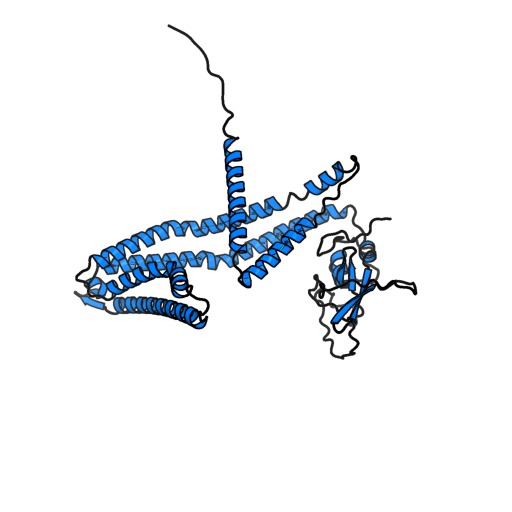5 -9.113 -35.357 1.00 93.00 372 VAL A N 1
ATOM 3009 C CA . VAL A 1 372 ? 24.720 -8.000 -35.598 1.00 93.00 372 VAL A CA 1
ATOM 3010 C C . VAL A 1 372 ? 25.166 -7.400 -34.280 1.00 93.00 372 VAL A C 1
ATOM 3012 O O . VAL A 1 372 ? 24.375 -7.259 -33.347 1.00 93.00 372 VAL A O 1
ATOM 3015 N N . MET A 1 373 ? 26.438 -7.039 -34.233 1.00 93.38 373 MET A N 1
ATOM 3016 C CA . MET A 1 373 ? 27.073 -6.305 -33.158 1.00 93.38 373 MET A CA 1
ATOM 3017 C C . MET A 1 373 ? 27.219 -4.843 -33.582 1.00 93.38 373 MET A C 1
ATOM 3019 O O . MET A 1 373 ? 27.703 -4.534 -34.676 1.00 93.38 373 MET A O 1
ATOM 3023 N N . THR A 1 374 ? 26.774 -3.931 -32.726 1.00 93.94 374 THR A N 1
ATOM 3024 C CA . THR A 1 374 ? 26.989 -2.493 -32.904 1.00 93.94 374 THR A CA 1
ATOM 3025 C C . THR A 1 374 ? 28.437 -2.125 -32.583 1.00 93.94 374 THR A C 1
ATOM 3027 O O . THR A 1 374 ? 29.154 -2.874 -31.919 1.00 93.94 374 THR A O 1
ATOM 3030 N N . LYS A 1 375 ? 28.875 -0.928 -32.990 1.00 90.56 375 LYS A N 1
ATOM 3031 C CA . LYS A 1 375 ? 30.223 -0.431 -32.663 1.00 90.56 375 LYS A CA 1
ATOM 3032 C C . LYS A 1 375 ? 30.497 -0.378 -31.152 1.00 90.56 375 LYS A C 1
ATOM 3034 O O . LYS A 1 375 ? 31.604 -0.687 -30.730 1.00 90.56 375 LYS A O 1
ATOM 3039 N N . CYS A 1 376 ? 29.454 -0.108 -30.366 1.00 91.25 376 CYS A N 1
ATOM 3040 C CA . CYS A 1 376 ? 29.468 -0.103 -28.904 1.00 91.25 376 CYS A CA 1
ATOM 3041 C C . CYS A 1 376 ? 29.406 -1.497 -28.248 1.00 91.25 376 CYS A C 1
ATOM 3043 O O . CYS A 1 376 ? 29.276 -1.587 -27.035 1.00 91.25 376 CYS A O 1
ATOM 3045 N N . GLY A 1 377 ? 29.459 -2.585 -29.027 1.00 91.00 377 GLY A N 1
ATOM 3046 C CA . GLY A 1 377 ? 29.528 -3.958 -28.509 1.00 91.00 377 GLY A CA 1
ATOM 3047 C C . GLY A 1 377 ? 28.187 -4.607 -28.150 1.00 91.00 377 GLY A C 1
ATOM 3048 O O . GLY A 1 377 ? 28.174 -5.724 -27.645 1.00 91.00 377 GLY A O 1
ATOM 3049 N N . HIS A 1 378 ? 27.052 -3.958 -28.422 1.00 93.12 378 HIS A N 1
ATOM 3050 C CA . HIS A 1 378 ? 25.728 -4.527 -28.157 1.00 93.12 378 HIS A CA 1
ATOM 3051 C C . HIS A 1 378 ? 25.232 -5.409 -29.310 1.00 93.12 378 HIS A C 1
ATOM 3053 O O . HIS A 1 378 ? 25.425 -5.088 -30.483 1.00 93.12 378 HIS A O 1
ATOM 3059 N N . PHE A 1 379 ? 24.524 -6.490 -28.976 1.00 93.12 379 PHE A N 1
ATOM 3060 C CA . PHE A 1 379 ? 24.047 -7.490 -29.933 1.00 93.12 379 PHE A CA 1
ATOM 3061 C C . PHE A 1 379 ? 22.550 -7.365 -30.217 1.00 93.12 379 PHE A C 1
ATOM 3063 O O . PHE A 1 379 ? 21.736 -7.168 -29.312 1.00 93.12 379 PHE A O 1
ATOM 3070 N N . PHE A 1 380 ? 22.162 -7.533 -31.482 1.00 94.00 380 PHE A N 1
ATOM 3071 C CA . PHE A 1 380 ? 20.764 -7.509 -31.910 1.00 94.00 380 PHE A CA 1
ATOM 3072 C C . PHE A 1 380 ? 20.515 -8.480 -33.061 1.00 94.00 380 PHE A C 1
ATOM 3074 O O . PHE A 1 380 ? 21.385 -8.709 -33.897 1.00 94.00 380 PHE A O 1
ATOM 3081 N N . HIS A 1 381 ? 19.282 -8.973 -33.191 1.00 92.62 381 HIS A N 1
ATOM 3082 C CA . HIS A 1 381 ? 18.848 -9.557 -34.458 1.00 92.62 381 HIS A CA 1
ATOM 3083 C C . HIS A 1 381 ? 18.870 -8.471 -35.539 1.00 92.62 381 HIS A C 1
ATOM 3085 O O . HIS A 1 381 ? 18.271 -7.404 -35.354 1.00 92.62 381 HIS A O 1
ATOM 3091 N N . LYS A 1 382 ? 19.489 -8.753 -36.691 1.00 91.69 382 LYS A N 1
ATOM 3092 C CA . LYS A 1 382 ? 19.614 -7.810 -37.815 1.00 91.69 382 LYS A CA 1
ATOM 3093 C C . LYS A 1 382 ? 18.262 -7.238 -38.245 1.00 91.69 382 LYS A C 1
ATOM 3095 O O . LYS A 1 382 ? 18.149 -6.042 -38.494 1.00 91.69 382 LYS A O 1
ATOM 3100 N N . ALA A 1 383 ? 17.216 -8.066 -38.251 1.00 87.75 383 ALA A N 1
ATOM 3101 C CA . ALA A 1 383 ? 15.851 -7.628 -38.540 1.00 87.75 383 ALA A CA 1
ATOM 3102 C C . ALA A 1 383 ? 15.283 -6.677 -37.468 1.00 87.75 383 ALA A C 1
ATOM 3104 O O . ALA A 1 383 ? 14.593 -5.715 -37.797 1.00 87.75 383 ALA A O 1
ATOM 3105 N N . CYS A 1 384 ? 15.587 -6.914 -36.188 1.00 90.62 384 CYS A N 1
ATOM 3106 C CA . CYS A 1 384 ? 15.092 -6.085 -35.088 1.00 90.62 384 CYS A CA 1
ATOM 3107 C C . CYS A 1 384 ? 15.739 -4.698 -35.097 1.00 90.62 384 CYS A C 1
ATOM 3109 O O . CYS A 1 384 ? 15.028 -3.693 -35.027 1.00 90.62 384 CYS A O 1
ATOM 3111 N N . ILE A 1 385 ? 17.067 -4.630 -35.238 1.00 92.88 385 ILE A N 1
ATOM 3112 C CA . ILE A 1 385 ? 17.764 -3.342 -35.338 1.00 92.88 385 ILE A CA 1
ATOM 3113 C C . ILE A 1 385 ? 17.470 -2.645 -36.675 1.00 92.88 385 ILE A C 1
ATOM 3115 O O . ILE A 1 385 ? 17.277 -1.434 -36.693 1.00 92.88 385 ILE A O 1
ATOM 3119 N N . GLY A 1 386 ? 17.289 -3.388 -37.772 1.00 89.81 386 GLY A N 1
ATOM 3120 C CA . GLY A 1 386 ? 16.824 -2.837 -39.050 1.00 89.81 386 GLY A CA 1
ATOM 3121 C C . GLY A 1 386 ? 15.442 -2.185 -38.940 1.00 89.81 386 GLY A C 1
ATOM 3122 O O . GLY A 1 386 ? 15.248 -1.062 -39.400 1.00 89.81 386 GLY A O 1
ATOM 3123 N N . GLY A 1 387 ? 14.498 -2.820 -38.238 1.00 86.62 387 GLY A N 1
ATOM 3124 C CA . GLY A 1 387 ? 13.190 -2.231 -37.933 1.00 86.62 387 GLY A CA 1
ATOM 3125 C C . GLY A 1 387 ? 13.259 -1.030 -36.980 1.00 86.62 387 GLY A C 1
ATOM 3126 O O . GLY A 1 387 ? 12.439 -0.114 -37.077 1.00 86.62 387 GLY A O 1
ATOM 3127 N N . TRP A 1 388 ? 14.246 -0.990 -36.080 1.00 89.12 388 TRP A N 1
ATOM 3128 C CA . TRP A 1 388 ? 14.512 0.165 -35.216 1.00 89.12 388 TRP A CA 1
ATOM 3129 C C . TRP A 1 388 ? 15.035 1.370 -36.007 1.00 89.12 388 TRP A C 1
ATOM 3131 O O . TRP A 1 388 ? 14.524 2.480 -35.831 1.00 89.12 388 TRP A O 1
ATOM 3141 N N . VAL A 1 389 ? 16.005 1.137 -36.895 1.00 89.81 389 VAL A N 1
ATOM 3142 C CA . VAL A 1 389 ? 16.663 2.155 -37.726 1.00 89.81 389 VAL A CA 1
ATOM 3143 C C . VAL A 1 389 ? 15.739 2.626 -38.856 1.00 89.81 389 VAL A C 1
ATOM 3145 O O . VAL A 1 389 ? 15.551 3.827 -39.031 1.00 89.81 389 VAL A O 1
ATOM 3148 N N . GLY A 1 390 ? 15.112 1.715 -39.605 1.00 83.38 390 GLY A N 1
ATOM 3149 C CA . GLY A 1 390 ? 14.274 2.022 -40.776 1.00 83.38 390 GLY A CA 1
ATOM 3150 C C . GLY A 1 390 ? 12.767 2.145 -40.507 1.00 83.38 390 GLY A C 1
ATOM 3151 O O . GLY A 1 390 ? 12.032 2.725 -41.310 1.00 83.38 390 GLY A O 1
ATOM 3152 N N . GLY A 1 391 ? 12.274 1.662 -39.364 1.00 80.81 391 GLY A N 1
ATOM 3153 C CA . GLY A 1 391 ? 10.844 1.583 -39.046 1.00 80.81 391 GLY A CA 1
ATOM 3154 C C . GLY A 1 391 ? 10.179 0.269 -39.489 1.00 80.81 391 GLY A C 1
ATOM 3155 O O . GLY A 1 391 ? 10.813 -0.624 -40.036 1.00 80.81 391 GLY A O 1
ATOM 3156 N N . ARG A 1 392 ? 8.858 0.155 -39.259 1.00 65.56 392 ARG A N 1
ATOM 3157 C CA . ARG A 1 392 ? 8.067 -1.091 -39.418 1.00 65.56 392 ARG A CA 1
ATOM 3158 C C . ARG A 1 392 ? 8.073 -1.734 -40.817 1.00 65.56 392 ARG A C 1
ATOM 3160 O O . ARG A 1 392 ? 7.676 -2.884 -40.916 1.00 65.56 392 ARG A O 1
ATOM 3167 N N . ASN A 1 393 ? 8.509 -1.022 -41.857 1.00 62.81 393 ASN A N 1
ATOM 3168 C CA . ASN A 1 393 ? 8.491 -1.503 -43.243 1.00 62.81 393 ASN A CA 1
ATOM 3169 C C . ASN A 1 393 ? 9.904 -1.662 -43.821 1.00 62.81 393 ASN A C 1
ATOM 3171 O O . ASN A 1 393 ? 10.074 -1.551 -45.031 1.00 62.81 393 ASN A O 1
ATOM 3175 N N . TRP A 1 394 ? 10.932 -1.834 -42.986 1.00 66.81 394 TRP A N 1
ATOM 3176 C CA . TRP A 1 394 ? 12.266 -2.112 -43.507 1.00 66.81 394 TRP A CA 1
ATOM 3177 C C . TRP A 1 394 ? 12.322 -3.550 -44.030 1.00 66.81 394 TRP A C 1
ATOM 3179 O O . TRP A 1 394 ? 12.483 -4.505 -43.271 1.00 66.81 394 TRP A O 1
ATOM 3189 N N . GLU A 1 395 ? 12.135 -3.688 -45.337 1.00 65.12 395 GLU A N 1
ATOM 3190 C CA . GLU A 1 395 ? 12.333 -4.928 -46.077 1.00 65.12 395 GLU A CA 1
ATOM 3191 C C . GLU A 1 395 ? 13.658 -4.822 -46.830 1.00 65.12 395 GLU A C 1
ATOM 3193 O O . GLU A 1 395 ? 13.900 -3.855 -47.558 1.00 65.12 395 GLU A O 1
ATOM 3198 N N . TYR A 1 396 ? 14.521 -5.823 -46.637 1.00 58.03 396 TYR A N 1
ATOM 3199 C CA . TYR A 1 396 ? 15.871 -5.882 -47.209 1.00 58.03 396 TYR A CA 1
ATOM 3200 C C . TYR A 1 396 ? 15.872 -5.885 -48.749 1.00 58.03 396 TYR A C 1
ATOM 3202 O O . TYR A 1 396 ? 16.896 -5.652 -49.382 1.00 58.03 396 TYR A O 1
ATOM 3210 N N . GLU A 1 397 ? 14.716 -6.100 -49.379 1.00 56.75 397 GLU A N 1
ATOM 3211 C CA . GLU A 1 397 ? 14.568 -6.127 -50.829 1.00 56.75 397 GLU A CA 1
ATOM 3212 C C . GLU A 1 397 ? 14.544 -4.708 -51.426 1.00 56.75 397 GLU A C 1
ATOM 3214 O O . GLU A 1 397 ? 13.515 -4.170 -51.827 1.00 56.75 397 GLU A O 1
ATOM 3219 N N . THR A 1 398 ? 15.738 -4.117 -51.534 1.00 56.81 398 THR A N 1
ATOM 3220 C CA . THR A 1 398 ? 16.196 -3.073 -52.484 1.00 56.81 398 THR A CA 1
ATOM 3221 C C . THR A 1 398 ? 15.513 -1.697 -52.505 1.00 56.81 398 THR A C 1
ATOM 3223 O O . THR A 1 398 ? 16.170 -0.706 -52.822 1.00 56.81 398 THR A O 1
ATOM 3226 N N . SER A 1 399 ? 14.236 -1.563 -52.148 1.00 56.72 399 SER A N 1
ATOM 3227 C CA . SER A 1 399 ? 13.514 -0.284 -52.233 1.00 56.72 399 SER A CA 1
ATOM 3228 C C . SER A 1 399 ? 13.639 0.573 -50.968 1.00 56.72 399 SER A C 1
ATOM 3230 O O . SER A 1 399 ? 13.517 1.796 -51.040 1.00 56.72 399 SER A O 1
ATOM 3232 N N . THR A 1 400 ? 13.939 -0.040 -49.816 1.00 63.28 400 THR A N 1
ATOM 3233 C CA . THR A 1 400 ? 13.982 0.655 -48.515 1.00 63.28 400 THR A CA 1
ATOM 3234 C C . THR A 1 400 ? 15.393 0.951 -48.002 1.00 63.28 400 THR A C 1
ATOM 3236 O O . THR A 1 400 ? 15.549 1.699 -47.040 1.00 63.28 400 THR A O 1
ATOM 3239 N N . GLU A 1 401 ? 16.441 0.456 -48.668 1.00 66.62 401 GLU A N 1
ATOM 3240 C CA . GLU A 1 401 ? 17.840 0.712 -48.284 1.00 66.62 401 GLU A CA 1
ATOM 3241 C C . GLU A 1 401 ? 18.219 2.198 -48.383 1.00 66.62 401 GLU A C 1
ATOM 3243 O O . GLU A 1 401 ? 18.975 2.718 -47.562 1.00 66.62 401 GLU A O 1
ATOM 3248 N N . ASN A 1 402 ? 17.640 2.903 -49.358 1.00 79.00 402 ASN A N 1
ATOM 3249 C CA . ASN A 1 402 ? 17.808 4.346 -49.534 1.00 79.00 402 ASN A CA 1
ATOM 3250 C C . ASN A 1 402 ? 16.793 5.172 -48.724 1.00 79.00 402 ASN A C 1
ATOM 3252 O O . ASN A 1 402 ? 16.708 6.386 -48.909 1.00 79.00 402 ASN A O 1
ATOM 3256 N N . ALA A 1 403 ? 15.998 4.549 -47.847 1.00 81.19 403 ALA A N 1
ATOM 3257 C CA . ALA A 1 403 ? 15.176 5.303 -46.913 1.00 81.19 403 ALA A CA 1
ATOM 3258 C C . ALA A 1 403 ? 16.075 6.004 -45.886 1.00 81.19 403 ALA A C 1
ATOM 3260 O O . ALA A 1 403 ? 17.126 5.491 -45.499 1.00 81.19 403 ALA A O 1
ATOM 3261 N N . ARG A 1 404 ? 15.653 7.180 -45.417 1.00 83.75 404 ARG A N 1
ATOM 3262 C CA . ARG A 1 404 ? 16.326 7.856 -44.303 1.00 83.75 404 ARG A CA 1
ATOM 3263 C C . ARG A 1 404 ? 16.120 7.066 -43.015 1.00 83.75 404 ARG A C 1
ATOM 3265 O O . ARG A 1 404 ? 14.996 6.646 -42.724 1.00 83.75 404 ARG A O 1
ATOM 3272 N N . ALA A 1 405 ? 17.194 6.887 -42.252 1.00 85.44 405 ALA A N 1
ATOM 3273 C CA . ALA A 1 405 ? 17.130 6.282 -40.935 1.00 85.44 405 ALA A CA 1
ATOM 3274 C C . ALA A 1 405 ? 16.251 7.146 -40.024 1.00 85.44 405 ALA A C 1
ATOM 3276 O O . ALA A 1 405 ? 16.443 8.352 -39.898 1.00 85.44 405 ALA A O 1
ATOM 3277 N N . ARG A 1 406 ? 15.257 6.522 -39.390 1.00 81.38 406 ARG A N 1
ATOM 3278 C CA . ARG A 1 406 ? 14.436 7.154 -38.351 1.00 81.38 406 ARG A CA 1
ATOM 3279 C C . ARG A 1 406 ? 15.209 7.325 -37.054 1.00 81.38 406 ARG A C 1
ATOM 3281 O O . ARG A 1 406 ? 14.853 8.181 -36.252 1.00 81.38 406 ARG A O 1
ATOM 3288 N N . ARG A 1 407 ? 16.183 6.444 -36.824 1.00 86.12 407 ARG A N 1
ATOM 3289 C CA . ARG A 1 407 ? 17.037 6.405 -35.641 1.00 86.12 407 ARG A CA 1
ATOM 3290 C C . ARG A 1 407 ? 18.421 5.949 -36.065 1.00 86.12 407 ARG A C 1
ATOM 3292 O O . ARG A 1 407 ? 18.537 4.936 -36.747 1.00 86.12 407 ARG A O 1
ATOM 3299 N N . ASN A 1 408 ? 19.438 6.677 -35.638 1.00 89.62 408 ASN A N 1
ATOM 3300 C CA . ASN A 1 408 ? 20.842 6.331 -35.820 1.00 89.62 408 ASN A CA 1
ATOM 3301 C C . ASN A 1 408 ? 21.503 5.884 -34.512 1.00 89.62 408 ASN A C 1
ATOM 3303 O O . ASN A 1 408 ? 22.637 5.464 -34.561 1.00 89.62 408 ASN A O 1
ATOM 3307 N N . CYS A 1 409 ? 20.828 5.912 -33.362 1.00 91.06 409 CYS A N 1
ATOM 3308 C CA . CYS A 1 409 ? 21.432 5.541 -32.079 1.00 91.06 409 CYS A CA 1
ATOM 3309 C C . CYS A 1 409 ? 21.153 4.087 -31.664 1.00 91.06 409 CYS A C 1
ATOM 3311 O O . CYS A 1 409 ? 20.074 3.534 -31.932 1.00 91.06 409 CYS A O 1
ATOM 3313 N N . CYS A 1 410 ? 22.097 3.503 -30.921 1.00 93.19 410 CYS A N 1
ATOM 3314 C CA . CYS A 1 410 ? 21.957 2.215 -30.253 1.00 93.19 410 CYS A CA 1
ATOM 3315 C C . CYS A 1 410 ? 20.777 2.237 -29.253 1.00 93.19 410 CYS A C 1
ATOM 3317 O O . CYS A 1 410 ? 20.697 3.154 -28.436 1.00 93.19 410 CYS A O 1
ATOM 3319 N N . PRO A 1 411 ? 19.878 1.233 -29.251 1.00 89.50 411 PRO A N 1
ATOM 3320 C CA . PRO A 1 411 ? 18.762 1.166 -28.301 1.00 89.50 411 PRO A CA 1
ATOM 3321 C C . PRO A 1 411 ? 19.165 1.101 -26.821 1.00 89.50 411 PRO A C 1
ATOM 3323 O O . PRO A 1 411 ? 18.363 1.489 -25.976 1.00 89.50 411 PRO A O 1
ATOM 3326 N N . LEU A 1 412 ? 20.365 0.595 -26.514 1.00 90.06 412 LEU A N 1
ATOM 3327 C CA . LEU A 1 412 ? 20.832 0.375 -25.142 1.00 90.06 412 LEU A CA 1
ATOM 3328 C C . LEU A 1 412 ? 21.609 1.578 -24.602 1.00 90.06 412 LEU A C 1
ATOM 3330 O O . LEU A 1 412 ? 21.161 2.217 -23.657 1.00 90.06 412 LEU A O 1
ATOM 3334 N N . CYS A 1 413 ? 22.732 1.938 -25.230 1.00 88.38 413 CYS A N 1
ATOM 3335 C CA . CYS A 1 413 ? 23.594 3.025 -24.744 1.00 88.38 413 CYS A CA 1
ATOM 3336 C C . CYS A 1 413 ? 23.391 4.374 -25.445 1.00 88.38 413 CYS A C 1
ATOM 3338 O O . CYS A 1 413 ? 24.059 5.340 -25.098 1.00 88.38 413 CYS A O 1
ATOM 3340 N N . ARG A 1 414 ? 22.506 4.457 -26.449 1.00 87.75 414 ARG A N 1
ATOM 3341 C CA . ARG A 1 414 ? 22.261 5.661 -27.271 1.00 87.75 414 ARG A CA 1
ATOM 3342 C C . ARG A 1 414 ? 23.454 6.183 -28.083 1.00 87.75 414 ARG A C 1
ATOM 3344 O O . ARG A 1 414 ? 23.312 7.207 -28.744 1.00 87.75 414 ARG A O 1
ATOM 3351 N N . GLU A 1 415 ? 24.579 5.475 -28.116 1.00 89.81 415 GLU A N 1
ATOM 3352 C CA . GLU A 1 415 ? 25.704 5.830 -28.985 1.00 89.81 415 GLU A CA 1
ATOM 3353 C C . GLU A 1 415 ? 25.288 5.795 -30.465 1.00 89.81 415 GLU A C 1
ATOM 3355 O O . GLU A 1 415 ? 24.514 4.921 -30.871 1.00 89.81 415 GLU A O 1
ATOM 3360 N N . ASP A 1 416 ? 25.778 6.744 -31.269 1.00 90.75 416 ASP A N 1
ATOM 3361 C CA . ASP A 1 416 ? 25.508 6.783 -32.711 1.00 90.75 416 ASP A CA 1
ATOM 3362 C C . ASP A 1 416 ? 25.992 5.482 -33.371 1.00 90.75 416 ASP A C 1
ATOM 3364 O O . ASP A 1 416 ? 27.042 4.957 -33.031 1.00 90.75 416 ASP A O 1
ATOM 3368 N N . LEU A 1 417 ? 25.246 4.928 -34.310 1.00 92.19 417 LEU A N 1
ATOM 3369 C CA . LEU A 1 417 ? 25.582 3.712 -35.047 1.00 92.19 417 LEU A CA 1
ATOM 3370 C C . LEU A 1 417 ? 26.317 4.030 -36.351 1.00 92.19 417 LEU A C 1
ATOM 3372 O O . LEU A 1 417 ? 26.862 3.120 -36.971 1.00 92.19 417 LEU A O 1
ATOM 3376 N N . ILE A 1 418 ? 26.342 5.298 -36.764 1.00 90.56 418 ILE A N 1
ATOM 3377 C CA . ILE A 1 418 ? 27.095 5.751 -37.931 1.00 90.56 418 ILE A CA 1
ATOM 3378 C C . ILE A 1 418 ? 28.591 5.749 -37.581 1.00 90.56 418 ILE A C 1
ATOM 3380 O O . ILE A 1 418 ? 29.004 6.209 -36.507 1.00 90.56 418 ILE A O 1
ATOM 3384 N N . GLU A 1 419 ? 29.408 5.192 -38.472 1.00 83.00 419 GLU A N 1
ATOM 3385 C CA . GLU A 1 419 ? 30.863 5.305 -38.382 1.00 83.00 419 GLU A CA 1
ATOM 3386 C C . GLU A 1 419 ? 31.288 6.723 -38.795 1.00 83.00 419 GLU A C 1
ATOM 3388 O O . GLU A 1 419 ? 30.772 7.236 -39.791 1.00 83.00 419 GLU A O 1
ATOM 3393 N N . PRO A 1 420 ? 32.198 7.381 -38.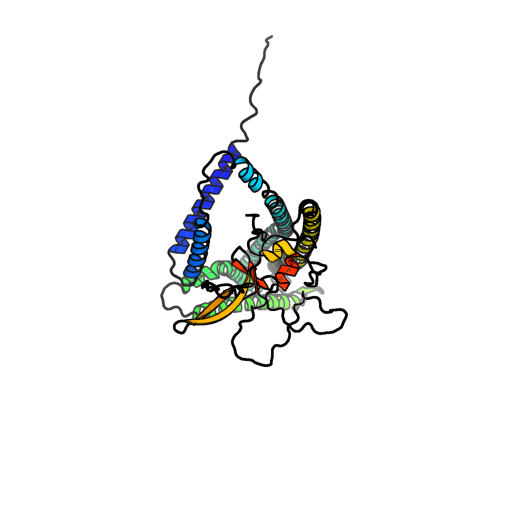053 1.00 77.94 420 PRO A N 1
ATOM 3394 C CA . PRO A 1 420 ? 32.749 8.659 -38.489 1.00 77.94 420 PRO A CA 1
ATOM 3395 C C . PRO A 1 420 ? 33.462 8.470 -39.836 1.00 77.94 420 PRO A C 1
ATOM 3397 O O . PRO A 1 420 ? 34.221 7.515 -39.996 1.00 77.94 420 PRO A O 1
ATOM 3400 N N . GLU A 1 421 ? 33.206 9.355 -40.804 1.00 76.06 421 GLU A N 1
ATOM 3401 C CA . GLU A 1 421 ? 33.911 9.342 -42.092 1.00 76.06 421 GLU A CA 1
ATOM 3402 C C . GLU A 1 421 ? 35.419 9.505 -41.833 1.00 76.06 421 GLU A C 1
ATOM 3404 O O . GLU A 1 421 ? 35.856 10.540 -41.328 1.00 76.06 421 GLU A O 1
ATOM 3409 N N . SER A 1 422 ? 36.190 8.447 -42.105 1.00 59.94 422 SER A N 1
ATOM 3410 C CA . SER A 1 422 ? 37.647 8.386 -41.921 1.00 59.94 422 SER A CA 1
ATOM 3411 C C . SER A 1 422 ? 38.418 9.011 -43.072 1.00 59.94 422 SER A C 1
ATOM 3413 O O . SER A 1 422 ? 38.040 8.691 -44.227 1.00 59.94 422 SER A O 1
#

Secondary structure (DSSP, 8-state):
-------------SSHHHHHHHHHHHHHHHHHHHHHHHHHHS---HHHHHHHHHHHHHHHHHHT--------TTSHHHHHHHHTTS-SSHHHHHHHHHHHHHHHHHHHTTHHHHHHHHHHHHHHHHHHHHH-TT--SHHHHHHHHHHHHHHHGGGHHHHHHHHH-SSTT--HHHHHHHHHHHHHHHHHHHHHHHHHHHHHHH-EEEETTEEEEHHHHH-HHHHHHHHHHHHHHHHHHHHHHHHHHHHHHHHHHHHHHHHHHHHHHHHHHHHHGGGTPPBHHHHHHTSEEEEEEEEEETTEEEEEEEE--SS-S----------S--EETTTTEE-----S---S-------TTS-S--TT-----S----EEE-TTS-EEEHHHHHHHHH-TT--TTTTSTTSBPS--B-TTT--B-SPP--